Protein AF-0000000078796158 (afdb_homodimer)

Nearest PDB structures (foldseek):
  8hhh-assembly1_Q  TM=5.082E-01  e=5.822E-13  Escherichia coli K-12
  2vh2-assembly2_B  TM=6.259E-01  e=1.425E-11  Yersinia enterocolitica
  2vh1-assembly1_A  TM=6.296E-01  e=1.475E-10  Escherichia coli
  6h9o-assembly1_A  TM=6.264E-01  e=9.592E-11  Escherichia coli K-12
  2vh2-assembly1_A  TM=6.193E-01  e=7.976E-11  Yersinia enterocolitica

pLDDT: mean 89.87, std 9.79, range [40.12, 98.5]

Organism: Cecembia lonarensis (strain CCUG 58316 / KCTC 22772 / LW9) (NCBI:txid1225176)

Foldseek 3Di:
DVVVVVVVVVVVVVVVVVVVVVVVVCVLLQAQWADEEDEAEDDDPQDDPDDRVVLVVQLCVVPVVNDTPHTVVPDDQVVSFVSSCVPQFWPGWDWDADSVRYIYIYTYGFAFAEKEDDPPDFIWTQTLQQATGGDDPVGDGQHEYEYADVSVCSNVDGGCCVVPVLVSVLSVVQRVDPVSRQFWRYWYDHDAQFIWTDTPPAQAIEGAGHSPPNVQLVVVVVCCVPPPCVVQHRHRFNYWYSHDPPDIDTD/DVVVVVVVVVVVVVVVVVVVVVVVVCVLLQAQWADEEDEAEDDDPQDDQDDRVVLVVQLCVVPVVNDTPHTPVPDDQVVSFVSSCVPQFFPGWDWDADSNRYIYIYTYGFAFAEKEDDPPDFIWTQTLQQATGGDDPVGDGQHEYEYADVSVCSNVDGGCCVVPVLVSVLSVVQRVDPVSRQFWRYWYDHDAQFIWTDTPPAQAIEGAGHSPPNVQLVVVVVCCVPPPCVVQHRHRFNYWYSHDPPDIDTD

Structure (mmCIF, N/CA/C/O backbone):
data_AF-0000000078796158-model_v1
#
loop_
_entity.id
_entity.type
_entity.pdbx_description
1 polymer 'Cell division protein FtsQ'
#
loop_
_atom_site.group_PDB
_atom_site.id
_atom_site.type_symbol
_atom_site.label_atom_id
_atom_site.label_alt_id
_atom_site.label_comp_id
_atom_site.label_asym_id
_atom_site.label_entity_id
_atom_site.label_seq_id
_atom_site.pdbx_PDB_ins_code
_atom_site.Cartn_x
_atom_site.Cartn_y
_atom_site.Cartn_z
_atom_site.occupancy
_atom_site.B_iso_or_equiv
_atom_site.auth_seq_id
_atom_site.auth_comp_id
_atom_site.auth_asym_id
_atom_site.auth_atom_id
_atom_site.pdbx_PDB_model_num
ATOM 1 N N . MET A 1 1 ? -69.125 38.844 0.206 1 40.12 1 MET A N 1
ATOM 2 C CA . MET A 1 1 ? -67.938 39.625 0.632 1 40.12 1 MET A CA 1
ATOM 3 C C . MET A 1 1 ? -67.312 39 1.827 1 40.12 1 MET A C 1
ATOM 5 O O . MET A 1 1 ? -66.25 39.438 2.277 1 40.12 1 MET A O 1
ATOM 9 N N . LYS A 1 2 ? -68 37.938 2.527 1 59.53 2 LYS A N 1
ATOM 10 C CA . LYS A 1 2 ? -67.5 37.312 3.74 1 59.53 2 LYS A CA 1
ATOM 11 C C . LYS A 1 2 ? -66.438 36.25 3.412 1 59.53 2 LYS A C 1
ATOM 13 O O . LYS A 1 2 ? -65.562 36 4.207 1 59.53 2 LYS A O 1
ATOM 18 N N . ILE A 1 3 ? -66.438 35.719 2.146 1 62.38 3 ILE A N 1
ATOM 19 C CA . ILE A 1 3 ? -65.562 34.656 1.78 1 62.38 3 ILE A CA 1
ATOM 20 C C . ILE A 1 3 ? -64.188 35.25 1.486 1 62.38 3 ILE A C 1
ATOM 22 O O . ILE A 1 3 ? -63.125 34.656 1.797 1 62.38 3 ILE A O 1
ATOM 26 N N . ARG A 1 4 ? -64.125 36.5 1.14 1 62.22 4 ARG A N 1
ATOM 27 C CA . ARG A 1 4 ? -62.844 37.125 0.811 1 62.22 4 ARG A CA 1
ATOM 28 C C . ARG A 1 4 ? -62.062 37.5 2.074 1 62.22 4 ARG A C 1
ATOM 30 O O . ARG A 1 4 ? -60.812 37.406 2.094 1 62.22 4 ARG A O 1
ATOM 37 N N . TYR A 1 5 ? -62.812 37.75 3.016 1 66 5 TYR A N 1
ATOM 38 C CA . TYR A 1 5 ? -62.125 38.094 4.262 1 66 5 TYR A CA 1
ATOM 39 C C . TYR A 1 5 ? -61.594 36.844 4.949 1 66 5 TYR A C 1
ATOM 41 O O . TYR A 1 5 ? -60.531 36.875 5.57 1 66 5 TYR A O 1
ATOM 49 N N . LYS A 1 6 ? -62.219 35.688 4.633 1 78.38 6 LYS A N 1
ATOM 50 C CA . LYS A 1 6 ? -61.75 34.438 5.215 1 78.38 6 LYS A CA 1
ATOM 51 C C . LYS A 1 6 ? -60.438 33.969 4.566 1 78.38 6 LYS A C 1
ATOM 53 O O . LYS A 1 6 ? -59.531 33.531 5.258 1 78.38 6 LYS A O 1
ATOM 58 N N . ARG A 1 7 ? -60.406 34.188 3.385 1 76.81 7 ARG A N 1
ATOM 59 C CA . ARG A 1 7 ? -59.188 33.844 2.654 1 76.81 7 ARG A CA 1
ATOM 60 C C . ARG A 1 7 ? -58.031 34.75 3.061 1 76.81 7 ARG A C 1
ATOM 62 O O . ARG A 1 7 ? -56.906 34.281 3.232 1 76.81 7 ARG A O 1
ATOM 69 N N . GLY A 1 8 ? -58.438 36 3.184 1 77.12 8 GLY A N 1
ATOM 70 C CA . GLY A 1 8 ? -57.438 36.938 3.646 1 77.12 8 GLY A CA 1
ATOM 71 C C . GLY A 1 8 ? -56.969 36.625 5.059 1 77.12 8 GLY A C 1
ATOM 72 O O . GLY A 1 8 ? -55.781 36.75 5.344 1 77.12 8 GLY A O 1
ATOM 73 N N . PHE A 1 9 ? -57.844 36.25 5.859 1 80.75 9 PHE A N 1
ATOM 74 C CA . PHE A 1 9 ? -57.531 35.875 7.238 1 80.75 9 PHE A CA 1
ATOM 75 C C . PHE A 1 9 ? -56.688 34.625 7.285 1 80.75 9 PHE A C 1
ATOM 77 O O . PHE A 1 9 ? -55.719 34.531 8.039 1 80.75 9 PHE A O 1
ATOM 84 N N . ILE A 1 10 ? -57.031 33.625 6.438 1 82.19 10 ILE A N 1
ATOM 85 C CA . ILE A 1 10 ? -56.281 32.375 6.371 1 82.19 10 ILE A CA 1
ATOM 86 C C . ILE A 1 10 ? -54.875 32.625 5.848 1 82.19 10 ILE A C 1
ATOM 88 O O . ILE A 1 10 ? -53.875 32.094 6.383 1 82.19 10 ILE A O 1
ATOM 92 N N . VAL A 1 11 ? -54.75 33.469 4.883 1 82.12 11 VAL A N 1
ATOM 93 C CA . VAL A 1 11 ? -53.469 33.844 4.332 1 82.12 11 VAL A CA 1
ATOM 94 C C . VAL A 1 11 ? -52.656 34.594 5.371 1 82.12 11 VAL A C 1
ATOM 96 O O . VAL A 1 11 ? -51.469 34.344 5.551 1 82.12 11 VAL A O 1
ATOM 99 N N . GLY A 1 12 ? -53.312 35.469 6.039 1 81.5 12 GLY A N 1
ATOM 100 C CA . GLY A 1 12 ? -52.656 36.188 7.117 1 81.5 12 GLY A CA 1
ATOM 101 C C . GLY A 1 12 ? -52.156 35.281 8.227 1 81.5 12 GLY A C 1
ATOM 102 O O . GLY A 1 12 ? -51.031 35.438 8.719 1 81.5 12 GLY A O 1
ATOM 103 N N . LEU A 1 13 ? -52.938 34.312 8.602 1 83.31 13 LEU A N 1
ATOM 104 C CA . LEU A 1 13 ? -52.594 33.344 9.633 1 83.31 13 LEU A CA 1
ATOM 105 C C . LEU A 1 13 ? -51.438 32.469 9.172 1 83.31 13 LEU A C 1
ATOM 107 O O . LEU A 1 13 ? -50.5 32.188 9.945 1 83.31 13 LEU A O 1
ATOM 111 N N . LEU A 1 14 ? -51.469 32.094 7.945 1 82.44 14 LEU A N 1
ATOM 112 C CA . LEU A 1 14 ? -50.375 31.297 7.375 1 82.44 14 LEU A CA 1
ATOM 113 C C . LEU A 1 14 ? -49.062 32.062 7.352 1 82.44 14 LEU A C 1
ATOM 115 O O . LEU A 1 14 ? -48.031 31.531 7.664 1 82.44 14 LEU A O 1
ATOM 119 N N . VAL A 1 15 ? -49.188 33.312 6.98 1 82.88 15 VAL A N 1
ATOM 120 C CA . VAL A 1 15 ? -48.031 34.188 6.965 1 82.88 15 VAL A CA 1
ATOM 121 C C . VAL A 1 15 ? -47.5 34.375 8.391 1 82.88 15 VAL A C 1
ATOM 123 O O . VAL A 1 15 ? -46.281 34.312 8.617 1 82.88 15 VAL A O 1
ATOM 126 N N . LEU A 1 16 ? -48.438 34.5 9.297 1 81.06 16 LEU A N 1
ATOM 127 C CA . LEU A 1 16 ? -48.062 34.625 10.703 1 81.06 16 LEU A CA 1
ATOM 128 C C . LEU A 1 16 ? -47.375 33.344 11.195 1 81.06 16 LEU A C 1
ATOM 130 O O . LEU A 1 16 ? -46.344 33.406 11.891 1 81.06 16 LEU A O 1
ATOM 134 N N . ILE A 1 17 ? -47.906 32.219 10.883 1 82.19 17 ILE A N 1
ATOM 135 C CA . ILE A 1 17 ? -47.344 30.938 11.242 1 82.19 17 ILE A CA 1
ATOM 136 C C . ILE A 1 17 ? -45.938 30.812 10.625 1 82.19 17 ILE A C 1
ATOM 138 O O . ILE A 1 17 ? -45 30.359 11.289 1 82.19 17 ILE A O 1
ATOM 142 N N . LEU A 1 18 ? -45.844 31.188 9.414 1 81.69 18 LEU A N 1
ATOM 143 C CA . LEU A 1 18 ? -44.531 31.141 8.734 1 81.69 18 LEU A CA 1
ATOM 144 C C . LEU A 1 18 ? -43.531 32.062 9.422 1 81.69 18 LEU A C 1
ATOM 146 O O . LEU A 1 18 ? -42.375 31.688 9.617 1 81.69 18 LEU A O 1
ATOM 150 N N . LEU A 1 19 ? -44.031 33.219 9.781 1 79.5 19 LEU A N 1
ATOM 151 C CA . LEU A 1 19 ? -43.156 34.156 10.477 1 79.5 19 LEU A CA 1
ATOM 152 C C . LEU A 1 19 ? -42.75 33.625 11.844 1 79.5 19 LEU A C 1
ATOM 154 O O . LEU A 1 19 ? -41.594 33.781 12.258 1 79.5 19 LEU A O 1
ATOM 158 N N . VAL A 1 20 ? -43.625 33.031 12.562 1 76.69 20 VAL A N 1
ATOM 159 C CA . VAL A 1 20 ? -43.344 32.406 13.844 1 76.69 20 VAL A CA 1
ATOM 160 C C . VAL A 1 20 ? -42.344 31.25 13.648 1 76.69 20 VAL A C 1
ATOM 162 O O . VAL A 1 20 ? -41.406 31.094 14.422 1 76.69 20 VAL A O 1
ATOM 165 N N . PHE A 1 21 ? -42.594 30.516 12.594 1 74.75 21 PHE A N 1
ATOM 166 C CA . PHE A 1 21 ? -41.688 29.391 12.297 1 74.75 21 PHE A CA 1
ATOM 167 C C . PHE A 1 21 ? -40.281 29.891 11.953 1 74.75 21 PHE A C 1
ATOM 169 O O . PHE A 1 21 ? -39.312 29.297 12.391 1 74.75 21 PHE A O 1
ATOM 176 N N . ILE A 1 22 ? -40.219 30.891 11.188 1 71.88 22 ILE A N 1
ATOM 177 C CA . ILE A 1 22 ? -38.938 31.469 10.844 1 71.88 22 ILE A CA 1
ATOM 178 C C . ILE A 1 22 ? -38.25 32.031 12.094 1 71.88 22 ILE A C 1
ATOM 180 O O . ILE A 1 22 ? -37.062 31.828 12.297 1 71.88 22 ILE A O 1
ATOM 184 N N . GLY A 1 23 ? -38.969 32.75 12.859 1 66.38 23 GLY A N 1
ATOM 185 C CA . GLY A 1 23 ? -38.469 33.25 14.117 1 66.38 23 GLY A CA 1
ATOM 186 C C . GLY A 1 23 ? -37.969 32.156 15.055 1 66.38 23 GLY A C 1
ATOM 187 O O . GLY A 1 23 ? -36.938 32.281 15.68 1 66.38 23 GLY A O 1
ATOM 188 N N . PHE A 1 24 ? -38.781 31.109 15.156 1 61.53 24 PHE A N 1
ATOM 189 C CA . PHE A 1 24 ? -38.438 29.953 15.984 1 61.53 24 PHE A CA 1
ATOM 190 C C . PHE A 1 24 ? -37.156 29.281 15.492 1 61.53 24 PHE A C 1
ATOM 192 O O . PHE A 1 24 ? -36.312 28.922 16.297 1 61.53 24 PHE A O 1
ATOM 199 N N . ILE A 1 25 ? -37.062 29.125 14.258 1 60.03 25 ILE A N 1
ATOM 200 C CA . ILE A 1 25 ? -35.875 28.516 13.68 1 60.03 25 ILE A CA 1
ATOM 201 C C . ILE A 1 25 ? -34.656 29.406 13.922 1 60.03 25 ILE A C 1
ATOM 203 O O . ILE A 1 25 ? -33.562 28.922 14.242 1 60.03 25 ILE A O 1
ATOM 207 N N . GLU A 1 26 ? -34.844 30.625 13.688 1 58.72 26 GLU A N 1
ATOM 208 C CA . GLU A 1 26 ? -33.719 31.562 13.891 1 58.72 26 GLU A CA 1
ATOM 209 C C . GLU A 1 26 ? -33.312 31.594 15.352 1 58.72 26 GLU A C 1
ATOM 211 O O . GLU A 1 26 ? -32.094 31.688 15.648 1 58.72 26 GLU A O 1
ATOM 216 N N . LYS A 1 27 ? -34.219 31.719 16.156 1 58.38 27 LYS A N 1
ATOM 217 C CA . LYS A 1 27 ? -33.875 31.719 17.578 1 58.38 27 LYS A CA 1
ATOM 218 C C . LYS A 1 27 ? -33.188 30.406 17.969 1 58.38 27 LYS A C 1
ATOM 220 O O . LYS A 1 27 ? -32.188 30.406 18.719 1 58.38 27 LYS A O 1
ATOM 225 N N . LYS A 1 28 ? -33.719 29.375 17.516 1 57.44 28 LYS A N 1
ATOM 226 C CA . LYS A 1 28 ? -33.062 28.094 17.812 1 57.44 28 LYS A CA 1
ATOM 227 C C . LYS A 1 28 ? -31.672 28.047 17.219 1 57.44 28 LYS A C 1
ATOM 229 O O . LYS A 1 28 ? -30.75 27.5 17.844 1 57.44 28 LYS A O 1
ATOM 234 N N . SER A 1 29 ? -31.531 28.594 16.094 1 59.03 29 SER A N 1
ATOM 235 C CA . SER A 1 29 ? -30.219 28.594 15.453 1 59.03 29 SER A CA 1
ATOM 236 C C . SER A 1 29 ? -29.266 29.547 16.172 1 59.03 29 SER A C 1
ATOM 238 O O . SER A 1 29 ? -28.078 29.25 16.312 1 59.03 29 SER A O 1
ATOM 240 N N . ALA A 1 30 ? -29.828 30.719 16.531 1 58.66 30 ALA A N 1
ATOM 241 C CA . ALA A 1 30 ? -29.047 31.781 17.156 1 58.66 30 ALA A CA 1
ATOM 242 C C . ALA A 1 30 ? 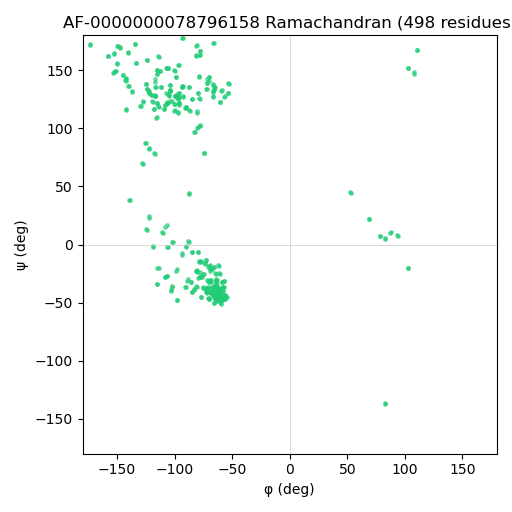-28.625 31.391 18.562 1 58.66 30 ALA A C 1
ATOM 244 O O . ALA A 1 30 ? -27.609 31.875 19.078 1 58.66 30 ALA A O 1
ATOM 245 N N . GLU A 1 31 ? -29.312 30.406 19.062 1 67.62 31 GLU A N 1
ATOM 246 C CA . GLU A 1 31 ? -29.031 30.125 20.469 1 67.62 31 GLU A CA 1
ATOM 247 C C . GLU A 1 31 ? -28.25 28.828 20.641 1 67.62 31 GLU A C 1
ATOM 249 O O . GLU A 1 31 ? -28.094 28.328 21.766 1 67.62 31 GLU A O 1
ATOM 254 N N . ARG A 1 32 ? -27.734 28.406 19.594 1 82.12 32 ARG A N 1
ATOM 255 C CA . ARG A 1 32 ? -27.031 27.141 19.797 1 82.12 32 ARG A CA 1
ATOM 256 C C . ARG A 1 32 ? -25.656 27.375 20.406 1 82.12 32 ARG A C 1
ATOM 258 O O . ARG A 1 32 ? -24.969 28.328 20.047 1 82.12 32 ARG A O 1
ATOM 265 N N . THR A 1 33 ? -25.422 26.609 21.453 1 89.25 33 THR A N 1
ATOM 266 C CA . THR A 1 33 ? -24.125 26.688 22.125 1 89.25 33 THR A CA 1
ATOM 267 C C . THR A 1 33 ? -23.281 25.469 21.797 1 89.25 33 THR A C 1
ATOM 269 O O . THR A 1 33 ? -23.797 24.422 21.438 1 89.25 33 THR A O 1
ATOM 272 N N . LEU A 1 34 ? -22.016 25.719 21.844 1 93.56 34 LEU A N 1
ATOM 273 C CA . LEU A 1 34 ? -21.047 24.656 21.531 1 93.56 34 LEU A CA 1
ATOM 274 C C . LEU A 1 34 ? -21.094 23.562 22.594 1 93.56 34 LEU A C 1
ATOM 276 O O . LEU A 1 34 ? -21.031 23.859 23.797 1 93.56 34 LEU A O 1
ATOM 280 N N . THR A 1 35 ? -21.25 22.344 22.172 1 93.5 35 THR A N 1
ATOM 281 C CA . THR A 1 35 ? -21.25 21.203 23.078 1 93.5 35 THR A CA 1
ATOM 282 C C . THR A 1 35 ? -19.922 20.469 23.016 1 93.5 35 THR A C 1
ATOM 284 O O . THR A 1 35 ? -19.422 19.969 24.031 1 93.5 35 THR A O 1
ATOM 287 N N . GLY A 1 36 ? -19.328 20.391 21.828 1 94.19 36 GLY A N 1
ATOM 288 C CA . GLY A 1 36 ? -18.062 19.703 21.625 1 94.19 36 GLY A CA 1
ATOM 289 C C . GLY A 1 36 ? -17.484 19.875 20.234 1 94.19 36 GLY A C 1
ATOM 290 O O . GLY A 1 36 ? -18.094 20.531 19.391 1 94.19 36 GLY A O 1
ATOM 291 N N . ILE A 1 37 ? -16.297 19.406 20.094 1 95.94 37 ILE A N 1
ATOM 292 C CA . ILE A 1 37 ? -15.617 19.469 18.797 1 95.94 37 ILE A CA 1
ATOM 293 C C . ILE A 1 37 ? -15.344 18.047 18.297 1 95.94 37 ILE A C 1
ATOM 295 O O . ILE A 1 37 ? -14.82 17.219 19.047 1 95.94 37 ILE A O 1
ATOM 299 N N . GLU A 1 38 ? -15.734 17.781 17.125 1 96.44 38 GLU A N 1
ATOM 300 C CA . GLU A 1 38 ? -15.477 16.484 16.5 1 96.44 38 GLU A CA 1
ATOM 301 C C . GLU A 1 38 ? -14.648 16.656 15.227 1 96.44 38 GLU A C 1
ATOM 303 O O . GLU A 1 38 ? -15.047 17.375 14.312 1 96.44 38 GLU A O 1
ATOM 308 N N . VAL A 1 39 ? -13.57 16 15.195 1 97.75 39 VAL A N 1
ATOM 309 C CA . VAL A 1 39 ? -12.688 16.047 14.031 1 97.75 39 VAL A CA 1
ATOM 310 C C . VAL A 1 39 ? -12.773 14.727 13.273 1 97.75 39 VAL A C 1
ATOM 312 O O . VAL A 1 39 ? -12.688 13.648 13.867 1 97.75 39 VAL A O 1
ATOM 315 N N . TYR A 1 40 ? -12.984 14.891 11.969 1 97.19 40 TYR A N 1
ATOM 316 C CA . TYR A 1 40 ? -13.086 13.719 11.094 1 97.19 40 TYR A CA 1
ATOM 317 C C . TYR A 1 40 ? -12.141 13.844 9.914 1 97.19 40 TYR A C 1
ATOM 319 O O . TYR A 1 40 ? -12.211 14.805 9.148 1 97.19 40 TYR A O 1
ATOM 327 N N . VAL A 1 41 ? -11.273 12.867 9.75 1 97.06 41 VAL A N 1
ATOM 328 C CA . VAL A 1 41 ? -10.383 12.812 8.594 1 97.06 41 VAL A CA 1
ATOM 329 C C . VAL A 1 41 ? -10.883 11.773 7.602 1 97.06 41 VAL A C 1
ATOM 331 O O . VAL A 1 41 ? -11.078 10.602 7.957 1 97.06 41 VAL A O 1
ATOM 334 N N . LYS A 1 42 ? -11.102 12.227 6.414 1 95.94 42 LYS A N 1
ATOM 335 C CA . LYS A 1 42 ? -11.516 11.289 5.375 1 95.94 42 LYS A CA 1
ATOM 336 C C . LYS A 1 42 ? -10.469 10.188 5.176 1 95.94 42 LYS A C 1
ATOM 338 O O . LYS A 1 42 ? -9.281 10.484 5 1 95.94 42 LYS A O 1
ATOM 343 N N . ALA A 1 43 ? -10.969 9.008 5.137 1 89.94 43 ALA A N 1
ATOM 344 C CA . ALA A 1 43 ? -10.055 7.867 5.086 1 89.94 43 ALA A CA 1
ATOM 345 C C . ALA A 1 43 ? -9.508 7.668 3.678 1 89.94 43 ALA A C 1
ATOM 347 O O . ALA A 1 43 ? -10.258 7.711 2.699 1 89.94 43 ALA A O 1
ATOM 348 N N . VAL A 1 44 ? -8.242 7.629 3.543 1 89.5 44 VAL A N 1
ATOM 349 C CA . VAL A 1 44 ? -7.527 7.199 2.348 1 89.5 44 VAL A CA 1
ATOM 350 C C . VAL A 1 44 ? -6.555 6.074 2.703 1 89.5 44 VAL A C 1
ATOM 352 O O . VAL A 1 44 ? -5.84 6.16 3.705 1 89.5 44 VAL A O 1
ATOM 355 N N . SER A 1 45 ? -6.496 5.066 1.841 1 85.69 45 SER A N 1
ATOM 356 C CA . SER A 1 45 ? -5.668 3.902 2.146 1 85.69 45 SER A CA 1
ATOM 357 C C . SER A 1 45 ? -4.203 4.289 2.303 1 85.69 45 SER A C 1
ATOM 359 O O . SER A 1 45 ? -3.633 4.949 1.43 1 85.69 45 SER A O 1
ATOM 361 N N . ASP A 1 46 ? -3.693 3.938 3.498 1 86.38 46 ASP A N 1
ATOM 362 C CA . ASP A 1 46 ? -2.268 3.988 3.805 1 86.38 46 ASP A CA 1
ATOM 363 C C . ASP A 1 46 ? -1.771 5.43 3.867 1 86.38 46 ASP A C 1
ATOM 365 O O . ASP A 1 46 ? -0.614 5.707 3.543 1 86.38 46 ASP A O 1
ATOM 369 N N . VAL A 1 47 ? -2.652 6.348 4.086 1 91.69 47 VAL A N 1
ATOM 370 C CA . VAL A 1 47 ? -2.285 7.742 4.32 1 91.69 47 VAL A CA 1
ATOM 371 C C . VAL A 1 47 ? -2.73 8.164 5.719 1 91.69 47 VAL A C 1
ATOM 373 O O . VAL A 1 47 ? -3.93 8.242 5.996 1 91.69 47 VAL A O 1
ATOM 376 N N . TYR A 1 48 ? -1.646 8.516 6.562 1 92.31 48 TYR A N 1
ATOM 377 C CA . TYR A 1 48 ? -1.944 8.758 7.969 1 92.31 48 TYR A CA 1
ATOM 378 C C . TYR A 1 48 ? -1.156 9.953 8.492 1 92.31 48 TYR A C 1
ATOM 380 O O . TYR A 1 48 ? -0.702 9.953 9.641 1 92.31 48 TYR A O 1
ATOM 388 N N . PHE A 1 49 ? -1.017 10.906 7.727 1 94 49 PHE A N 1
ATOM 389 C CA . PHE A 1 49 ? -0.181 12.047 8.086 1 94 49 PHE A CA 1
ATOM 390 C C . PHE A 1 49 ? -0.941 13.008 8.984 1 94 49 PHE A C 1
ATOM 392 O O . PHE A 1 49 ? -0.333 13.812 9.695 1 94 49 PHE A O 1
ATOM 399 N N . VAL A 1 50 ? -2.297 12.984 8.953 1 95.12 50 VAL A N 1
ATOM 400 C CA . VAL A 1 50 ? -3.113 13.883 9.758 1 95.12 50 VAL A CA 1
ATOM 401 C C . VAL A 1 50 ? -3.807 13.102 10.867 1 95.12 50 VAL A C 1
ATOM 403 O O . VAL A 1 50 ? -4.621 12.211 10.602 1 95.12 50 VAL A O 1
ATOM 406 N N . ASP A 1 51 ? -3.488 13.414 12.07 1 93.5 51 ASP A N 1
ATOM 407 C CA . ASP A 1 51 ? -4.074 12.766 13.242 1 93.5 51 ASP A CA 1
ATOM 408 C C . ASP A 1 51 ? -5.18 13.625 13.852 1 93.5 51 ASP A C 1
ATOM 410 O O . ASP A 1 51 ? -4.957 14.789 14.18 1 93.5 51 ASP A O 1
ATOM 414 N N . GLU A 1 52 ? -6.277 13.016 14.031 1 96.5 52 GLU A N 1
ATOM 415 C CA . GLU A 1 52 ? -7.438 13.742 14.547 1 96.5 52 GLU A CA 1
ATOM 416 C C . GLU A 1 52 ? -7.168 14.305 15.938 1 96.5 52 GLU A C 1
ATOM 418 O O . GLU A 1 52 ? -7.547 15.438 16.234 1 96.5 52 GLU A O 1
ATOM 423 N N . LYS A 1 53 ? -6.547 13.531 16.766 1 95.5 53 LYS A N 1
ATOM 424 C CA . LYS A 1 53 ? -6.258 13.984 18.125 1 95.5 53 LYS A CA 1
ATOM 425 C C . LYS A 1 53 ? -5.289 15.164 18.109 1 95.5 53 LYS A C 1
ATOM 427 O O . LYS A 1 53 ? -5.434 16.094 18.906 1 95.5 53 LYS A O 1
ATOM 432 N N . ASP A 1 54 ? -4.336 15.117 17.234 1 94.31 54 ASP A N 1
ATOM 433 C CA . ASP A 1 54 ? -3.375 16.203 17.125 1 94.31 54 ASP A CA 1
ATOM 434 C C . ASP A 1 54 ? -4.051 17.5 16.641 1 94.31 54 ASP A C 1
ATOM 436 O O . ASP A 1 54 ? -3.736 18.578 17.125 1 94.31 54 ASP A O 1
ATOM 440 N N . ILE A 1 55 ? -4.938 17.328 15.656 1 97.12 55 ILE A N 1
ATOM 441 C CA . ILE A 1 55 ? -5.668 18.484 15.141 1 97.12 55 ILE A CA 1
ATOM 442 C C . ILE A 1 55 ? -6.512 19.094 16.25 1 97.12 55 ILE A C 1
ATOM 444 O O . ILE A 1 55 ? -6.512 20.312 16.438 1 97.12 55 ILE A O 1
ATOM 448 N N . LEU A 1 56 ? -7.211 18.266 17 1 96.19 56 LEU A N 1
ATOM 449 C CA . LEU A 1 56 ? -8.031 18.734 18.109 1 96.19 56 LEU A CA 1
ATOM 450 C C . LEU A 1 56 ? -7.191 19.484 19.141 1 96.19 56 LEU A C 1
ATOM 452 O O . LEU A 1 56 ? -7.566 20.562 19.578 1 96.19 56 LEU A O 1
ATOM 456 N N . ALA A 1 57 ? -6.086 18.906 19.484 1 95.62 57 ALA A N 1
ATOM 457 C CA . ALA A 1 57 ? -5.195 19.547 20.453 1 95.62 57 ALA A CA 1
ATOM 458 C C . ALA A 1 57 ? -4.711 20.906 19.938 1 95.62 57 ALA A C 1
ATOM 460 O O . ALA A 1 57 ? -4.676 21.875 20.688 1 95.62 57 ALA A O 1
ATOM 461 N N . ALA A 1 58 ? -4.344 20.953 18.719 1 95.69 58 ALA A N 1
ATOM 462 C CA . ALA A 1 58 ? -3.873 22.203 18.109 1 95.69 58 ALA A CA 1
ATOM 463 C C . ALA A 1 58 ? -4.961 23.266 18.141 1 95.69 58 ALA A C 1
ATOM 465 O O . ALA A 1 58 ? -4.68 24.453 18.406 1 95.69 58 ALA A O 1
ATOM 466 N N . LEU A 1 59 ? -6.176 22.891 17.859 1 96.31 59 LEU A N 1
ATOM 467 C CA . LEU A 1 59 ? -7.297 23.828 17.859 1 96.31 59 LEU A CA 1
ATOM 468 C C . LEU A 1 59 ? -7.551 24.359 19.266 1 96.31 59 LEU A C 1
ATOM 470 O O . LEU A 1 59 ? -7.809 25.547 19.438 1 96.31 59 LEU A O 1
ATOM 474 N N . LYS A 1 60 ? -7.449 23.516 20.203 1 94 60 LYS A N 1
ATOM 475 C CA . LYS A 1 60 ? -7.668 23.922 21.594 1 94 60 LYS A CA 1
ATOM 476 C C . LYS A 1 60 ? -6.605 24.922 22.047 1 94 60 LYS A C 1
ATOM 478 O O . LYS A 1 60 ? -6.902 25.859 22.797 1 94 60 LYS A O 1
ATOM 483 N N . VAL A 1 61 ? -5.461 24.703 21.609 1 95 61 VAL A N 1
ATOM 484 C CA . VAL A 1 61 ? -4.359 25.594 21.953 1 95 61 VAL A CA 1
ATOM 485 C C . VAL A 1 61 ? -4.535 26.938 21.266 1 95 61 VAL A C 1
ATOM 487 O O . VAL A 1 61 ? -4.379 27.984 21.891 1 95 61 VAL A O 1
ATOM 490 N N . GLU A 1 62 ? -4.848 26.891 20.016 1 94.81 62 GLU A N 1
ATOM 491 C CA . GLU A 1 62 ? -4.961 28.094 19.188 1 94.81 62 GLU A CA 1
ATOM 492 C C . GLU A 1 62 ? -6.191 28.906 19.578 1 94.81 62 GLU A C 1
ATOM 494 O O . GLU A 1 62 ? -6.164 30.141 19.547 1 94.81 62 GLU A O 1
ATOM 499 N N . PHE A 1 63 ? -7.242 28.203 19.906 1 94.81 63 PHE A N 1
ATOM 500 C CA . PHE A 1 63 ? -8.508 28.844 20.234 1 94.81 63 PHE A CA 1
ATOM 501 C C . PHE A 1 63 ? -8.977 28.453 21.625 1 94.81 63 PHE A C 1
ATOM 503 O O . PHE A 1 63 ? -9.945 27.719 21.766 1 94.81 63 PHE A O 1
ATOM 510 N N . PRO A 1 64 ? -8.508 29.062 22.594 1 90.75 64 PRO A N 1
ATOM 511 C CA . PRO A 1 64 ? -8.844 28.672 23.969 1 90.75 64 PRO A CA 1
ATOM 512 C C . PRO A 1 64 ? -10.305 28.938 24.328 1 90.75 64 PRO A C 1
ATOM 514 O O . PRO A 1 64 ? -10.852 28.312 25.234 1 90.75 64 PRO A O 1
ATOM 517 N N . LEU A 1 65 ? -10.922 29.797 23.609 1 87.25 65 LEU A N 1
ATOM 518 C CA . LEU A 1 65 ? -12.297 30.141 23.922 1 87.25 65 LEU A CA 1
ATOM 519 C C . LEU A 1 65 ? -13.273 29.156 23.297 1 87.25 65 LEU A C 1
ATOM 521 O O . LEU A 1 65 ? -14.477 29.219 23.562 1 87.25 65 LEU A O 1
ATOM 525 N N . LEU A 1 66 ? -12.695 28.297 22.516 1 89.94 66 LEU A N 1
ATOM 526 C CA . LEU A 1 66 ? -13.523 27.25 21.922 1 89.94 66 LEU A CA 1
ATOM 527 C C . LEU A 1 66 ? -13.898 26.188 22.938 1 89.94 66 LEU A C 1
ATOM 529 O O . LEU A 1 66 ? -13.312 25.109 22.953 1 89.94 66 LEU A O 1
ATOM 533 N N . ALA A 1 67 ? -14.867 26.453 23.781 1 88.94 67 ALA A N 1
ATOM 534 C CA . ALA A 1 67 ? -15.273 25.594 24.891 1 88.94 67 ALA A CA 1
ATOM 535 C C . ALA A 1 67 ? -16.797 25.438 24.938 1 88.94 67 ALA A C 1
ATOM 537 O O . ALA A 1 67 ? -17.531 26.25 24.391 1 88.94 67 ALA A O 1
ATOM 538 N N . PRO A 1 68 ? -17.156 24.328 25.562 1 90.75 68 PRO A N 1
ATOM 539 C CA . PRO A 1 68 ? -18.609 24.125 25.688 1 90.75 68 PRO A CA 1
ATOM 540 C C . PRO A 1 68 ? -19.312 25.328 26.312 1 90.75 68 PRO A C 1
ATOM 542 O O . PRO A 1 68 ? -18.781 25.938 27.234 1 90.75 68 PRO A O 1
ATOM 545 N N . GLY A 1 69 ? -20.438 25.656 25.766 1 90.19 69 GLY A N 1
ATOM 546 C CA . GLY A 1 69 ? -21.234 26.75 26.312 1 90.19 69 GLY A CA 1
ATOM 547 C C . GLY A 1 69 ? -21.109 28.031 25.5 1 90.19 69 GLY A C 1
ATOM 548 O O . GLY A 1 69 ? -21.969 28.906 25.578 1 90.19 69 GLY A O 1
ATOM 549 N N . VAL A 1 70 ? -20.109 28.125 24.766 1 90.69 70 VAL A N 1
ATOM 550 C CA . VAL A 1 70 ? -19.906 29.312 23.938 1 90.69 70 VAL A CA 1
ATOM 551 C C . VAL A 1 70 ? -20.938 29.328 22.812 1 90.69 70 VAL A C 1
ATOM 553 O O . VAL A 1 70 ? -21.219 28.281 22.219 1 90.69 70 VAL A O 1
ATOM 556 N N . ALA A 1 71 ? -21.453 30.531 22.5 1 88.62 71 ALA A N 1
ATOM 557 C CA . ALA A 1 71 ? -22.391 30.672 21.406 1 88.62 71 ALA A CA 1
ATOM 558 C C . ALA A 1 71 ? -21.703 30.516 20.047 1 88.62 71 ALA A C 1
ATOM 560 O O . ALA A 1 71 ? -20.594 31 19.859 1 88.62 71 ALA A O 1
ATOM 561 N N . PHE A 1 72 ? -22.312 29.844 19.125 1 89.38 72 PHE A N 1
ATOM 562 C CA . PHE A 1 72 ? -21.75 29.625 17.797 1 89.38 72 PHE A CA 1
ATOM 563 C C . PHE A 1 72 ? -21.484 30.953 17.109 1 89.38 72 PHE A C 1
ATOM 565 O O . PHE A 1 72 ? -20.562 31.078 16.297 1 89.38 72 PHE A O 1
ATOM 572 N N . SER A 1 73 ? -22.359 31.938 17.438 1 86.94 73 SER A N 1
ATOM 573 C CA . SER A 1 73 ? -22.234 33.25 16.828 1 86.94 73 SER A CA 1
ATOM 574 C C . SER A 1 73 ? -20.891 33.906 17.203 1 86.94 73 SER A C 1
ATOM 576 O O . SER A 1 73 ? -20.422 34.812 16.516 1 86.94 73 SER A O 1
ATOM 578 N N . GLU A 1 74 ? -20.297 33.406 18.219 1 89.81 74 GLU A N 1
ATOM 579 C CA . GLU A 1 74 ? -19.031 33.969 18.688 1 89.81 74 GLU A CA 1
ATOM 580 C C . GLU A 1 74 ? -17.844 33.219 18.078 1 89.81 74 GLU A C 1
ATOM 582 O O . GLU A 1 74 ? -16.688 33.625 18.281 1 89.81 74 GLU A O 1
ATOM 587 N N . ILE A 1 75 ? -18.125 32.188 17.422 1 91.94 75 ILE A N 1
ATOM 588 C CA . ILE A 1 75 ? -17.078 31.344 16.859 1 91.94 75 ILE A CA 1
ATOM 589 C C . ILE A 1 75 ? -16.844 31.719 15.398 1 91.94 75 ILE A C 1
ATOM 591 O O . ILE A 1 75 ? -17.781 31.75 14.602 1 91.94 75 ILE A O 1
ATOM 595 N N . ASN A 1 76 ? -15.688 32.125 15.016 1 93.5 76 ASN A N 1
ATOM 596 C CA . ASN A 1 76 ? -15.312 32.375 13.617 1 93.5 76 ASN A CA 1
ATOM 597 C C . ASN A 1 76 ? -14.898 31.078 12.93 1 93.5 76 ASN A C 1
ATOM 599 O O . ASN A 1 76 ? -13.742 30.656 13.023 1 93.5 76 ASN A O 1
ATOM 603 N N . LEU A 1 77 ? -15.781 30.469 12.234 1 94.94 77 LEU A N 1
ATOM 604 C CA . LEU A 1 77 ? -15.562 29.156 11.625 1 94.94 77 LEU A CA 1
ATOM 605 C C . LEU A 1 77 ? -14.461 29.219 10.57 1 94.94 77 LEU A C 1
ATOM 607 O O . LEU A 1 77 ? -13.68 28.281 10.43 1 94.94 77 LEU A O 1
ATOM 611 N N . ASN A 1 78 ? -14.344 30.312 9.852 1 96 78 ASN A N 1
ATOM 612 C CA . ASN A 1 78 ? -13.336 30.469 8.812 1 96 78 ASN A CA 1
ATOM 613 C C . ASN A 1 78 ? -11.922 30.453 9.398 1 96 78 ASN A C 1
ATOM 615 O O . ASN A 1 78 ? -11.008 29.891 8.789 1 96 78 ASN A O 1
ATOM 619 N N . ASN A 1 79 ? -11.781 31 10.539 1 96.38 79 ASN A N 1
ATOM 620 C CA . ASN A 1 79 ? -10.477 31 11.195 1 96.38 79 ASN A CA 1
ATOM 621 C C . ASN A 1 79 ? -10.047 29.594 11.578 1 96.38 79 ASN A C 1
ATOM 623 O O . ASN A 1 79 ? -8.867 29.25 11.484 1 96.38 79 ASN A O 1
ATOM 627 N N . ILE A 1 80 ? -10.984 28.875 12.016 1 96.81 80 ILE A N 1
ATOM 628 C CA . ILE A 1 80 ? -10.695 27.5 12.391 1 96.81 80 IL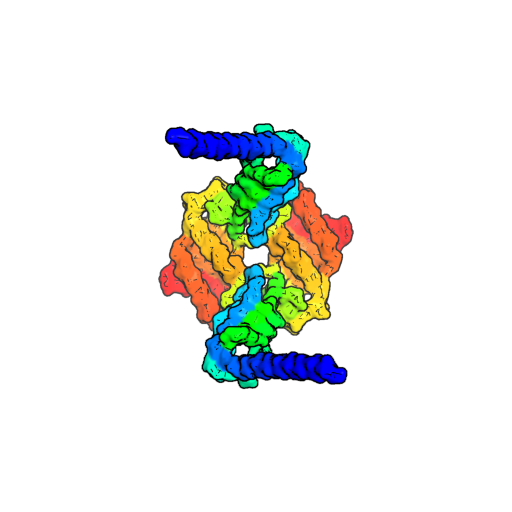E A CA 1
ATOM 629 C C . ILE A 1 80 ? -10.297 26.703 11.156 1 96.81 80 ILE A C 1
ATOM 631 O O . ILE A 1 80 ? -9.32 25.938 11.188 1 96.81 80 ILE A O 1
ATOM 635 N N . GLU A 1 81 ? -11.031 26.891 10.062 1 97.56 81 GLU A N 1
ATOM 636 C CA . GLU A 1 81 ? -10.688 26.234 8.805 1 97.56 81 GLU A CA 1
ATOM 637 C C . GLU A 1 81 ? -9.266 26.562 8.375 1 97.56 81 GLU A C 1
ATOM 639 O O . GLU A 1 81 ? -8.492 25.672 8.023 1 97.56 81 GLU A O 1
ATOM 644 N N . LYS A 1 82 ? -8.969 27.812 8.438 1 97.12 82 LYS A N 1
ATOM 645 C CA . LYS A 1 82 ? -7.641 28.266 8.023 1 97.12 82 LYS A CA 1
ATOM 646 C C . LYS A 1 82 ? -6.551 27.656 8.891 1 97.12 82 LYS A C 1
ATOM 648 O O . LYS A 1 82 ? -5.488 27.266 8.391 1 97.12 82 LYS A O 1
ATOM 653 N N . LYS A 1 83 ? -6.848 27.562 10.141 1 97.31 83 LYS A N 1
ATOM 654 C CA . LYS A 1 83 ? -5.875 26.969 11.047 1 97.31 83 LYS A CA 1
ATOM 655 C C . LYS A 1 83 ? -5.637 25.5 10.703 1 97.31 83 LYS A C 1
ATOM 657 O O . LYS A 1 83 ? -4.492 25.047 10.633 1 97.31 83 LYS A O 1
ATOM 662 N N . VAL A 1 84 ? -6.699 24.781 10.484 1 98 84 VAL A N 1
ATOM 663 C CA . VAL A 1 84 ? -6.59 23.359 10.141 1 98 84 VAL A CA 1
ATOM 664 C C . VAL A 1 84 ? -5.855 23.203 8.812 1 98 84 VAL A C 1
ATOM 666 O O . VAL A 1 84 ? -4.984 22.344 8.672 1 98 84 VAL A O 1
ATOM 669 N N . GLU A 1 85 ? -6.117 24.078 7.859 1 97.56 85 GLU A N 1
ATOM 670 C CA . GLU A 1 85 ? -5.555 24.016 6.512 1 97.56 85 GLU A CA 1
ATOM 671 C C . GLU A 1 85 ? -4.082 24.406 6.512 1 97.56 85 GLU A C 1
ATOM 673 O O . GLU A 1 85 ? -3.369 24.172 5.535 1 97.56 85 GLU A O 1
ATOM 678 N N . SER A 1 86 ? -3.67 24.969 7.586 1 96.38 86 SER A N 1
ATOM 679 C CA . SER A 1 86 ? -2.26 25.328 7.691 1 96.38 86 SER A CA 1
ATOM 680 C C . SER A 1 86 ? -1.389 24.094 7.891 1 96.38 86 SER A C 1
ATOM 682 O O . SER A 1 86 ? -0.169 24.156 7.727 1 96.38 86 SER A O 1
ATOM 684 N N . HIS A 1 87 ? -2.018 23.016 8.25 1 95.38 87 HIS A N 1
ATOM 685 C CA . HIS A 1 87 ? -1.292 21.75 8.32 1 95.38 87 HIS A CA 1
ATOM 686 C C . HIS A 1 87 ? -0.833 21.312 6.941 1 95.38 87 HIS A C 1
ATOM 688 O O . HIS A 1 87 ? -1.634 21.25 6.004 1 95.38 87 HIS A O 1
ATOM 694 N N . PRO A 1 88 ? 0.343 20.906 6.758 1 94.25 88 PRO A N 1
ATOM 695 C CA . PRO A 1 88 ? 0.912 20.688 5.426 1 94.25 88 PRO A CA 1
ATOM 696 C C . PRO A 1 88 ? 0.211 19.562 4.66 1 94.25 88 PRO A C 1
ATOM 698 O O . PRO A 1 88 ? 0.161 19.594 3.43 1 94.25 88 PRO A O 1
ATOM 701 N N . PHE A 1 89 ? -0.377 18.672 5.332 1 96 89 PHE A N 1
ATOM 702 C CA . PHE A 1 89 ? -0.956 17.516 4.648 1 96 89 PHE A CA 1
ATOM 703 C C . PHE A 1 89 ? -2.467 17.672 4.52 1 96 89 PHE A C 1
ATOM 705 O O . PHE A 1 89 ? -3.146 16.781 4.02 1 96 89 PHE A O 1
ATOM 712 N N . VAL A 1 90 ? -2.996 18.781 4.977 1 97.56 90 VAL A N 1
ATOM 713 C CA . VAL A 1 90 ? -4.426 19.016 4.82 1 97.56 90 VAL A CA 1
ATOM 714 C C . VAL A 1 90 ? -4.699 19.672 3.469 1 97.56 90 VAL A C 1
ATOM 716 O O . VAL A 1 90 ? -4.238 20.781 3.213 1 97.56 90 VAL A O 1
ATOM 719 N N . LYS A 1 91 ? -5.375 19 2.668 1 97.06 91 LYS A N 1
ATOM 720 C CA . LYS A 1 91 ? -5.754 19.516 1.36 1 97.06 91 LYS A CA 1
ATOM 721 C C . LYS A 1 91 ? -6.914 20.5 1.479 1 97.06 91 LYS A C 1
ATOM 723 O O . LYS A 1 91 ? -6.906 21.562 0.849 1 97.06 91 LYS A O 1
ATOM 728 N N . ASN A 1 92 ? -7.906 20.062 2.299 1 97.25 92 ASN A N 1
ATOM 729 C CA . ASN A 1 92 ? -9.102 20.859 2.52 1 97.25 92 ASN A CA 1
ATOM 730 C C . ASN A 1 92 ? -9.711 20.594 3.893 1 97.25 92 ASN A C 1
ATOM 732 O O . ASN A 1 92 ? -9.609 19.484 4.414 1 97.25 92 ASN A O 1
ATOM 736 N N . ALA A 1 93 ? -10.336 21.641 4.426 1 98.19 93 ALA A N 1
ATOM 737 C CA . ALA A 1 93 ? -11.039 21.516 5.699 1 98.19 93 ALA A CA 1
ATOM 738 C C . ALA A 1 93 ? -12.383 22.234 5.66 1 98.19 93 ALA A C 1
ATOM 740 O O . ALA A 1 93 ? -12.484 23.344 5.16 1 98.19 93 ALA A O 1
ATOM 741 N N . GLU A 1 94 ? -13.383 21.531 6.105 1 97.88 94 GLU A N 1
ATOM 742 C CA . GLU A 1 94 ? -14.719 22.094 6.262 1 97.88 94 GLU A CA 1
ATOM 743 C C . GLU A 1 94 ? -15.156 22.078 7.723 1 97.88 94 GLU A C 1
ATOM 745 O O . GLU A 1 94 ? -15.094 21.031 8.375 1 97.88 94 GLU A O 1
ATOM 750 N N . VAL A 1 95 ? -15.578 23.234 8.188 1 97.12 95 VAL A N 1
ATOM 751 C CA . VAL A 1 95 ? -15.992 23.359 9.578 1 97.12 95 VAL A CA 1
ATOM 752 C C . VAL A 1 95 ? -17.438 23.859 9.641 1 97.12 95 VAL A C 1
ATOM 754 O O . VAL A 1 95 ? -17.781 24.844 8.984 1 97.12 95 VAL A O 1
ATOM 757 N N . TYR A 1 96 ? -18.234 23.141 10.445 1 95.31 96 TYR A N 1
ATOM 758 C CA . TYR A 1 96 ? -19.625 23.562 10.602 1 95.31 96 TYR A CA 1
ATOM 759 C C . TYR A 1 96 ? -20.219 23.031 11.898 1 95.31 96 TYR A C 1
ATOM 761 O O . TYR A 1 96 ? -19.672 22.094 12.5 1 95.31 96 TYR A O 1
ATOM 769 N N . GLY A 1 97 ? -21.297 23.594 12.328 1 92.38 97 GLY A N 1
ATOM 770 C CA . GLY A 1 97 ? -22.031 23.125 13.492 1 92.38 97 GLY A CA 1
ATOM 771 C C . GLY A 1 97 ? -23.156 22.172 13.156 1 92.38 97 GLY A C 1
ATOM 772 O O . GLY A 1 97 ? -23.859 22.359 12.164 1 92.38 97 GLY A O 1
ATOM 773 N N . ASP A 1 98 ? -23.141 21.172 13.977 1 90.5 98 ASP A N 1
ATOM 774 C CA . ASP A 1 98 ? -24.281 20.281 13.75 1 90.5 98 ASP A CA 1
ATOM 775 C C . ASP A 1 98 ? -25.453 20.641 14.656 1 90.5 98 ASP A C 1
ATOM 777 O O . ASP A 1 98 ? -25.375 21.625 15.406 1 90.5 98 ASP A O 1
ATOM 781 N N . GLN A 1 99 ? -26.562 19.953 14.531 1 86.19 99 GLN A N 1
ATOM 782 C CA . GLN A 1 99 ? -27.797 20.281 15.234 1 86.19 99 GLN A CA 1
ATOM 783 C C . GLN A 1 99 ? -27.656 20.016 16.734 1 86.19 99 GLN A C 1
ATOM 785 O O . GLN A 1 99 ? -28.391 20.578 17.547 1 86.19 99 GLN A O 1
ATOM 790 N N . LYS A 1 100 ? -26.781 19.203 16.984 1 90.19 100 LYS A N 1
ATOM 791 C CA . LYS A 1 100 ? -26.594 18.828 18.391 1 90.19 100 LYS A CA 1
ATOM 792 C C . LYS A 1 100 ? -25.641 19.781 19.094 1 90.19 100 LYS A C 1
ATOM 794 O O . LYS A 1 100 ? -25.344 19.609 20.281 1 90.19 100 LYS A O 1
ATOM 799 N N . GLY A 1 101 ? -25.156 20.828 18.391 1 90.25 101 GLY A N 1
ATOM 800 C CA . GLY A 1 101 ? -24.25 21.797 18.984 1 90.25 101 GLY A CA 1
ATOM 801 C C . GLY A 1 101 ? -22.781 21.391 18.875 1 90.25 101 GLY A C 1
ATOM 802 O O . GLY A 1 101 ? -21.922 21.984 19.531 1 90.25 101 GLY A O 1
ATOM 803 N N . ASN A 1 102 ? -22.484 20.359 18.094 1 93.94 102 ASN A N 1
ATOM 804 C CA . ASN A 1 102 ? -21.094 19.969 17.875 1 93.94 102 ASN A CA 1
ATOM 805 C C . ASN A 1 102 ? -20.469 20.734 16.719 1 93.94 102 ASN A C 1
ATOM 807 O O . ASN A 1 102 ? -21.109 20.984 15.711 1 93.94 102 ASN A O 1
ATOM 811 N N . LEU A 1 103 ? -19.312 21.156 16.984 1 95.56 103 LEU A N 1
ATOM 812 C CA . LEU A 1 103 ? -18.5 21.688 15.898 1 95.56 103 LEU A CA 1
ATOM 813 C C . LEU A 1 103 ? -17.844 20.562 15.117 1 95.56 103 LEU A C 1
ATOM 815 O O . LEU A 1 103 ? -16.984 19.859 15.648 1 95.56 103 LEU A O 1
ATOM 819 N N . LYS A 1 104 ? -18.203 20.406 13.898 1 97.19 104 LYS A N 1
ATOM 820 C CA . LYS A 1 104 ? -17.672 19.344 13.047 1 97.19 104 LYS A CA 1
ATOM 821 C C . LYS A 1 104 ? -16.531 19.875 12.18 1 97.19 104 LYS A C 1
ATOM 823 O O . LYS A 1 104 ? -16.688 20.891 11.5 1 97.19 104 LYS A O 1
ATOM 828 N N . VAL A 1 105 ? -15.438 19.219 12.25 1 98.25 105 VAL A N 1
ATOM 829 C CA . VAL A 1 105 ? -14.289 19.516 11.414 1 98.25 105 VAL A CA 1
ATOM 830 C C . VAL A 1 105 ? -14 18.344 10.484 1 98.25 105 VAL A C 1
ATOM 832 O O . VAL A 1 105 ? -13.492 17.312 10.914 1 98.25 105 VAL A O 1
ATOM 835 N N . GLU A 1 106 ? -14.25 18.516 9.203 1 98.31 106 GLU A N 1
ATOM 836 C CA . GLU A 1 106 ? -14 17.484 8.203 1 98.31 106 GLU A CA 1
ATOM 837 C C . GLU A 1 106 ? -12.758 17.812 7.379 1 98.31 106 GLU A C 1
ATOM 839 O O . GLU A 1 106 ? -12.648 18.891 6.809 1 98.31 106 GLU A O 1
ATOM 844 N N . ILE A 1 107 ? -11.922 16.844 7.324 1 98.5 107 ILE A N 1
ATOM 845 C CA . ILE A 1 107 ? -10.617 17.109 6.738 1 98.5 107 ILE A CA 1
ATOM 846 C C . ILE A 1 107 ? -10.367 16.156 5.57 1 98.5 107 ILE A C 1
ATOM 848 O O . ILE A 1 107 ? -10.617 14.953 5.68 1 98.5 107 ILE A O 1
ATOM 852 N N . GLU A 1 108 ? -9.906 16.703 4.43 1 97.69 108 GLU A N 1
ATOM 853 C CA . GLU A 1 108 ? -9.336 15.961 3.309 1 97.69 108 GLU A CA 1
ATOM 854 C C . GLU A 1 108 ? -7.82 16.094 3.268 1 97.69 108 GLU A C 1
ATOM 856 O O . GLU A 1 108 ? -7.289 17.203 3.322 1 97.69 108 GLU A O 1
ATOM 861 N N . GLN A 1 109 ? -7.125 14.961 3.102 1 96.88 109 GLN A N 1
ATOM 862 C CA . GLN A 1 109 ? -5.668 14.961 3.137 1 96.88 109 GLN A CA 1
ATOM 863 C C . GLN A 1 109 ? -5.082 14.938 1.727 1 96.88 109 GLN A C 1
ATOM 865 O O . GLN A 1 109 ? -5.719 14.438 0.796 1 96.88 109 GLN A O 1
ATOM 870 N N . HIS A 1 110 ? -3.895 15.562 1.648 1 96.38 110 HIS A N 1
ATOM 871 C CA . HIS A 1 110 ? -3.082 15.32 0.461 1 96.38 110 HIS A CA 1
ATOM 872 C C . HIS A 1 110 ? -2.602 13.875 0.404 1 96.38 110 HIS A C 1
ATOM 874 O O . HIS A 1 110 ? -2.229 13.305 1.43 1 96.38 110 HIS A O 1
ATOM 880 N N . VAL A 1 111 ? -2.664 13.328 -0.764 1 96.75 111 VAL A N 1
ATOM 881 C CA . VAL A 1 111 ? -2.189 11.969 -0.966 1 96.75 111 VAL A CA 1
ATOM 882 C C . VAL A 1 111 ? -0.793 11.992 -1.586 1 96.75 111 VAL A C 1
ATOM 884 O O . VAL A 1 111 ? -0.62 12.445 -2.721 1 96.75 111 VAL A O 1
ATOM 887 N N . PRO A 1 112 ? 0.205 11.523 -0.893 1 97.12 112 PRO A N 1
ATOM 888 C CA . PRO A 1 112 ? 1.542 11.453 -1.486 1 97.12 112 PRO A CA 1
ATOM 889 C C . PRO A 1 112 ? 1.663 10.359 -2.545 1 97.12 112 PRO A C 1
ATOM 891 O O . PRO A 1 112 ? 1.206 9.234 -2.33 1 97.12 112 PRO A O 1
ATOM 894 N N . LEU A 1 113 ? 2.279 10.711 -3.697 1 97.69 113 LEU A N 1
ATOM 895 C CA . LEU A 1 113 ? 2.473 9.727 -4.758 1 97.69 113 LEU A CA 1
ATOM 896 C C . LEU A 1 113 ? 3.932 9.297 -4.844 1 97.69 113 LEU A C 1
ATOM 898 O O . LEU A 1 113 ? 4.23 8.188 -5.289 1 97.69 113 LEU A O 1
ATOM 902 N N . ALA A 1 114 ? 4.797 10.156 -4.445 1 97.88 114 ALA A N 1
ATOM 903 C CA . ALA A 1 114 ? 6.227 9.883 -4.543 1 97.88 114 ALA A CA 1
ATOM 904 C C . ALA A 1 114 ? 7 10.594 -3.436 1 97.88 114 ALA A C 1
ATOM 906 O O . ALA A 1 114 ? 6.5 11.555 -2.84 1 97.88 114 ALA A O 1
ATOM 907 N N . ARG A 1 115 ? 8.094 10.055 -3.16 1 96.19 115 ARG A N 1
ATOM 908 C CA . ARG A 1 115 ? 9.031 10.664 -2.211 1 96.19 115 ARG A CA 1
ATOM 909 C C . ARG A 1 115 ? 10.367 10.969 -2.875 1 96.19 115 ARG A C 1
ATOM 911 O O . ARG A 1 115 ? 10.922 10.117 -3.576 1 96.19 115 ARG A O 1
ATOM 918 N N . ILE A 1 116 ? 10.797 12.141 -2.727 1 95.5 116 ILE A N 1
ATOM 919 C CA . ILE A 1 116 ? 12.102 12.531 -3.232 1 95.5 116 ILE A CA 1
ATOM 920 C C . ILE A 1 116 ? 13.164 12.305 -2.154 1 95.5 116 ILE A C 1
ATOM 922 O O . ILE A 1 116 ? 13.109 12.922 -1.088 1 95.5 116 ILE A O 1
ATOM 926 N N . SER A 1 117 ? 14.023 11.484 -2.455 1 91.5 117 SER A N 1
ATOM 927 C CA . SER A 1 117 ? 15.07 11.125 -1.503 1 91.5 117 SER A CA 1
ATOM 928 C C . SER A 1 117 ? 16.344 11.938 -1.746 1 91.5 117 SER A C 1
ATOM 930 O O . SER A 1 117 ? 16.797 12.055 -2.885 1 91.5 117 SER A O 1
ATOM 932 N N . ARG A 1 118 ? 16.828 12.492 -0.674 1 86.44 118 ARG A N 1
ATOM 933 C CA . ARG A 1 118 ? 18.078 13.25 -0.724 1 86.44 118 ARG A CA 1
ATOM 934 C C . ARG A 1 118 ? 19.094 12.695 0.272 1 86.44 118 ARG A C 1
ATOM 936 O O . ARG A 1 118 ? 18.766 12.469 1.438 1 86.44 118 ARG A O 1
ATOM 943 N N . PRO A 1 119 ? 20.328 12.531 -0.206 1 75.88 119 PRO A N 1
ATOM 944 C CA . PRO A 1 119 ? 21.344 11.977 0.688 1 75.88 119 PRO A CA 1
ATOM 945 C C . PRO A 1 119 ? 21.734 12.938 1.808 1 75.88 119 PRO A C 1
ATOM 947 O O . PRO A 1 119 ? 22.094 12.5 2.904 1 75.88 119 PRO A O 1
ATOM 950 N N . ARG A 1 120 ? 21.688 14.266 1.568 1 71.56 120 ARG A N 1
ATOM 951 C CA . ARG A 1 120 ? 22.281 15.195 2.527 1 71.56 120 ARG A CA 1
ATOM 952 C C . ARG A 1 120 ? 21.25 16.234 2.988 1 71.56 120 ARG A C 1
ATOM 954 O O . ARG A 1 120 ? 21.609 17.297 3.479 1 71.56 120 ARG A O 1
ATOM 961 N N . ALA A 1 121 ? 20.031 16.016 2.725 1 73.06 121 ALA A N 1
ATOM 962 C CA . ALA A 1 121 ? 18.969 16.953 3.105 1 73.06 121 ALA A CA 1
ATOM 963 C C . ALA A 1 121 ? 17.656 16.219 3.354 1 73.06 121 ALA A C 1
ATOM 965 O O . ALA A 1 121 ? 17.562 15 3.15 1 73.06 121 ALA A O 1
ATOM 966 N N . ALA A 1 122 ? 16.75 16.984 3.865 1 77.19 122 ALA A N 1
ATOM 967 C CA . ALA A 1 122 ? 15.445 16.391 4.164 1 77.19 122 ALA A CA 1
ATOM 968 C C . ALA A 1 122 ? 14.734 15.961 2.887 1 77.19 122 ALA A C 1
ATOM 970 O O . ALA A 1 122 ? 14.773 16.672 1.877 1 77.19 122 ALA A O 1
ATOM 971 N N . ASP A 1 123 ? 14.195 14.836 2.92 1 90.06 123 ASP A N 1
ATOM 972 C CA . ASP A 1 123 ? 13.344 14.344 1.835 1 90.06 123 ASP A CA 1
ATOM 973 C C . ASP A 1 123 ? 12.062 15.172 1.728 1 90.06 123 ASP A C 1
ATOM 975 O O . ASP A 1 123 ? 11.867 16.125 2.48 1 90.06 123 ASP A O 1
ATOM 979 N N . GLY A 1 124 ? 11.281 14.938 0.731 1 94.12 124 GLY A N 1
ATOM 980 C CA . GLY A 1 124 ? 9.945 15.484 0.542 1 94.12 124 GLY A CA 1
ATOM 981 C C . GLY A 1 124 ? 9.055 14.594 -0.295 1 94.12 124 GLY A C 1
ATOM 982 O O . GLY A 1 124 ? 9.523 13.625 -0.903 1 94.12 124 GLY A O 1
ATOM 983 N N . TYR A 1 125 ? 7.75 14.906 -0.191 1 96.31 125 TYR A N 1
ATOM 984 C CA . TYR A 1 125 ? 6.77 14.156 -0.965 1 96.31 125 TYR A CA 1
ATOM 985 C C . TYR A 1 125 ? 6.23 14.984 -2.123 1 96.31 125 TYR A C 1
ATOM 987 O O . TYR A 1 125 ? 6.262 16.219 -2.076 1 96.31 125 TYR A O 1
ATOM 995 N N . ILE A 1 126 ? 5.848 14.281 -3.107 1 97.75 126 ILE A N 1
ATOM 996 C CA . ILE A 1 126 ? 5.043 14.867 -4.172 1 97.75 126 ILE A CA 1
ATOM 997 C C . ILE A 1 126 ? 3.602 14.367 -4.062 1 97.75 126 ILE A C 1
ATOM 999 O O . ILE A 1 126 ? 3.352 13.164 -4.09 1 97.75 126 ILE A O 1
ATOM 1003 N N . SER A 1 127 ? 2.664 15.258 -3.93 1 97.56 127 SER A N 1
ATOM 1004 C CA . SER A 1 127 ? 1.26 14.883 -3.801 1 97.56 127 SER A CA 1
ATOM 1005 C C . SER A 1 127 ? 0.644 14.578 -5.16 1 97.56 127 SER A C 1
ATOM 1007 O O . SER A 1 127 ? 1.261 14.828 -6.199 1 97.56 127 SER A O 1
ATOM 1009 N N . LYS A 1 128 ? -0.579 14.055 -5.117 1 97 128 LYS A N 1
ATOM 1010 C CA . LYS A 1 128 ? -1.348 13.742 -6.32 1 97 128 LYS A CA 1
ATOM 1011 C C . LYS A 1 128 ? -1.516 14.977 -7.199 1 97 128 LYS A C 1
ATOM 1013 O O . LYS A 1 128 ? -1.533 14.875 -8.43 1 97 128 LYS A O 1
ATOM 1018 N N . GLU A 1 129 ? -1.584 16.172 -6.609 1 96.12 129 GLU A N 1
ATOM 1019 C CA . GLU A 1 129 ? -1.761 17.422 -7.328 1 96.12 129 GLU A CA 1
ATOM 1020 C C . GLU A 1 129 ? -0.417 18.047 -7.715 1 96.12 129 GLU A C 1
ATOM 1022 O O . GLU A 1 129 ? -0.366 19.094 -8.344 1 96.12 129 GLU A O 1
ATOM 1027 N N . GLY A 1 130 ? 0.66 17.406 -7.32 1 96.88 130 GLY A N 1
ATOM 1028 C CA . GLY A 1 130 ? 1.983 17.875 -7.703 1 96.88 130 GLY A CA 1
ATOM 1029 C C . GLY A 1 130 ? 2.617 18.781 -6.672 1 96.88 130 GLY A C 1
ATOM 1030 O O . GLY A 1 130 ? 3.689 19.344 -6.906 1 96.88 130 GLY A O 1
ATOM 1031 N N . MET A 1 131 ? 2.027 18.922 -5.562 1 96.25 131 MET A N 1
ATOM 1032 C CA . MET A 1 131 ? 2.561 19.766 -4.504 1 96.25 131 MET A CA 1
ATOM 1033 C C . MET A 1 131 ? 3.689 19.062 -3.756 1 96.25 131 MET A C 1
ATOM 1035 O O . MET A 1 131 ? 3.627 17.859 -3.518 1 96.25 131 MET A O 1
ATOM 1039 N N . ILE A 1 132 ? 4.641 19.891 -3.383 1 96.19 132 ILE A N 1
ATOM 1040 C CA . ILE A 1 132 ? 5.711 19.375 -2.529 1 96.19 132 ILE A CA 1
ATOM 1041 C C . ILE A 1 132 ? 5.27 19.438 -1.068 1 96.19 132 ILE A C 1
ATOM 1043 O O . ILE A 1 132 ? 4.793 20.469 -0.59 1 96.19 132 ILE A O 1
ATOM 1047 N N . LEU A 1 133 ? 5.34 18.297 -0.411 1 95.88 133 LEU A N 1
ATOM 1048 C CA . LEU A 1 133 ? 4.977 18.172 0.997 1 95.88 133 LEU A CA 1
ATOM 1049 C C . LEU A 1 133 ? 6.191 17.797 1.838 1 95.88 133 LEU A C 1
ATOM 1051 O O . LEU A 1 133 ? 7.074 17.078 1.371 1 95.88 133 LEU A O 1
ATOM 1055 N N . PRO A 1 134 ? 6.207 18.203 3.07 1 93.5 134 PRO A N 1
ATOM 1056 C CA . PRO A 1 134 ? 7.324 17.844 3.943 1 93.5 134 PRO A CA 1
ATOM 1057 C C . PRO A 1 134 ? 7.227 16.406 4.453 1 93.5 134 PRO A C 1
ATOM 1059 O O . PRO A 1 134 ? 6.195 15.75 4.266 1 93.5 134 PRO A O 1
ATOM 1062 N N . THR A 1 135 ? 8.305 15.906 5.008 1 89.94 135 THR A N 1
ATOM 1063 C CA . THR A 1 135 ? 8.266 14.609 5.684 1 89.94 135 THR A CA 1
ATOM 1064 C C . THR A 1 135 ? 7.711 14.758 7.098 1 89.94 135 THR A C 1
ATOM 1066 O O . THR A 1 135 ? 7.52 15.875 7.582 1 89.94 135 THR A O 1
ATOM 1069 N N . SER A 1 136 ? 7.301 13.602 7.633 1 85.06 136 SER A N 1
ATOM 1070 C CA . SER A 1 136 ? 6.832 13.523 9.008 1 85.06 136 SER A CA 1
ATOM 1071 C C . SER A 1 136 ? 7.746 12.656 9.867 1 85.06 136 SER A C 1
ATOM 1073 O O . SER A 1 136 ? 8.352 11.703 9.359 1 85.06 136 SER A O 1
ATOM 1075 N N . ASN A 1 137 ? 7.875 13.016 11.117 1 74.94 137 ASN A N 1
ATOM 1076 C CA . ASN A 1 137 ? 8.695 12.219 12.031 1 74.94 137 ASN A CA 1
ATOM 1077 C C . ASN A 1 137 ? 7.953 10.977 12.508 1 74.94 137 ASN A C 1
ATOM 1079 O O . ASN A 1 137 ? 8.57 10.047 13.039 1 74.94 137 ASN A O 1
ATOM 1083 N N . HIS A 1 138 ? 6.66 10.953 12.289 1 78.38 138 HIS A N 1
ATOM 1084 C CA . HIS A 1 138 ? 5.898 9.898 12.945 1 78.38 138 HIS A CA 1
ATOM 1085 C C . HIS A 1 138 ? 5.207 8.992 11.93 1 78.38 138 HIS A C 1
ATOM 1087 O O . HIS A 1 138 ? 4.562 8.016 12.305 1 78.38 138 HIS A O 1
ATOM 1093 N N . TYR A 1 139 ? 5.418 9.406 10.711 1 87.69 139 TYR A N 1
ATOM 1094 C CA . TYR A 1 139 ? 4.746 8.586 9.703 1 87.69 139 TYR A CA 1
ATOM 1095 C C . TYR A 1 139 ? 5.488 8.641 8.375 1 87.69 139 TYR A C 1
ATOM 1097 O O . TYR A 1 139 ? 6.184 9.617 8.078 1 87.69 139 TYR A O 1
ATOM 1105 N N . THR A 1 140 ? 5.434 7.594 7.664 1 91 140 THR A N 1
ATOM 1106 C CA . THR A 1 140 ? 5.934 7.527 6.297 1 91 140 THR A CA 1
ATOM 1107 C C . THR A 1 140 ? 4.996 6.703 5.418 1 91 140 THR A C 1
ATOM 1109 O O . THR A 1 140 ? 4.391 5.734 5.883 1 91 140 THR A O 1
ATOM 1112 N N . SER A 1 141 ? 4.742 7.199 4.223 1 92.81 141 SER A N 1
ATOM 1113 C CA . SER A 1 141 ? 4.02 6.418 3.221 1 92.81 141 SER A CA 1
ATOM 1114 C C . SER A 1 141 ? 4.98 5.664 2.311 1 92.81 141 SER A C 1
ATOM 1116 O O . SER A 1 141 ? 6.02 6.199 1.912 1 92.81 141 SER A O 1
ATOM 1118 N N . ARG A 1 142 ? 4.629 4.395 2.066 1 93.06 142 ARG A N 1
ATOM 1119 C CA . ARG A 1 142 ? 5.41 3.648 1.085 1 93.06 142 ARG A CA 1
ATOM 1120 C C . ARG A 1 142 ? 5.016 4.039 -0.336 1 93.06 142 ARG A C 1
ATOM 1122 O O . ARG A 1 142 ? 3.984 3.596 -0.844 1 93.06 142 ARG A O 1
ATOM 1129 N N . VAL A 1 143 ? 5.844 4.867 -0.973 1 95.69 143 VAL A N 1
ATOM 1130 C CA . VAL A 1 143 ? 5.512 5.406 -2.289 1 95.69 143 VAL A CA 1
ATOM 1131 C C . VAL A 1 143 ? 6.723 5.297 -3.213 1 95.69 143 VAL A C 1
ATOM 1133 O O . VAL A 1 143 ? 7.785 4.828 -2.801 1 95.69 143 VAL A O 1
ATOM 1136 N N . LEU A 1 144 ? 6.516 5.613 -4.469 1 97.19 144 LEU A N 1
ATOM 1137 C CA . LEU A 1 144 ? 7.578 5.695 -5.461 1 97.19 144 LEU A CA 1
ATOM 1138 C C . LEU A 1 144 ? 8.695 6.613 -4.992 1 97.19 144 LEU A C 1
ATOM 1140 O O . LEU A 1 144 ? 8.438 7.727 -4.527 1 97.19 144 LEU A O 1
ATOM 1144 N N . ILE A 1 145 ? 9.922 6.129 -5.074 1 96.31 145 ILE A N 1
ATOM 1145 C CA . ILE A 1 145 ? 11.062 6.926 -4.633 1 96.31 145 ILE A CA 1
ATOM 1146 C C . ILE A 1 145 ? 11.734 7.586 -5.84 1 96.31 145 ILE A C 1
ATOM 1148 O O . ILE A 1 145 ? 12.031 6.918 -6.832 1 96.31 145 ILE A O 1
ATOM 1152 N N . LEU A 1 146 ? 11.898 8.812 -5.793 1 97.25 146 LEU A N 1
ATOM 1153 C CA . LEU A 1 146 ? 12.672 9.555 -6.777 1 97.25 146 LEU A CA 1
ATOM 1154 C C . LEU A 1 146 ? 14.039 9.945 -6.219 1 97.25 146 LEU A C 1
ATOM 1156 O O . LEU A 1 146 ? 14.133 10.438 -5.094 1 97.25 146 LEU A O 1
ATOM 1160 N N . HIS A 1 147 ? 15.055 9.711 -6.98 1 95.5 147 HIS A N 1
ATOM 1161 C CA . HIS A 1 147 ? 16.391 10.133 -6.566 1 95.5 147 HIS A CA 1
ATOM 1162 C C . HIS A 1 147 ? 17.25 10.508 -7.77 1 95.5 147 HIS A C 1
ATOM 1164 O O . HIS A 1 147 ? 16.844 10.273 -8.914 1 95.5 147 HIS A O 1
ATOM 1170 N N . GLY A 1 148 ? 18.406 11.109 -7.531 1 95.38 148 GLY A N 1
ATOM 1171 C CA . GLY A 1 148 ? 19.266 11.672 -8.562 1 95.38 148 GLY A CA 1
ATOM 1172 C C . GLY A 1 148 ? 19.328 13.188 -8.531 1 95.38 148 GLY A C 1
ATOM 1173 O O . GLY A 1 148 ? 18.438 13.836 -7.957 1 95.38 148 GLY A O 1
ATOM 1174 N N . ASN A 1 149 ? 20.25 13.742 -9.242 1 94.62 149 ASN A N 1
ATOM 1175 C CA . ASN A 1 149 ? 20.516 15.172 -9.164 1 94.62 149 ASN A CA 1
ATOM 1176 C C . ASN A 1 149 ? 19.312 16 -9.617 1 94.62 149 ASN A C 1
ATOM 1178 O O . ASN A 1 149 ? 18.953 16.984 -8.984 1 94.62 149 ASN A O 1
ATOM 1182 N N . TYR A 1 150 ? 18.734 15.617 -10.648 1 95.06 150 TYR A N 1
ATOM 1183 C CA . TYR A 1 150 ? 17.609 16.375 -11.18 1 95.06 150 TYR A CA 1
ATOM 1184 C C . TYR A 1 150 ? 16.391 16.219 -10.289 1 95.06 150 TYR A C 1
ATOM 1186 O O . TYR A 1 150 ? 15.625 17.172 -10.094 1 95.06 150 TYR A O 1
ATOM 1194 N N . ALA A 1 151 ? 16.156 15.008 -9.766 1 94.38 151 ALA A N 1
ATOM 1195 C CA . ALA A 1 151 ? 15.039 14.758 -8.867 1 94.38 151 ALA A CA 1
ATOM 1196 C C . ALA A 1 151 ? 15.125 15.633 -7.621 1 94.38 151 ALA A C 1
ATOM 1198 O O . ALA A 1 151 ? 14.109 16.172 -7.156 1 94.38 151 ALA A O 1
ATOM 1199 N N . GLU A 1 152 ? 16.297 15.812 -7.125 1 93.5 152 GLU A N 1
ATOM 1200 C CA . GLU A 1 152 ? 16.5 16.594 -5.91 1 93.5 152 GLU A CA 1
ATOM 1201 C C . GLU A 1 152 ? 16.094 18.047 -6.113 1 93.5 152 GLU A C 1
ATOM 1203 O O . GLU A 1 152 ? 15.625 18.703 -5.184 1 93.5 152 GLU A O 1
ATOM 1208 N N . LYS A 1 153 ? 16.25 18.516 -7.316 1 93.06 153 LYS A N 1
ATOM 1209 C CA . LYS A 1 153 ? 15.938 19.906 -7.637 1 93.06 153 LYS A CA 1
ATOM 1210 C C . LYS A 1 153 ? 14.43 20.156 -7.605 1 93.06 153 LYS A C 1
ATOM 1212 O O . LYS A 1 153 ? 13.984 21.297 -7.496 1 93.06 153 LYS A O 1
ATOM 1217 N N . LEU A 1 154 ? 13.695 19.109 -7.68 1 92.75 154 LEU A N 1
ATOM 1218 C CA . LEU A 1 154 ? 12.242 19.25 -7.676 1 92.75 154 LEU A CA 1
ATOM 1219 C C . LEU A 1 154 ? 11.75 19.828 -6.352 1 92.75 154 LEU A C 1
ATOM 1221 O O . LEU A 1 154 ? 10.719 20.484 -6.309 1 92.75 154 LEU A O 1
ATOM 1225 N N . LEU A 1 155 ? 12.445 19.578 -5.277 1 92 155 LEU A N 1
ATOM 1226 C CA . LEU A 1 155 ? 12.039 20 -3.939 1 92 155 LEU A CA 1
ATOM 1227 C C . LEU A 1 155 ? 12.062 21.516 -3.82 1 92 155 LEU A C 1
ATOM 1229 O O . LEU A 1 155 ? 11.484 22.078 -2.887 1 92 155 LEU A O 1
ATOM 1233 N N . GLU A 1 156 ? 12.789 22.078 -4.727 1 89.75 156 GLU A N 1
ATOM 1234 C CA . GLU A 1 156 ? 12.883 23.547 -4.703 1 89.75 156 GLU A CA 1
ATOM 1235 C C . GLU A 1 156 ? 11.656 24.188 -5.332 1 89.75 156 GLU A C 1
ATOM 1237 O O . GLU A 1 156 ? 11.484 25.406 -5.27 1 89.75 156 GLU A O 1
ATOM 1242 N N . MET A 1 157 ? 10.891 23.297 -5.852 1 89.44 157 MET A N 1
ATOM 1243 C CA . MET A 1 157 ? 9.688 23.797 -6.504 1 89.44 157 MET A CA 1
ATOM 1244 C C . MET A 1 157 ? 8.484 23.719 -5.562 1 89.44 157 MET A C 1
ATOM 1246 O O . MET A 1 157 ? 8.492 22.938 -4.609 1 89.44 157 MET A O 1
ATOM 1250 N N . ASP A 1 158 ? 7.535 24.578 -5.836 1 86.81 158 ASP A N 1
ATOM 1251 C CA . ASP A 1 158 ? 6.301 24.516 -5.055 1 86.81 158 ASP A CA 1
ATOM 1252 C C . ASP A 1 158 ? 5.355 23.453 -5.613 1 86.81 158 ASP A C 1
ATOM 1254 O O . ASP A 1 158 ? 4.715 22.719 -4.855 1 86.81 158 ASP A O 1
ATOM 1258 N N . ASN A 1 159 ? 5.34 23.391 -6.93 1 94.12 159 ASN A N 1
ATOM 1259 C CA . ASN A 1 159 ? 4.422 22.484 -7.609 1 94.12 159 ASN A CA 1
ATOM 1260 C C . ASN A 1 159 ? 5.066 21.859 -8.844 1 94.12 159 ASN A C 1
ATOM 1262 O O . ASN A 1 159 ? 5.309 22.547 -9.836 1 94.12 159 ASN A O 1
ATOM 1266 N N . VAL A 1 160 ? 5.195 20.578 -8.766 1 94.94 160 VAL A N 1
ATOM 1267 C CA . VAL A 1 160 ? 5.891 19.844 -9.805 1 94.94 160 VAL A CA 1
ATOM 1268 C C . VAL A 1 160 ? 5.031 19.797 -11.07 1 94.94 160 VAL A C 1
ATOM 1270 O O . VAL A 1 160 ? 5.551 19.875 -12.188 1 94.94 160 VAL A O 1
ATOM 1273 N N . GLU A 1 161 ? 3.709 19.656 -10.914 1 94.94 161 GLU A N 1
ATOM 1274 C CA . GLU A 1 161 ? 2.797 19.594 -12.055 1 94.94 161 GLU A CA 1
ATOM 1275 C C . GLU A 1 161 ? 2.912 20.844 -12.914 1 94.94 161 GLU A C 1
ATOM 1277 O O . GLU A 1 161 ? 2.873 20.766 -14.141 1 94.94 161 GLU A O 1
ATOM 1282 N N . ALA A 1 162 ? 3.109 21.984 -12.328 1 93.5 162 ALA A N 1
ATOM 1283 C CA . ALA A 1 162 ? 3.174 23.266 -13.039 1 93.5 162 ALA A CA 1
ATOM 1284 C C . ALA A 1 162 ? 4.449 23.359 -13.867 1 93.5 162 ALA A C 1
ATOM 1286 O O . ALA A 1 162 ? 4.445 23.938 -14.961 1 93.5 162 ALA A O 1
ATOM 1287 N N . VAL A 1 163 ? 5.492 22.797 -13.453 1 93.12 163 VAL A N 1
ATOM 1288 C CA . VAL A 1 163 ? 6.801 22.984 -14.078 1 93.12 163 VAL A CA 1
ATOM 1289 C C . VAL A 1 163 ? 7.145 21.75 -14.93 1 93.12 163 VAL A C 1
ATOM 1291 O O . VAL A 1 163 ? 7.723 21.891 -16.016 1 93.12 163 VAL A O 1
ATOM 1294 N N . HIS A 1 164 ? 6.789 20.594 -14.391 1 94.94 164 HIS A N 1
ATOM 1295 C CA . HIS A 1 164 ? 7.105 19.328 -15.055 1 94.94 164 HIS A CA 1
ATOM 1296 C C . HIS A 1 164 ? 5.867 18.453 -15.203 1 94.94 164 HIS A C 1
ATOM 1298 O O . HIS A 1 164 ? 5.809 17.359 -14.648 1 94.94 164 HIS A O 1
ATOM 1304 N N . PRO A 1 165 ? 4.953 18.859 -16.078 1 96.38 165 PRO A N 1
ATOM 1305 C CA . PRO A 1 165 ? 3.701 18.109 -16.203 1 96.38 165 PRO A CA 1
ATOM 1306 C C . PRO A 1 165 ? 3.92 16.688 -16.719 1 96.38 165 PRO A C 1
ATOM 1308 O O . PRO A 1 165 ? 3.189 15.766 -16.344 1 96.38 165 PRO A O 1
ATOM 1311 N N . GLU A 1 166 ? 4.895 16.5 -17.594 1 96.88 166 GLU A N 1
ATOM 1312 C CA . GLU A 1 166 ? 5.141 15.18 -18.141 1 96.88 166 GLU A CA 1
ATOM 1313 C C . GLU A 1 166 ? 5.633 14.211 -17.078 1 96.88 166 GLU A C 1
ATOM 1315 O O . GLU A 1 166 ? 5.266 13.031 -17.078 1 96.88 166 GLU A O 1
ATOM 1320 N N . LEU A 1 167 ? 6.48 14.727 -16.219 1 97.5 167 LEU A N 1
ATOM 1321 C CA . LEU A 1 167 ? 6.957 13.906 -15.117 1 97.5 167 LEU A CA 1
ATOM 1322 C C . LEU A 1 167 ? 5.805 13.508 -14.203 1 97.5 167 LEU A C 1
ATOM 1324 O O . LEU A 1 167 ? 5.707 12.352 -13.781 1 97.5 167 LEU A O 1
ATOM 1328 N N . MET A 1 168 ? 4.938 14.445 -13.922 1 97.81 168 MET A N 1
ATOM 1329 C CA . MET A 1 168 ? 3.777 14.156 -13.086 1 97.81 168 MET A CA 1
ATOM 1330 C C . MET A 1 168 ? 2.867 13.125 -13.742 1 97.81 168 MET A C 1
ATOM 1332 O O . MET A 1 168 ? 2.289 12.281 -13.062 1 97.81 168 MET A O 1
ATOM 1336 N N . GLU A 1 169 ? 2.75 13.227 -15.016 1 98.19 169 GLU A N 1
ATOM 1337 C CA . GLU A 1 169 ? 1.959 12.234 -15.742 1 98.19 169 GLU A CA 1
ATOM 1338 C C . GLU A 1 169 ? 2.535 10.836 -15.562 1 98.19 169 GLU A C 1
ATOM 1340 O O . GLU A 1 169 ? 1.791 9.875 -15.367 1 98.19 169 GLU A O 1
ATOM 1345 N N . LEU A 1 170 ? 3.824 10.727 -15.641 1 98.44 170 LEU A N 1
ATOM 1346 C CA . LEU A 1 170 ? 4.488 9.438 -15.445 1 98.44 170 LEU A CA 1
ATOM 1347 C C . LEU A 1 170 ? 4.238 8.906 -14.031 1 98.44 170 LEU A C 1
ATOM 1349 O O . LEU A 1 170 ? 3.869 7.746 -13.859 1 98.44 170 LEU A O 1
ATOM 1353 N N . ILE A 1 171 ? 4.398 9.773 -13.039 1 98.5 171 ILE A N 1
ATOM 1354 C CA . ILE A 1 171 ? 4.207 9.398 -11.641 1 98.5 171 ILE A CA 1
ATOM 1355 C C . ILE A 1 171 ? 2.773 8.922 -11.43 1 98.5 171 ILE A C 1
ATOM 1357 O O . ILE A 1 171 ? 2.545 7.879 -10.812 1 98.5 171 ILE A O 1
ATOM 1361 N N . ARG A 1 172 ? 1.849 9.609 -12 1 98.38 172 ARG A N 1
ATOM 1362 C CA . ARG A 1 172 ? 0.44 9.25 -11.867 1 98.38 172 ARG A CA 1
ATOM 1363 C C . ARG A 1 172 ? 0.141 7.938 -12.578 1 98.38 172 ARG A C 1
ATOM 1365 O O . ARG A 1 172 ? -0.633 7.117 -12.078 1 98.38 172 ARG A O 1
ATOM 1372 N N . TYR A 1 173 ? 0.713 7.785 -13.766 1 98.44 173 TYR A N 1
ATOM 1373 C CA . TYR A 1 173 ? 0.521 6.559 -14.531 1 98.44 173 TYR A CA 1
ATOM 1374 C C . TYR A 1 173 ? 0.943 5.336 -13.719 1 98.44 173 TYR A C 1
ATOM 1376 O O . TYR A 1 173 ? 0.222 4.34 -13.664 1 98.44 173 TYR A O 1
ATOM 1384 N N . ILE A 1 174 ? 2.061 5.422 -13.047 1 98 174 ILE A N 1
ATOM 1385 C CA . ILE A 1 174 ? 2.592 4.332 -12.234 1 98 174 ILE A CA 1
ATOM 1386 C C . ILE A 1 174 ? 1.677 4.09 -11.039 1 98 174 ILE A C 1
ATOM 1388 O O . ILE A 1 174 ? 1.331 2.943 -10.734 1 98 174 ILE A O 1
ATOM 1392 N N . TYR A 1 175 ? 1.218 5.113 -10.453 1 97.12 175 TYR A N 1
ATOM 1393 C CA . TYR A 1 175 ? 0.402 5.039 -9.25 1 97.12 175 TYR A CA 1
ATOM 1394 C C . TYR A 1 175 ? -0.948 4.398 -9.539 1 97.12 175 TYR A C 1
ATOM 1396 O O . TYR A 1 175 ? -1.468 3.631 -8.727 1 97.12 175 TYR A O 1
ATOM 1404 N N . GLU A 1 176 ? -1.484 4.672 -10.664 1 95.81 176 GLU A N 1
ATOM 1405 C CA . GLU A 1 176 ? -2.873 4.34 -10.961 1 95.81 176 GLU A CA 1
ATOM 1406 C C . GLU A 1 176 ? -3.031 2.85 -11.258 1 95.81 176 GLU A C 1
ATOM 1408 O O . GLU A 1 176 ? -4.117 2.289 -11.086 1 95.81 176 GLU A O 1
ATOM 1413 N N . ASP A 1 177 ? -2.014 2.311 -11.727 1 94.56 177 ASP A N 1
ATOM 1414 C CA . ASP A 1 177 ? -2.061 0.881 -12.023 1 94.56 177 ASP A CA 1
ATOM 1415 C C . ASP A 1 177 ? -1.484 0.062 -10.867 1 94.56 177 ASP A C 1
ATOM 1417 O O . ASP A 1 177 ? -0.306 0.198 -10.531 1 94.56 177 ASP A O 1
ATOM 1421 N N . PRO A 1 178 ? -2.336 -0.86 -10.328 1 91.69 178 PRO A N 1
ATOM 1422 C CA . PRO A 1 178 ? -1.872 -1.612 -9.164 1 91.69 178 PRO A CA 1
ATOM 1423 C C . PRO A 1 178 ? -0.588 -2.393 -9.43 1 91.69 178 PRO A C 1
ATOM 1425 O O . PRO A 1 178 ? 0.274 -2.494 -8.555 1 91.69 178 PRO A O 1
ATOM 1428 N N . PHE A 1 179 ? -0.466 -2.973 -10.594 1 92.19 179 PHE A N 1
ATOM 1429 C CA . PHE A 1 179 ? 0.732 -3.738 -10.914 1 92.19 179 PHE A CA 1
ATOM 1430 C C . PHE A 1 179 ? 1.953 -2.828 -10.984 1 92.19 179 PHE A C 1
ATOM 1432 O O . PHE A 1 179 ? 2.973 -3.1 -10.344 1 92.19 179 PHE A O 1
ATOM 1439 N N . TRP A 1 180 ? 1.852 -1.739 -11.727 1 95.88 180 TRP A N 1
ATOM 1440 C CA . TRP A 1 180 ? 3 -0.854 -11.883 1 95.88 180 TRP A CA 1
ATOM 1441 C C . TRP A 1 180 ? 3.355 -0.182 -10.562 1 95.88 180 TRP A C 1
ATOM 1443 O O . TRP A 1 180 ? 4.535 0.012 -10.258 1 95.88 180 TRP A O 1
ATOM 1453 N N . ARG A 1 181 ? 2.367 0.163 -9.797 1 95.69 181 ARG A N 1
ATOM 1454 C CA . ARG A 1 181 ? 2.578 0.778 -8.492 1 95.69 181 ARG A CA 1
ATOM 1455 C C . ARG A 1 181 ? 3.396 -0.134 -7.582 1 95.69 181 ARG A C 1
ATOM 1457 O O . ARG A 1 181 ? 4.23 0.34 -6.809 1 95.69 181 ARG A O 1
ATOM 1464 N N . ALA A 1 182 ? 3.143 -1.385 -7.723 1 94.31 182 ALA A N 1
ATOM 1465 C CA . ALA A 1 182 ? 3.852 -2.367 -6.906 1 94.31 182 ALA A CA 1
ATOM 1466 C C . ALA A 1 182 ? 5.227 -2.676 -7.488 1 94.31 182 ALA A C 1
ATOM 1468 O O . ALA A 1 182 ? 6.199 -2.842 -6.75 1 94.31 182 ALA A O 1
ATOM 1469 N N . GLN A 1 183 ? 5.332 -2.699 -8.805 1 93.44 183 GLN A N 1
ATOM 1470 C CA . GLN A 1 183 ? 6.504 -3.213 -9.508 1 93.44 183 GLN A CA 1
ATOM 1471 C C . GLN A 1 183 ? 7.578 -2.139 -9.641 1 93.44 183 GLN A C 1
ATOM 1473 O O . GLN A 1 183 ? 8.773 -2.428 -9.531 1 93.44 183 GLN A O 1
ATOM 1478 N N . ILE A 1 184 ? 7.145 -0.963 -9.93 1 96.56 184 ILE A N 1
ATOM 1479 C CA . ILE A 1 184 ? 8.109 0.124 -10.062 1 96.56 184 ILE A CA 1
ATOM 1480 C C . ILE A 1 184 ? 8.312 0.796 -8.711 1 96.56 184 ILE A C 1
ATOM 1482 O O . ILE A 1 184 ? 7.418 1.47 -8.195 1 96.56 184 ILE A O 1
ATOM 1486 N N . THR A 1 185 ? 9.531 0.739 -8.234 1 95.25 185 THR A N 1
ATOM 1487 C CA . THR A 1 185 ? 9.758 1.195 -6.871 1 95.25 185 THR A CA 1
ATOM 1488 C C . THR A 1 185 ? 10.516 2.52 -6.859 1 95.25 185 THR A C 1
ATOM 1490 O O . THR A 1 185 ? 10.398 3.301 -5.914 1 95.25 185 THR A O 1
ATOM 1493 N N . GLU A 1 186 ? 11.336 2.752 -7.938 1 96.69 186 GLU A N 1
ATOM 1494 C CA . GLU A 1 186 ? 12.18 3.945 -7.934 1 96.69 186 GLU A CA 1
ATOM 1495 C C . GLU A 1 186 ? 12.32 4.523 -9.336 1 96.69 186 GLU A C 1
ATOM 1497 O O . GLU A 1 186 ? 12.344 3.783 -10.32 1 96.69 186 GLU A O 1
ATOM 1502 N N . LEU A 1 187 ? 12.406 5.805 -9.344 1 98.19 187 LEU A N 1
ATOM 1503 C CA . LEU A 1 187 ? 12.875 6.551 -10.508 1 98.19 187 LEU A CA 1
ATOM 1504 C C . LEU A 1 187 ? 14.18 7.27 -10.195 1 98.19 187 LEU A C 1
ATOM 1506 O O . LEU A 1 187 ? 14.25 8.047 -9.242 1 98.19 187 LEU A O 1
ATOM 1510 N N . GLU A 1 188 ? 15.164 6.973 -10.945 1 97.94 188 GLU A N 1
ATOM 1511 C CA . GLU A 1 188 ? 16.375 7.781 -10.914 1 97.94 188 GLU A CA 1
ATOM 1512 C C . GLU A 1 188 ? 16.375 8.812 -12.039 1 97.94 188 GLU A C 1
ATOM 1514 O O . GLU A 1 188 ? 16.172 8.477 -13.203 1 97.94 188 GLU A O 1
ATOM 1519 N N . ILE A 1 189 ? 16.562 10.039 -11.617 1 97.69 189 ILE A N 1
ATOM 1520 C CA . ILE A 1 189 ? 16.609 11.125 -12.594 1 97.69 189 ILE A CA 1
ATOM 1521 C C . ILE A 1 189 ? 17.891 11.922 -12.414 1 97.69 189 ILE A C 1
ATOM 1523 O O . ILE A 1 189 ? 17.891 12.992 -11.805 1 97.69 189 ILE A O 1
ATOM 1527 N N . PRO A 1 190 ? 18.922 11.438 -13.102 1 96.38 190 PRO A N 1
ATOM 1528 C CA . PRO A 1 190 ? 20.188 12.148 -12.961 1 96.38 190 PRO A CA 1
ATOM 1529 C C . PRO A 1 190 ? 20.203 13.492 -13.68 1 96.38 190 PRO A C 1
ATOM 1531 O O . PRO A 1 190 ? 20.766 14.461 -13.164 1 96.38 190 PRO A O 1
ATOM 1534 N N . ARG A 1 191 ? 19.625 13.508 -14.844 1 95.62 191 ARG A N 1
ATOM 1535 C CA . ARG A 1 191 ? 19.516 14.711 -15.656 1 95.62 191 ARG A CA 1
ATOM 1536 C C . ARG A 1 191 ? 18.156 14.773 -16.344 1 95.62 191 ARG A C 1
ATOM 1538 O O . ARG A 1 191 ? 17.453 13.773 -16.422 1 95.62 191 ARG A O 1
ATOM 1545 N N . LYS A 1 192 ? 17.875 15.922 -16.828 1 92.12 192 LYS A N 1
ATOM 1546 C CA . LYS A 1 192 ? 16.609 16.109 -17.516 1 92.12 192 LYS A CA 1
ATOM 1547 C C . LYS A 1 192 ? 16.453 15.141 -18.688 1 92.12 192 LYS A C 1
ATOM 1549 O O . LYS A 1 192 ? 17.375 15.008 -19.5 1 92.12 192 LYS A O 1
ATOM 1554 N N . GLY A 1 193 ? 15.383 14.453 -18.688 1 92.88 193 GLY A N 1
ATOM 1555 C CA . GLY A 1 193 ? 15.094 13.562 -19.797 1 92.88 193 GLY A CA 1
ATOM 1556 C C . GLY A 1 193 ? 15.773 12.211 -19.688 1 92.88 193 GLY A C 1
ATOM 1557 O O . GLY A 1 193 ? 15.75 11.414 -20.625 1 92.88 193 GLY A O 1
ATOM 1558 N N . ASP A 1 194 ? 16.406 11.984 -18.625 1 96.06 194 ASP A N 1
ATOM 1559 C CA . ASP A 1 194 ? 17.094 10.727 -18.375 1 96.06 194 ASP A CA 1
ATOM 1560 C C . ASP A 1 194 ? 16.5 9.992 -17.172 1 96.06 194 ASP A C 1
ATOM 1562 O O . ASP A 1 194 ? 17.141 9.906 -16.125 1 96.06 194 ASP A O 1
ATOM 1566 N N . ILE A 1 195 ? 15.383 9.367 -17.375 1 98.12 195 ILE A N 1
ATOM 1567 C CA . ILE A 1 195 ? 14.695 8.648 -16.312 1 98.12 195 ILE A CA 1
ATOM 1568 C C . ILE A 1 195 ? 15.031 7.164 -16.375 1 98.12 195 ILE A C 1
ATOM 1570 O O . ILE A 1 195 ? 14.961 6.551 -17.453 1 98.12 195 ILE A O 1
ATOM 1574 N N . ARG A 1 196 ? 15.438 6.637 -15.312 1 98.44 196 ARG A N 1
ATOM 1575 C CA . ARG A 1 196 ? 15.68 5.207 -15.148 1 98.44 196 ARG A CA 1
ATOM 1576 C C . ARG A 1 196 ? 14.742 4.609 -14.102 1 98.44 196 ARG A C 1
ATOM 1578 O O . ARG A 1 196 ? 14.531 5.195 -13.039 1 98.44 196 ARG A O 1
ATOM 1585 N N . LEU A 1 197 ? 14.18 3.461 -14.438 1 98.12 197 LEU A N 1
ATOM 1586 C CA . LEU A 1 197 ? 13.234 2.811 -13.539 1 98.12 197 LEU A CA 1
ATOM 1587 C C . LEU A 1 197 ? 13.883 1.621 -12.836 1 98.12 197 LEU A C 1
ATOM 1589 O O . LEU A 1 197 ? 14.625 0.863 -13.453 1 98.12 197 LEU A O 1
ATOM 1593 N N . TYR A 1 198 ? 13.617 1.513 -11.594 1 95.69 198 TYR A N 1
ATOM 1594 C CA . TYR A 1 198 ? 13.969 0.333 -10.805 1 95.69 198 TYR A CA 1
ATOM 1595 C C . TYR A 1 198 ? 12.727 -0.417 -10.359 1 95.69 198 TYR A C 1
ATOM 1597 O O . TYR A 1 198 ? 11.664 0.187 -10.164 1 95.69 198 TYR A O 1
ATOM 1605 N N . GLN A 1 199 ? 12.867 -1.682 -10.234 1 92.06 199 GLN A N 1
ATOM 1606 C CA . GLN A 1 199 ? 11.695 -2.525 -10.008 1 92.06 199 GLN A CA 1
ATOM 1607 C C . GLN A 1 199 ? 11.859 -3.359 -8.742 1 92.06 199 GLN A C 1
ATOM 1609 O O . GLN A 1 199 ? 12.977 -3.547 -8.25 1 92.06 199 GLN A O 1
ATOM 1614 N N . GLN A 1 200 ? 10.727 -3.807 -8.195 1 87.44 200 GLN A N 1
ATOM 1615 C CA . GLN A 1 200 ? 10.734 -4.668 -7.023 1 87.44 200 GLN A CA 1
ATOM 1616 C C . GLN A 1 200 ? 11.266 -6.059 -7.363 1 87.44 200 GLN A C 1
ATOM 1618 O O . GLN A 1 200 ? 12.078 -6.621 -6.617 1 87.44 200 GLN A O 1
ATOM 1623 N N . VAL A 1 201 ? 10.711 -6.504 -8.453 1 81.19 201 VAL A N 1
ATOM 1624 C CA . VAL A 1 201 ? 11.109 -7.824 -8.922 1 81.19 201 VAL A CA 1
ATOM 1625 C C . VAL A 1 201 ? 11.961 -7.691 -10.188 1 81.19 201 VAL A C 1
ATOM 1627 O O . VAL A 1 201 ? 11.508 -7.148 -11.195 1 81.19 201 VAL A O 1
ATOM 1630 N N . GLY A 1 202 ? 13.148 -8.172 -10.109 1 81.5 202 GLY A N 1
ATOM 1631 C CA . GLY A 1 202 ? 14.102 -8.023 -11.195 1 81.5 202 GLY A CA 1
ATOM 1632 C C . GLY A 1 202 ? 15.211 -7.031 -10.891 1 81.5 202 GLY A C 1
ATOM 1633 O O . GLY A 1 202 ? 14.984 -6.031 -10.203 1 81.5 202 GLY A O 1
ATOM 1634 N N . LYS A 1 203 ? 16.375 -7.215 -11.367 1 82.44 203 LYS A N 1
ATOM 1635 C CA . LYS A 1 203 ? 17.531 -6.379 -11.047 1 82.44 203 LYS A CA 1
ATOM 1636 C C . LYS A 1 203 ? 17.875 -5.469 -12.227 1 82.44 203 LYS A C 1
ATOM 1638 O O . LYS A 1 203 ? 18.812 -4.668 -12.133 1 82.44 203 LYS A O 1
ATOM 1643 N N . GLN A 1 204 ? 17.156 -5.633 -13.25 1 89.44 204 GLN A N 1
ATOM 1644 C CA . GLN A 1 204 ? 17.469 -4.832 -14.43 1 89.44 204 GLN A CA 1
ATOM 1645 C C . GLN A 1 204 ? 17.125 -3.363 -14.203 1 89.44 204 GLN A C 1
ATOM 1647 O O . GLN A 1 204 ? 16.109 -3.053 -13.578 1 89.44 204 GLN A O 1
ATOM 1652 N N . VAL A 1 205 ? 17.953 -2.566 -14.758 1 95.19 205 VAL A N 1
ATOM 1653 C CA . VAL A 1 205 ? 17.625 -1.145 -14.836 1 95.19 205 VAL A CA 1
ATOM 1654 C C . VAL A 1 205 ? 16.922 -0.844 -16.156 1 95.19 205 VAL A C 1
ATOM 1656 O O . VAL A 1 205 ? 17.422 -1.213 -17.234 1 95.19 205 VAL A O 1
ATOM 1659 N N . ILE A 1 206 ? 15.805 -0.225 -16.094 1 96.56 206 ILE A N 1
ATOM 1660 C CA . ILE A 1 206 ? 15.062 0.12 -17.297 1 96.56 206 ILE A CA 1
ATOM 1661 C C . ILE A 1 206 ? 15.359 1.564 -17.688 1 96.56 206 ILE A C 1
ATOM 1663 O O . ILE A 1 206 ? 14.977 2.5 -16.984 1 96.56 206 ILE A O 1
ATOM 1667 N N . GLU A 1 207 ? 15.984 1.699 -18.781 1 97.31 207 GLU A N 1
ATOM 1668 C CA . GLU A 1 207 ? 16.25 3.029 -19.328 1 97.31 207 GLU A CA 1
ATOM 1669 C C . GLU A 1 207 ? 15.023 3.594 -20.031 1 97.31 207 GLU A C 1
ATOM 1671 O O . GLU A 1 207 ? 14.797 3.309 -21.203 1 97.31 207 GLU A O 1
ATOM 1676 N N . PHE A 1 208 ? 14.359 4.43 -19.375 1 97.5 208 PHE A N 1
ATOM 1677 C CA . PHE A 1 208 ? 13.062 4.914 -19.828 1 97.5 208 PHE A CA 1
ATOM 1678 C C . PHE A 1 208 ? 13.219 6.164 -20.672 1 97.5 208 PHE A C 1
ATOM 1680 O O . PHE A 1 208 ? 12.477 6.363 -21.641 1 97.5 208 PHE A O 1
ATOM 1687 N N . GLY A 1 209 ? 14.172 7.059 -20.344 1 95.88 209 GLY A N 1
ATOM 1688 C CA . GLY A 1 209 ? 14.375 8.312 -21.062 1 95.88 209 GLY A CA 1
ATOM 1689 C C . GLY A 1 209 ? 13.438 9.414 -20.609 1 95.88 209 GLY A C 1
ATOM 1690 O O . GLY A 1 209 ? 13.227 9.602 -19.406 1 95.88 209 GLY A O 1
ATOM 1691 N N . ASP A 1 210 ? 12.883 10.148 -21.516 1 95 210 ASP A N 1
ATOM 1692 C CA . ASP A 1 210 ? 11.992 11.242 -21.172 1 95 210 ASP A CA 1
ATOM 1693 C C . ASP A 1 210 ? 10.602 10.727 -20.812 1 95 210 ASP A C 1
ATOM 1695 O O . ASP A 1 210 ? 10.281 9.555 -21.047 1 95 210 ASP A O 1
ATOM 1699 N N . ALA A 1 211 ? 9.82 11.516 -20.172 1 96.19 211 ALA A N 1
ATOM 1700 C CA . ALA A 1 211 ? 8.484 11.125 -19.703 1 96.19 211 ALA A CA 1
ATOM 1701 C C . ALA A 1 211 ? 7.438 11.375 -20.781 1 96.19 211 ALA A C 1
ATOM 1703 O O . ALA A 1 211 ? 6.387 11.969 -20.516 1 96.19 211 ALA A O 1
ATOM 1704 N N . VAL A 1 212 ? 7.758 11.008 -21.969 1 94.75 212 VAL A N 1
ATOM 1705 C CA . VAL A 1 212 ? 6.801 11.078 -23.078 1 94.75 212 VAL A CA 1
ATOM 1706 C C . VAL A 1 212 ? 6.473 9.672 -23.562 1 94.75 212 VAL A C 1
ATOM 1708 O O . VAL A 1 212 ? 7.172 8.711 -23.25 1 94.75 212 VAL A O 1
ATOM 1711 N N . ASP A 1 213 ? 5.348 9.562 -24.297 1 95.38 213 ASP A N 1
ATOM 1712 C CA . ASP A 1 213 ? 4.914 8.289 -24.859 1 95.38 213 ASP A CA 1
ATOM 1713 C C . ASP A 1 213 ? 4.855 7.199 -23.781 1 95.38 213 ASP A C 1
ATOM 1715 O O . ASP A 1 213 ? 5.359 6.094 -23.984 1 95.38 213 ASP A O 1
ATOM 1719 N N . ILE A 1 214 ? 4.297 7.562 -22.672 1 97.5 214 ILE A N 1
ATOM 1720 C CA . ILE A 1 214 ? 4.328 6.746 -21.469 1 97.5 214 ILE A CA 1
ATOM 1721 C C . ILE A 1 214 ? 3.66 5.402 -21.734 1 97.5 214 ILE A C 1
ATOM 1723 O O . ILE A 1 214 ? 4.246 4.348 -21.469 1 97.5 214 ILE A O 1
ATOM 1727 N N . GLU A 1 215 ? 2.492 5.457 -22.281 1 96.69 215 GLU A N 1
ATOM 1728 C CA . GLU A 1 215 ? 1.733 4.234 -22.516 1 96.69 215 GLU A CA 1
ATOM 1729 C C . GLU A 1 215 ? 2.504 3.279 -23.422 1 96.69 215 GLU A C 1
ATOM 1731 O O . GLU A 1 215 ? 2.582 2.08 -23.141 1 96.69 215 GLU A O 1
ATOM 1736 N N . GLU A 1 216 ? 3.006 3.785 -24.453 1 95.94 216 GLU A N 1
ATOM 1737 C CA . GLU A 1 216 ? 3.76 2.975 -25.406 1 95.94 216 GLU A CA 1
ATOM 1738 C C . GLU A 1 216 ? 4.992 2.355 -24.75 1 95.94 216 GLU A C 1
ATOM 1740 O O . GLU A 1 216 ? 5.297 1.183 -24.969 1 95.94 216 GLU A O 1
ATOM 1745 N N . LYS A 1 217 ? 5.734 3.107 -24.047 1 96.75 217 LYS A N 1
ATOM 1746 C CA . LYS A 1 217 ? 6.945 2.625 -23.391 1 96.75 217 LYS A CA 1
ATOM 1747 C C . LYS A 1 217 ? 6.625 1.54 -22.359 1 96.75 217 LYS A C 1
ATOM 1749 O O . LYS A 1 217 ? 7.344 0.545 -22.25 1 96.75 217 LYS A O 1
ATOM 1754 N N . PHE A 1 218 ? 5.504 1.729 -21.594 1 96.75 218 PHE A N 1
ATOM 1755 C CA . PHE A 1 218 ? 5.121 0.706 -20.625 1 96.75 218 PHE A CA 1
ATOM 1756 C C . PHE A 1 218 ? 4.652 -0.559 -21.344 1 96.75 218 PHE A C 1
ATOM 1758 O O . PHE A 1 218 ? 4.82 -1.665 -20.828 1 96.75 218 PHE A O 1
ATOM 1765 N N . LYS A 1 219 ? 4.078 -0.429 -22.516 1 95 219 LYS A N 1
ATOM 1766 C CA . LYS A 1 219 ? 3.756 -1.604 -23.312 1 95 219 LYS A CA 1
ATOM 1767 C C . LYS A 1 219 ? 5.016 -2.383 -23.688 1 95 219 LYS A C 1
ATOM 1769 O O . LYS A 1 219 ? 5.008 -3.615 -23.703 1 95 219 LYS A O 1
ATOM 1774 N N . LYS A 1 220 ? 6.07 -1.69 -23.969 1 94.62 220 LYS A N 1
ATOM 1775 C CA . LYS A 1 220 ? 7.344 -2.338 -24.281 1 94.62 220 LYS A CA 1
ATOM 1776 C C . LYS A 1 220 ? 7.883 -3.08 -23.062 1 94.62 220 LYS A C 1
ATOM 1778 O O . LYS A 1 220 ? 8.438 -4.176 -23.188 1 94.62 220 LYS A O 1
ATOM 1783 N N . ILE A 1 221 ? 7.766 -2.48 -21.906 1 93.44 221 ILE A N 1
ATOM 1784 C CA . ILE A 1 221 ? 8.195 -3.152 -20.688 1 93.44 221 ILE A CA 1
ATOM 1785 C C . ILE A 1 221 ? 7.402 -4.441 -20.5 1 93.44 221 ILE A C 1
ATOM 1787 O O . ILE A 1 221 ? 7.973 -5.488 -20.188 1 93.44 221 ILE A O 1
ATOM 1791 N N . ASN A 1 222 ? 6.137 -4.34 -20.75 1 92.38 222 ASN A N 1
ATOM 1792 C CA . ASN A 1 222 ? 5.289 -5.527 -20.656 1 92.38 222 ASN A CA 1
ATOM 1793 C C . ASN A 1 222 ? 5.746 -6.613 -21.625 1 92.38 222 ASN A C 1
ATOM 1795 O O . ASN A 1 222 ? 5.758 -7.797 -21.281 1 92.38 222 ASN A O 1
ATOM 1799 N N . LEU A 1 223 ? 6.047 -6.207 -22.781 1 90.19 223 LEU A N 1
ATOM 1800 C CA . LEU A 1 223 ? 6.543 -7.148 -23.781 1 90.19 223 LEU A CA 1
ATOM 1801 C C . LEU A 1 223 ? 7.836 -7.809 -23.312 1 90.19 223 LEU A C 1
ATOM 1803 O O . LEU A 1 223 ? 8.031 -9.016 -23.5 1 90.19 223 LEU A O 1
ATOM 1807 N N . PHE A 1 224 ? 8.719 -7.059 -22.766 1 90.19 224 PHE A N 1
ATOM 1808 C CA . PHE A 1 224 ? 9.953 -7.574 -22.188 1 90.19 224 PHE A CA 1
ATOM 1809 C C . PHE A 1 224 ? 9.664 -8.656 -21.156 1 90.19 224 PHE A C 1
ATOM 1811 O O . PHE A 1 224 ? 10.258 -9.734 -21.188 1 90.19 224 PHE A O 1
ATOM 1818 N N . TYR A 1 225 ? 8.695 -8.398 -20.281 1 87.44 225 TYR A N 1
ATOM 1819 C CA . TYR A 1 225 ? 8.328 -9.32 -19.219 1 87.44 225 TYR A CA 1
ATOM 1820 C C . TYR A 1 225 ? 7.727 -10.602 -19.781 1 87.44 225 TYR A C 1
ATOM 1822 O O . TYR A 1 225 ? 8.023 -11.695 -19.297 1 87.44 225 TYR A O 1
ATOM 1830 N N . ASP A 1 226 ? 6.922 -10.461 -20.812 1 87.12 226 ASP A N 1
ATOM 1831 C CA . ASP A 1 226 ? 6.105 -11.562 -21.312 1 87.12 226 ASP A CA 1
ATOM 1832 C C . ASP A 1 226 ? 6.895 -12.43 -22.297 1 87.12 226 ASP A C 1
ATOM 1834 O O . ASP A 1 226 ? 6.699 -13.641 -22.344 1 87.12 226 ASP A O 1
ATOM 1838 N N . GLU A 1 227 ? 7.773 -11.812 -23 1 86.31 227 GLU A N 1
ATOM 1839 C CA . GLU A 1 227 ? 8.352 -12.523 -24.141 1 86.31 227 GLU A CA 1
ATOM 1840 C C . GLU A 1 227 ? 9.844 -12.766 -23.953 1 86.31 227 GLU A C 1
ATOM 1842 O O . GLU A 1 227 ? 10.375 -13.797 -24.375 1 86.31 227 GLU A O 1
ATOM 1847 N N . ILE A 1 228 ? 10.461 -11.922 -23.359 1 83.94 228 ILE A N 1
ATOM 1848 C CA . ILE A 1 228 ? 11.922 -11.984 -23.391 1 83.94 228 ILE A CA 1
ATOM 1849 C C . ILE A 1 228 ? 12.43 -12.656 -22.109 1 83.94 228 ILE A C 1
ATOM 1851 O O . ILE A 1 228 ? 13.219 -13.602 -22.172 1 83.94 228 ILE A O 1
ATOM 1855 N N . LEU A 1 229 ? 11.953 -12.266 -21 1 80.88 229 LEU A N 1
ATOM 1856 C CA . LEU A 1 229 ? 12.477 -12.727 -19.719 1 80.88 229 LEU A CA 1
ATOM 1857 C C . LEU A 1 229 ? 12.203 -14.219 -19.516 1 80.88 229 LEU A C 1
ATOM 1859 O O . LEU A 1 229 ? 13.078 -14.961 -19.094 1 80.88 229 LEU A O 1
ATOM 1863 N N . PRO A 1 230 ? 10.961 -14.633 -19.859 1 76.56 230 PRO A N 1
ATOM 1864 C CA . PRO A 1 230 ? 10.703 -16.062 -19.688 1 76.56 230 PRO A CA 1
ATOM 1865 C C . PRO A 1 230 ? 11.617 -16.938 -20.531 1 76.56 230 PRO A C 1
ATOM 1867 O O . PRO A 1 230 ? 11.938 -18.062 -20.141 1 76.56 230 PRO A O 1
ATOM 1870 N N . LYS A 1 231 ? 12.102 -16.438 -21.578 1 78.75 231 LYS A N 1
ATOM 1871 C CA . LYS A 1 231 ? 12.93 -17.203 -22.5 1 78.75 231 LYS A CA 1
ATOM 1872 C C . LYS A 1 231 ? 14.398 -17.141 -22.109 1 78.75 231 LYS A C 1
ATOM 1874 O O . LYS A 1 231 ? 15.133 -18.125 -22.234 1 78.75 231 LYS A O 1
ATOM 1879 N N . LYS A 1 232 ? 14.844 -16.078 -21.5 1 78.44 232 LYS A N 1
ATOM 1880 C CA . LYS A 1 232 ? 16.281 -15.852 -21.312 1 78.44 232 LYS A CA 1
ATOM 1881 C C . LYS A 1 232 ? 16.641 -15.875 -19.828 1 78.44 232 LYS A C 1
ATOM 1883 O O . LYS A 1 232 ? 17.812 -16.031 -19.469 1 78.44 232 LYS A O 1
ATOM 1888 N N . GLY A 1 233 ? 15.656 -15.68 -18.984 1 72.94 233 GLY A N 1
ATOM 1889 C CA . GLY A 1 233 ? 15.898 -15.672 -17.547 1 72.94 233 GLY A CA 1
ATOM 1890 C C . GLY A 1 233 ? 15.93 -14.273 -16.953 1 72.94 233 GLY A C 1
ATOM 1891 O O . GLY A 1 233 ? 16.344 -13.32 -17.625 1 72.94 233 GLY A O 1
ATOM 1892 N N . TRP A 1 234 ? 15.609 -14.039 -15.727 1 68.62 234 TRP A N 1
ATOM 1893 C CA . TRP A 1 234 ? 15.43 -12.758 -15.039 1 68.62 234 TRP A CA 1
ATOM 1894 C C . TRP A 1 234 ? 16.781 -12.133 -14.703 1 68.62 234 TRP A C 1
ATOM 1896 O O . TRP A 1 234 ? 16.859 -10.938 -14.43 1 68.62 234 TRP A O 1
ATOM 1906 N N . ASN A 1 235 ? 17.797 -12.844 -14.773 1 73.44 235 ASN A N 1
ATOM 1907 C CA . ASN A 1 235 ? 19.109 -12.305 -14.422 1 73.44 235 ASN A CA 1
ATOM 1908 C C . ASN A 1 235 ? 20 -12.164 -15.648 1 73.44 235 ASN A C 1
ATOM 1910 O O . ASN A 1 235 ? 21.203 -11.914 -15.523 1 73.44 235 ASN A O 1
ATOM 1914 N N . THR A 1 236 ? 19.375 -12.32 -16.75 1 79.19 236 THR A N 1
ATOM 1915 C CA . THR A 1 236 ? 20.156 -12.336 -17.984 1 79.19 236 THR A CA 1
ATOM 1916 C C . THR A 1 236 ? 20.594 -10.93 -18.359 1 79.19 236 THR A C 1
ATOM 1918 O O . THR A 1 236 ? 21.719 -10.727 -18.812 1 79.19 236 THR A O 1
ATOM 1921 N N . TYR A 1 237 ? 19.781 -9.977 -18.125 1 86.31 237 TYR A N 1
ATOM 1922 C CA . TYR A 1 237 ? 20.047 -8.602 -18.547 1 86.31 237 TYR A CA 1
ATOM 1923 C C . TYR A 1 237 ? 20.156 -7.676 -17.344 1 86.31 237 TYR A C 1
ATOM 1925 O O . TYR A 1 237 ? 19.406 -7.809 -16.375 1 86.31 237 TYR A O 1
ATOM 1933 N N . SER A 1 238 ? 21.094 -6.824 -17.5 1 89.38 238 SER A N 1
ATOM 1934 C CA . SER A 1 238 ? 21.266 -5.836 -16.438 1 89.38 238 SER A CA 1
ATOM 1935 C C . SER A 1 238 ? 20.578 -4.523 -16.797 1 89.38 238 SER A C 1
ATOM 1937 O O . SER A 1 238 ? 20.25 -3.729 -15.906 1 89.38 238 SER A O 1
ATOM 1939 N N . ARG A 1 239 ? 20.422 -4.469 -18.109 1 93.5 239 ARG A N 1
ATOM 1940 C CA . ARG A 1 239 ? 19.828 -3.209 -18.562 1 93.5 239 ARG A CA 1
ATOM 1941 C C . ARG A 1 239 ? 18.875 -3.438 -19.719 1 93.5 239 ARG A C 1
ATOM 1943 O O . ARG A 1 239 ? 19.141 -4.258 -20.609 1 93.5 239 ARG A O 1
ATOM 1950 N N . VAL A 1 240 ? 17.797 -2.711 -19.703 1 93.12 240 VAL A N 1
ATOM 1951 C CA . VAL A 1 240 ? 16.812 -2.742 -20.797 1 93.12 240 VAL A CA 1
ATOM 1952 C C . VAL A 1 240 ? 16.5 -1.319 -21.234 1 93.12 240 VAL A C 1
ATOM 1954 O O . VAL A 1 240 ? 16.031 -0.502 -20.453 1 93.12 240 VAL A O 1
ATOM 1957 N N . ASN A 1 241 ? 16.797 -1.039 -22.5 1 94.12 241 ASN A N 1
ATOM 1958 C CA . ASN A 1 241 ? 16.562 0.294 -23.047 1 94.12 241 ASN A CA 1
ATOM 1959 C C . ASN A 1 241 ? 15.281 0.356 -23.859 1 94.12 241 ASN A C 1
ATOM 1961 O O . ASN A 1 241 ? 15.148 -0.349 -24.859 1 94.12 241 ASN A O 1
ATOM 1965 N N . ILE A 1 242 ? 14.352 1.245 -23.422 1 93.62 242 ILE A N 1
ATOM 1966 C CA . ILE A 1 242 ? 13.078 1.324 -24.125 1 93.62 242 ILE A CA 1
ATOM 1967 C C . ILE A 1 242 ? 12.859 2.746 -24.625 1 93.62 242 ILE A C 1
ATOM 1969 O O . ILE A 1 242 ? 11.719 3.158 -24.875 1 93.62 242 ILE A O 1
ATOM 1973 N N . LYS A 1 243 ? 13.875 3.549 -24.844 1 91.06 243 LYS A N 1
ATOM 1974 C CA . LYS A 1 243 ? 13.82 4.953 -25.234 1 91.06 243 LYS A CA 1
ATOM 1975 C C . LYS A 1 243 ? 13.352 5.109 -26.672 1 91.06 243 LYS A C 1
ATOM 1977 O O . LYS A 1 243 ? 12.648 6.062 -27.016 1 91.06 243 LYS A O 1
ATOM 1982 N N . TYR A 1 244 ? 13.719 4.121 -27.391 1 85.94 244 TYR A N 1
ATOM 1983 C CA . TYR A 1 244 ? 13.555 4.285 -28.844 1 85.94 244 TYR A CA 1
ATOM 1984 C C . TYR A 1 244 ? 12.281 3.609 -29.328 1 85.94 244 TYR A C 1
ATOM 1986 O O . TYR A 1 244 ? 11.906 2.549 -28.812 1 85.94 244 TYR A O 1
ATOM 1994 N N . LYS A 1 245 ? 11.719 4.258 -30.266 1 84 245 LYS A N 1
ATOM 1995 C CA . LYS A 1 245 ? 10.461 3.74 -30.812 1 84 245 LYS A CA 1
ATOM 1996 C C . LYS A 1 245 ? 10.688 2.41 -31.531 1 84 245 LYS A C 1
ATOM 1998 O O . LYS A 1 245 ? 11.625 2.27 -32.312 1 84 245 LYS A O 1
ATOM 2003 N N . GLY A 1 246 ? 9.883 1.454 -31.234 1 81.62 246 GLY A N 1
ATOM 2004 C CA . GLY A 1 246 ? 9.781 0.199 -31.953 1 81.62 246 GLY A CA 1
ATOM 2005 C C . GLY A 1 246 ? 10.883 -0.781 -31.609 1 81.62 246 GLY A C 1
ATOM 2006 O O . GLY A 1 246 ? 11.109 -1.748 -32.344 1 81.62 246 GLY A O 1
ATOM 2007 N N . GLN A 1 247 ? 11.68 -0.365 -30.562 1 83.94 247 GLN A N 1
ATOM 2008 C CA . GLN A 1 247 ? 12.758 -1.306 -30.281 1 83.94 247 GLN A CA 1
ATOM 2009 C C . GLN A 1 247 ? 13.008 -1.421 -28.781 1 83.94 247 GLN A C 1
ATOM 2011 O O . GLN A 1 247 ? 12.766 -0.471 -28.031 1 83.94 247 GLN A O 1
ATOM 2016 N N . ILE A 1 248 ? 13.336 -2.658 -28.359 1 89.06 248 ILE A N 1
ATOM 2017 C CA . ILE A 1 248 ? 13.82 -2.967 -27.016 1 89.06 248 ILE A CA 1
ATOM 2018 C C . ILE A 1 248 ? 15.266 -3.453 -27.094 1 89.06 248 ILE A C 1
ATOM 2020 O O . ILE A 1 248 ? 15.578 -4.391 -27.828 1 89.06 248 ILE A O 1
ATOM 2024 N N . VAL A 1 249 ? 16.125 -2.754 -26.469 1 88.75 249 VAL A N 1
ATOM 2025 C CA . VAL A 1 249 ? 17.531 -3.154 -26.453 1 88.75 249 VAL A CA 1
ATOM 2026 C C . VAL A 1 249 ? 17.891 -3.717 -25.078 1 88.75 249 VAL A C 1
ATOM 2028 O O . VAL A 1 249 ? 17.656 -3.064 -24.062 1 88.75 249 VAL A O 1
ATOM 2031 N N . CYS A 1 250 ? 18.328 -4.895 -25.094 1 89 250 CYS A N 1
ATOM 2032 C CA . CYS A 1 250 ? 18.688 -5.559 -23.844 1 89 250 CYS A CA 1
ATOM 2033 C C . CYS A 1 250 ? 20.203 -5.777 -23.766 1 89 250 CYS A C 1
ATOM 2035 O O . CYS A 1 250 ? 20.812 -6.188 -24.75 1 89 250 CYS A O 1
ATOM 2037 N N . GLU A 1 251 ? 20.734 -5.496 -22.641 1 87.62 251 GLU A N 1
ATOM 2038 C CA . GLU A 1 251 ? 22.172 -5.641 -22.453 1 87.62 251 GLU A CA 1
ATOM 2039 C C . GLU A 1 251 ? 22.5 -6.316 -21.125 1 87.62 251 GLU A C 1
ATOM 2041 O O . GLU A 1 251 ? 21.766 -6.133 -20.141 1 87.62 251 GLU A O 1
ATOM 2046 N N . MET B 1 1 ? -68.938 -33.125 20.484 1 44.75 1 MET B N 1
ATOM 2047 C CA . MET B 1 1 ? -68.188 -34.062 19.656 1 44.75 1 MET B CA 1
ATOM 2048 C C . MET B 1 1 ? -67.875 -33.438 18.312 1 44.75 1 MET B C 1
ATOM 2050 O O . MET B 1 1 ? -66.938 -33.906 17.625 1 44.75 1 MET B O 1
ATOM 2054 N N . LYS B 1 2 ? -68.75 -32.406 17.906 1 62.97 2 LYS B N 1
ATOM 2055 C CA . LYS B 1 2 ? -68.562 -31.797 16.578 1 62.97 2 LYS B CA 1
ATOM 2056 C C . LYS B 1 2 ? -67.375 -30.875 16.531 1 62.97 2 LYS B C 1
ATOM 2058 O O . LYS B 1 2 ? -66.75 -30.75 15.492 1 62.97 2 LYS B O 1
ATOM 2063 N N . ILE B 1 3 ? -66.938 -30.281 17.656 1 61.19 3 ILE B N 1
ATOM 2064 C CA . ILE B 1 3 ? -65.875 -29.312 17.719 1 61.19 3 ILE B CA 1
ATOM 2065 C C . ILE B 1 3 ? -64.5 -30.016 17.562 1 61.19 3 ILE B C 1
ATOM 2067 O O . ILE B 1 3 ? -63.594 -29.484 16.953 1 61.19 3 ILE B O 1
ATOM 2071 N N . ARG B 1 4 ? -64.5 -31.312 17.938 1 62.44 4 ARG B N 1
ATOM 2072 C CA . ARG B 1 4 ? -63.219 -32.062 17.859 1 62.44 4 ARG B CA 1
ATOM 2073 C C . ARG B 1 4 ? -62.906 -32.469 16.422 1 62.44 4 ARG B C 1
ATOM 2075 O O . ARG B 1 4 ? -61.75 -32.531 16.016 1 6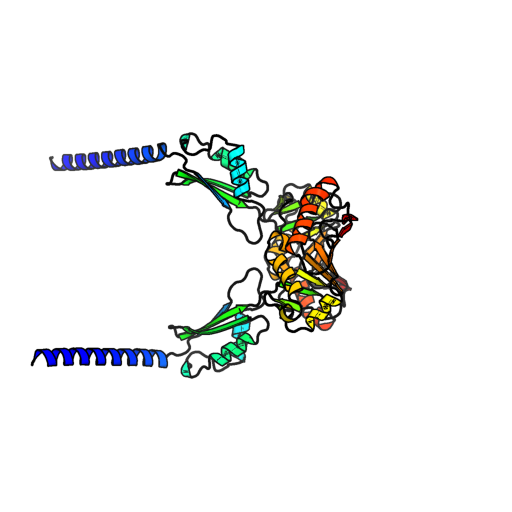2.44 4 ARG B O 1
ATOM 2082 N N . TYR B 1 5 ? -64 -32.625 15.68 1 67.06 5 TYR B N 1
ATOM 2083 C CA . TYR B 1 5 ? -63.781 -32.969 14.289 1 67.06 5 TYR B CA 1
ATOM 2084 C C . TYR B 1 5 ? -63.375 -31.766 13.469 1 67.06 5 TYR B C 1
ATOM 2086 O O . TYR B 1 5 ? -62.562 -31.891 12.555 1 67.06 5 TYR B O 1
ATOM 2094 N N . LYS B 1 6 ? -63.812 -30.609 13.922 1 80.12 6 LYS B N 1
ATOM 2095 C CA . LYS B 1 6 ? -63.438 -29.391 13.219 1 80.12 6 LYS B CA 1
ATOM 2096 C C . LYS B 1 6 ? -61.969 -29.047 13.43 1 80.12 6 LYS B C 1
ATOM 2098 O O . LYS B 1 6 ? -61.281 -28.656 12.492 1 80.12 6 LYS B O 1
ATOM 2103 N N . ARG B 1 7 ? -61.562 -29.281 14.555 1 76.19 7 ARG B N 1
ATOM 2104 C CA . ARG B 1 7 ? -60.156 -29.047 14.883 1 76.19 7 ARG B CA 1
ATOM 2105 C C . ARG B 1 7 ? -59.25 -30.047 14.156 1 76.19 7 ARG B C 1
ATOM 2107 O O . ARG B 1 7 ? -58.188 -29.672 13.656 1 76.19 7 ARG B O 1
ATOM 2114 N N . GLY B 1 8 ? -59.812 -31.234 14.211 1 78.12 8 GLY B N 1
ATOM 2115 C CA . GLY B 1 8 ? -59.062 -32.25 13.477 1 78.12 8 GLY B CA 1
ATOM 2116 C C . GLY B 1 8 ? -59.031 -32 11.984 1 78.12 8 GLY B C 1
ATOM 2117 O O . GLY B 1 8 ? -57.969 -32.188 11.352 1 78.12 8 GLY B O 1
ATOM 2118 N N . PHE B 1 9 ? -60.094 -31.516 11.43 1 80.44 9 PHE B N 1
ATOM 2119 C CA . PHE B 1 9 ? -60.156 -31.156 10.016 1 80.44 9 PHE B CA 1
ATOM 2120 C C . PHE B 1 9 ? -59.25 -29.969 9.711 1 80.44 9 PHE B C 1
ATOM 2122 O O . PHE B 1 9 ? -58.531 -29.969 8.711 1 80.44 9 PHE B O 1
ATOM 2129 N N . ILE B 1 10 ? -59.281 -28.969 10.57 1 82.94 10 ILE B N 1
ATOM 2130 C CA . ILE B 1 10 ? -58.438 -27.797 10.398 1 82.94 10 ILE B CA 1
ATOM 2131 C C . ILE B 1 10 ? -56.969 -28.188 10.492 1 82.94 10 ILE B C 1
ATOM 2133 O O . ILE B 1 10 ? -56.125 -27.75 9.688 1 82.94 10 ILE B O 1
ATOM 2137 N N . VAL B 1 11 ? -56.625 -29.031 11.445 1 82.12 11 VAL B N 1
ATOM 2138 C CA . VAL B 1 11 ? -55.25 -29.5 11.586 1 82.12 11 VAL B CA 1
ATOM 2139 C C . VAL B 1 11 ? -54.875 -30.344 10.367 1 82.12 11 VAL B C 1
ATOM 2141 O O . VAL B 1 11 ? -53.75 -30.203 9.844 1 82.12 11 VAL B O 1
ATOM 2144 N N . GLY B 1 12 ? -55.781 -31.109 9.922 1 81.62 12 GLY B N 1
ATOM 2145 C CA . GLY B 1 12 ? -55.531 -31.875 8.711 1 81.62 12 GLY B CA 1
ATOM 2146 C C . GLY B 1 12 ? -55.312 -31 7.488 1 81.62 12 GLY B C 1
ATOM 2147 O O . GLY B 1 12 ? -54.406 -31.25 6.695 1 81.62 12 GLY B O 1
ATOM 2148 N N . LEU B 1 13 ? -56.094 -29.969 7.34 1 82.69 13 LEU B N 1
ATOM 2149 C CA . LEU B 1 13 ? -55.969 -29.031 6.238 1 82.69 13 LEU B CA 1
ATOM 2150 C C . LEU B 1 13 ? -54.656 -28.266 6.332 1 82.69 13 LEU B C 1
ATOM 2152 O O . LEU B 1 13 ? -53.969 -28.062 5.32 1 82.69 13 LEU B O 1
ATOM 2156 N N . LEU B 1 14 ? -54.281 -27.906 7.508 1 82.62 14 LEU B N 1
ATOM 2157 C CA . LEU B 1 14 ? -53 -27.219 7.727 1 82.62 14 LEU B CA 1
ATOM 2158 C C . LEU B 1 14 ? -51.812 -28.109 7.375 1 82.62 14 LEU B C 1
ATOM 2160 O O . LEU B 1 14 ? -50.844 -27.656 6.754 1 82.62 14 LEU B O 1
ATOM 2164 N N . VAL B 1 15 ? -51.938 -29.344 7.781 1 83.44 15 VAL B N 1
ATOM 2165 C CA . VAL B 1 15 ? -50.875 -30.312 7.461 1 83.44 15 VAL B CA 1
ATOM 2166 C C . VAL B 1 15 ? -50.812 -30.516 5.949 1 83.44 15 VAL B C 1
ATOM 2168 O O . VAL B 1 15 ? -49.75 -30.578 5.371 1 83.44 15 VAL B O 1
ATOM 2171 N N . LEU B 1 16 ? -52 -30.562 5.336 1 80.69 16 LEU B N 1
ATOM 2172 C CA . LEU B 1 16 ? -52.062 -30.688 3.885 1 80.69 16 LEU B CA 1
ATOM 2173 C C . LEU B 1 16 ? -51.438 -29.484 3.203 1 80.69 16 LEU B C 1
ATOM 2175 O O . LEU B 1 16 ? -50.656 -29.625 2.242 1 80.69 16 LEU B O 1
ATOM 2179 N N . ILE B 1 17 ? -51.719 -28.312 3.633 1 82.12 17 ILE B N 1
ATOM 2180 C CA . ILE B 1 17 ? -51.156 -27.078 3.1 1 82.12 17 ILE B CA 1
ATOM 2181 C C . ILE B 1 17 ? -49.656 -27.078 3.285 1 82.12 17 ILE B C 1
ATOM 2183 O O . ILE B 1 17 ? -48.906 -26.719 2.371 1 82.12 17 ILE B O 1
ATOM 2187 N N . LEU B 1 18 ? -49.219 -27.5 4.414 1 81.69 18 LEU B N 1
ATOM 2188 C CA . LEU B 1 18 ? -47.781 -27.578 4.68 1 81.69 18 LEU B CA 1
ATOM 2189 C C . LEU B 1 18 ? -47.125 -28.578 3.742 1 81.69 18 LEU B C 1
ATOM 2191 O O . LEU B 1 18 ? -46.031 -28.297 3.217 1 81.69 18 LEU B O 1
ATOM 2195 N N . LEU B 1 19 ? -47.781 -29.672 3.564 1 79.56 19 LEU B N 1
ATOM 2196 C CA . LEU B 1 19 ? -47.25 -30.672 2.66 1 79.56 19 LEU B CA 1
ATOM 2197 C C . LEU B 1 19 ? -47.188 -30.156 1.228 1 79.56 19 LEU B C 1
ATOM 2199 O O . LEU B 1 19 ? -46.219 -30.406 0.503 1 79.56 19 LEU B O 1
ATOM 2203 N N . VAL B 1 20 ? -48.188 -29.469 0.774 1 76.19 20 VAL B N 1
ATOM 2204 C CA . VAL B 1 20 ? -48.219 -28.859 -0.55 1 76.19 20 VAL B CA 1
ATOM 2205 C C . VAL B 1 20 ? -47.125 -27.812 -0.659 1 76.19 20 VAL B C 1
ATOM 2207 O O . VAL B 1 20 ? -46.438 -27.734 -1.674 1 76.19 20 VAL B O 1
ATOM 2210 N N . PHE B 1 21 ? -46.969 -27.062 0.388 1 74.88 21 PHE B N 1
ATOM 2211 C CA . PHE B 1 21 ? -45.938 -26.031 0.4 1 74.88 21 PHE B CA 1
ATOM 2212 C C . PHE B 1 21 ? -44.531 -26.656 0.334 1 74.88 21 PHE B C 1
ATOM 2214 O O . PHE B 1 21 ? -43.656 -26.156 -0.379 1 74.88 21 PHE B O 1
ATOM 2221 N N . ILE B 1 22 ? -44.312 -27.656 1.071 1 72.12 22 ILE B N 1
ATOM 2222 C CA . ILE B 1 22 ? -43.062 -28.359 1.043 1 72.12 22 ILE B CA 1
ATOM 2223 C C . ILE B 1 22 ? -42.812 -28.953 -0.344 1 72.12 22 ILE B C 1
ATOM 2225 O O . ILE B 1 22 ? -41.719 -28.859 -0.891 1 72.12 22 ILE B O 1
ATOM 2229 N N . GLY B 1 23 ? -43.781 -29.609 -0.859 1 66.19 23 GLY B N 1
ATOM 2230 C CA . GLY B 1 23 ? -43.688 -30.141 -2.207 1 66.19 23 GLY B CA 1
ATOM 2231 C C . GLY B 1 23 ? -43.406 -29.078 -3.254 1 66.19 23 GLY B C 1
ATOM 2232 O O . GLY B 1 23 ? -42.594 -29.297 -4.156 1 66.19 23 GLY B O 1
ATOM 2233 N N . PHE B 1 24 ? -44.094 -27.969 -3.158 1 61.44 24 PHE B N 1
ATOM 2234 C CA . PHE B 1 24 ? -43.906 -26.844 -4.07 1 61.44 24 PHE B CA 1
ATOM 2235 C C . PHE B 1 24 ? -42.5 -26.297 -3.975 1 61.44 24 PHE B C 1
ATOM 2237 O O . PHE B 1 24 ? -41.875 -26.016 -4.992 1 61.44 24 PHE B O 1
ATOM 2244 N N . ILE B 1 25 ? -42.031 -26.172 -2.834 1 60.25 25 ILE B N 1
ATOM 2245 C CA . ILE B 1 25 ? -40.656 -25.672 -2.627 1 60.25 25 ILE B CA 1
ATOM 2246 C C . ILE B 1 25 ? -39.656 -26.688 -3.191 1 60.25 25 ILE B C 1
ATOM 2248 O O . ILE B 1 25 ? -38.688 -26.297 -3.822 1 60.25 25 ILE B O 1
ATOM 2252 N N . GLU B 1 26 ? -39.875 -27.875 -2.887 1 59.09 26 GLU B N 1
ATOM 2253 C CA . GLU B 1 26 ? -38.969 -28.906 -3.381 1 59.09 26 GLU B CA 1
ATOM 2254 C C . GLU B 1 26 ? -39 -28.969 -4.906 1 59.09 26 GLU B C 1
ATOM 2256 O O . GLU B 1 26 ? -37.938 -29.156 -5.531 1 59.09 26 GLU B O 1
ATOM 2261 N N . LYS B 1 27 ? -40.094 -29 -5.402 1 58.5 27 LYS B N 1
ATOM 2262 C CA . LYS B 1 27 ? -40.188 -29.016 -6.859 1 58.5 27 LYS B CA 1
ATOM 2263 C C . LYS B 1 27 ? -39.5 -27.781 -7.453 1 58.5 27 LYS B C 1
ATOM 2265 O O . LYS B 1 27 ? -38.812 -27.859 -8.453 1 58.5 27 LYS B O 1
ATOM 2270 N N . LYS B 1 28 ? -39.812 -26.703 -6.883 1 57.78 28 LYS B N 1
ATOM 2271 C CA . LYS B 1 28 ? -39.188 -25.484 -7.375 1 57.78 28 LYS B CA 1
ATOM 2272 C C . LYS B 1 28 ? -37.656 -25.547 -7.211 1 57.78 28 LYS B C 1
ATOM 2274 O O . LYS B 1 28 ? -36.906 -25.078 -8.078 1 57.78 28 LYS B O 1
ATOM 2279 N N . SER B 1 29 ? -37.25 -26.109 -6.145 1 59.22 29 SER B N 1
ATOM 2280 C CA . SER B 1 29 ? -35.844 -26.219 -5.914 1 59.22 29 SER B CA 1
ATOM 2281 C C . SER B 1 29 ? -35.188 -27.25 -6.848 1 59.22 29 SER B C 1
ATOM 2283 O O . SER B 1 29 ? -34.094 -27.031 -7.34 1 59.22 29 SER B O 1
ATOM 2285 N N . ALA B 1 30 ? -35.906 -28.359 -7.02 1 58.81 30 ALA B N 1
ATOM 2286 C CA . ALA B 1 30 ? -35.438 -29.469 -7.828 1 58.81 30 ALA B CA 1
ATOM 2287 C C . ALA B 1 30 ? -35.375 -29.109 -9.305 1 58.81 30 ALA B C 1
ATOM 2289 O O . ALA B 1 30 ? -34.594 -29.656 -10.07 1 58.81 30 ALA B O 1
ATOM 2290 N N . GLU B 1 31 ? -36.125 -28.078 -9.617 1 67.44 31 GLU B N 1
ATOM 2291 C CA . GLU B 1 31 ? -36.219 -27.844 -11.047 1 67.44 31 GLU B CA 1
ATOM 2292 C C . GLU B 1 31 ? -35.406 -26.609 -11.453 1 67.44 31 GLU B C 1
ATOM 2294 O O . GLU B 1 31 ? -35.531 -26.109 -12.578 1 67.44 31 GLU B O 1
ATOM 2299 N N . ARG B 1 32 ? -34.594 -26.25 -10.617 1 81.56 32 ARG B N 1
ATOM 2300 C CA . ARG B 1 32 ? -33.875 -25.031 -11.039 1 81.56 32 ARG B CA 1
ATOM 2301 C C . ARG B 1 32 ? -32.781 -25.375 -12.023 1 81.56 32 ARG B C 1
ATOM 2303 O O . ARG B 1 32 ? -32.094 -26.391 -11.875 1 81.56 32 ARG B O 1
ATOM 2310 N N . THR B 1 33 ? -32.812 -24.609 -13.117 1 89 33 THR B N 1
ATOM 2311 C CA . THR B 1 33 ? -31.781 -24.797 -14.141 1 89 33 THR B CA 1
ATOM 2312 C C . THR B 1 33 ? -30.766 -23.656 -14.102 1 89 33 THR B C 1
ATOM 2314 O O . THR B 1 33 ? -31.062 -22.562 -13.617 1 89 33 THR B O 1
ATOM 2317 N N . LEU B 1 34 ? -29.594 -24 -14.508 1 93.5 34 LEU B N 1
ATOM 2318 C CA . LEU B 1 34 ? -28.5 -23.047 -14.523 1 93.5 34 LEU B CA 1
ATOM 2319 C C . LEU B 1 34 ? -28.75 -21.938 -15.539 1 93.5 34 LEU B C 1
ATOM 2321 O O . LEU B 1 34 ? -29.078 -22.219 -16.703 1 93.5 34 LEU B O 1
ATOM 2325 N N . THR B 1 35 ? -28.672 -20.719 -15.117 1 93.38 35 THR B N 1
ATOM 2326 C CA . THR B 1 35 ? -28.828 -19.562 -16 1 93.38 35 THR B CA 1
ATOM 2327 C C . THR B 1 35 ? -27.484 -18.938 -16.344 1 93.38 35 THR B C 1
ATOM 2329 O O . THR B 1 35 ? -27.266 -18.484 -17.469 1 93.38 35 THR B O 1
ATOM 2332 N N . GLY B 1 36 ? -26.562 -18.938 -15.383 1 94.06 36 GLY B N 1
ATOM 2333 C CA . GLY B 1 36 ? -25.25 -18.344 -15.578 1 94.06 36 GLY B CA 1
ATOM 2334 C C . GLY B 1 36 ? -24.312 -18.594 -14.406 1 94.06 36 GLY B C 1
ATOM 2335 O O . GLY B 1 36 ? -24.688 -19.219 -13.422 1 94.06 36 GLY B O 1
ATOM 2336 N N . ILE B 1 37 ? -23.094 -18.234 -14.617 1 95.88 37 ILE B N 1
ATOM 2337 C CA . ILE B 1 37 ? -22.078 -18.359 -13.586 1 95.88 37 ILE B CA 1
ATOM 2338 C C . ILE B 1 37 ? -21.547 -16.969 -13.211 1 95.88 37 ILE B C 1
ATOM 2340 O O . ILE B 1 37 ? -21.203 -16.172 -14.078 1 95.88 37 ILE B O 1
ATOM 2344 N N . GLU B 1 38 ? -21.562 -16.672 -11.969 1 96.38 38 GLU B N 1
ATOM 2345 C CA . GLU B 1 38 ? -21.016 -15.422 -11.461 1 96.38 38 GLU B CA 1
ATOM 2346 C C . GLU B 1 38 ? -19.875 -15.664 -10.484 1 96.38 38 GLU B C 1
ATOM 2348 O O . GLU B 1 38 ? -20.047 -16.375 -9.484 1 96.38 38 GLU B O 1
ATOM 2353 N N . VAL B 1 39 ? -18.766 -15.117 -10.789 1 97.75 39 VAL B N 1
ATOM 2354 C CA . VAL B 1 39 ? -17.594 -15.242 -9.93 1 97.75 39 VAL B CA 1
ATOM 2355 C C . VAL B 1 39 ? -17.344 -13.93 -9.195 1 97.75 39 VAL B C 1
ATOM 2357 O O . VAL B 1 39 ? -17.359 -12.859 -9.805 1 97.75 39 VAL B O 1
ATOM 2360 N N . TYR B 1 40 ? -17.188 -14.094 -7.883 1 97.12 40 TYR B N 1
ATOM 2361 C CA . TYR B 1 40 ? -16.938 -12.93 -7.035 1 97.12 40 TYR B CA 1
ATOM 2362 C C . TYR B 1 40 ? -15.703 -13.141 -6.176 1 97.12 40 TYR B C 1
ATOM 2364 O O . TYR B 1 40 ? -15.625 -14.102 -5.41 1 97.12 40 TYR B O 1
ATOM 2372 N N . VAL B 1 41 ? -14.734 -12.25 -6.301 1 97.06 41 VAL B N 1
ATOM 2373 C CA . VAL B 1 41 ? -13.547 -12.281 -5.461 1 97.06 41 VAL B CA 1
ATOM 2374 C C . VAL B 1 41 ? -13.648 -11.219 -4.375 1 97.06 41 VAL B C 1
ATOM 2376 O O . VAL B 1 41 ? -13.836 -10.031 -4.676 1 97.06 41 VAL B O 1
ATOM 2379 N N . LYS B 1 42 ? -13.547 -11.664 -3.172 1 95.88 42 LYS B N 1
ATOM 2380 C CA . LYS B 1 42 ? -13.562 -10.703 -2.07 1 95.88 42 LYS B CA 1
ATOM 2381 C C . LYS B 1 42 ? -12.414 -9.703 -2.197 1 95.88 42 LYS B C 1
ATOM 2383 O O . LYS B 1 42 ? -11.258 -10.094 -2.373 1 95.88 42 LYS B O 1
ATOM 2388 N N . ALA B 1 43 ? -12.789 -8.477 -2.043 1 89.94 43 ALA B N 1
ATOM 2389 C CA . ALA B 1 43 ?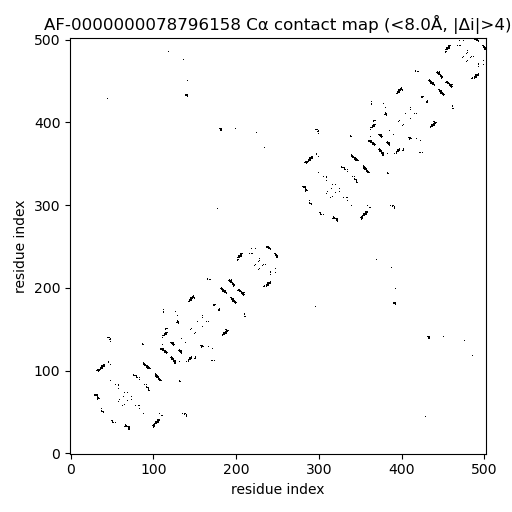 -11.805 -7.418 -2.271 1 89.94 43 ALA B CA 1
ATOM 2390 C C . ALA B 1 43 ? -10.859 -7.281 -1.085 1 89.94 43 ALA B C 1
ATOM 2392 O O . ALA B 1 43 ? -11.289 -7.27 0.069 1 89.94 43 ALA B O 1
ATOM 2393 N N . VAL B 1 44 ? -9.602 -7.355 -1.326 1 89.31 44 VAL B N 1
ATOM 2394 C CA . VAL B 1 44 ? -8.539 -7 -0.394 1 89.31 44 VAL B CA 1
ATOM 2395 C C . VAL B 1 44 ? -7.617 -5.961 -1.03 1 89.31 44 VAL B C 1
ATOM 2397 O O . VAL B 1 44 ? -7.234 -6.094 -2.195 1 89.31 44 VAL B O 1
ATOM 2400 N N . SER B 1 45 ? -7.23 -4.973 -0.228 1 85.38 45 SER B N 1
ATOM 2401 C CA . SER B 1 45 ? -6.434 -3.877 -0.775 1 85.38 45 SER B CA 1
ATOM 2402 C C . SER B 1 45 ? -5.117 -4.383 -1.349 1 85.38 45 SER B C 1
ATOM 2404 O O . SER B 1 45 ? -4.371 -5.098 -0.673 1 85.38 45 SER B O 1
ATOM 2406 N N . ASP B 1 46 ? -4.949 -4.062 -2.646 1 86.12 46 ASP B N 1
ATOM 2407 C CA . ASP B 1 46 ? -3.686 -4.23 -3.357 1 86.12 46 ASP B CA 1
ATOM 2408 C C . ASP B 1 46 ? -3.352 -5.711 -3.541 1 86.12 46 ASP B C 1
ATOM 2410 O O . ASP B 1 46 ? -2.18 -6.09 -3.553 1 86.12 46 ASP B O 1
ATOM 2414 N N . VAL B 1 47 ? -4.332 -6.539 -3.479 1 91.56 47 VAL B N 1
ATOM 2415 C CA . VAL B 1 47 ? -4.168 -7.957 -3.791 1 91.56 47 VAL B CA 1
ATOM 2416 C C . VAL B 1 47 ? -5.035 -8.328 -4.992 1 91.56 47 VAL B C 1
ATOM 2418 O O . VAL B 1 47 ? -6.262 -8.305 -4.91 1 91.56 47 VAL B O 1
ATOM 2421 N N . TYR B 1 48 ? -4.281 -8.75 -6.117 1 92.31 48 TYR B N 1
ATOM 2422 C CA . TYR B 1 48 ? -4.996 -8.953 -7.371 1 92.31 48 TYR B CA 1
ATOM 2423 C C . TYR B 1 48 ? -4.492 -10.203 -8.086 1 92.31 48 TYR B C 1
ATOM 2425 O O . TYR B 1 48 ? -4.391 -10.219 -9.32 1 92.31 48 TYR B O 1
ATOM 2433 N N . PHE B 1 49 ? -4.211 -11.172 -7.379 1 94.06 49 PHE B N 1
ATOM 2434 C CA . PHE B 1 49 ? -3.613 -12.367 -7.953 1 94.06 49 PHE B CA 1
ATOM 2435 C C . PHE B 1 49 ? -4.68 -13.258 -8.586 1 94.06 49 PHE B C 1
ATOM 2437 O O . PHE B 1 49 ? -4.375 -14.094 -9.438 1 94.06 49 PHE B O 1
ATOM 2444 N N . VAL B 1 50 ? -5.957 -13.117 -8.156 1 95.12 50 VAL B N 1
ATOM 2445 C CA . VAL B 1 50 ? -7.043 -13.938 -8.68 1 95.12 50 VAL B CA 1
ATOM 2446 C C . VAL B 1 50 ? -7.965 -13.086 -9.555 1 95.12 50 VAL B C 1
ATOM 2448 O O . VAL B 1 50 ? -8.586 -12.133 -9.07 1 95.12 50 VAL B O 1
ATOM 2451 N N . ASP B 1 51 ? -8.031 -13.422 -10.789 1 93.5 51 ASP B N 1
ATOM 2452 C CA . ASP B 1 51 ? -8.875 -12.711 -11.75 1 93.5 51 ASP B CA 1
ATOM 2453 C C . ASP B 1 51 ? -10.18 -13.469 -11.992 1 93.5 51 ASP B C 1
ATOM 2455 O O . ASP B 1 51 ? -10.156 -14.648 -12.359 1 93.5 51 ASP B O 1
ATOM 2459 N N . GLU B 1 52 ? -11.242 -12.758 -11.852 1 96.5 52 GLU B N 1
ATOM 2460 C CA . GLU B 1 52 ? -12.555 -13.383 -11.992 1 96.5 52 GLU B CA 1
ATOM 2461 C C . GLU B 1 52 ? -12.75 -13.953 -13.391 1 96.5 52 GLU B C 1
ATOM 2463 O O . GLU B 1 52 ? -13.297 -15.047 -13.555 1 96.5 52 GLU B O 1
ATOM 2468 N N . LYS B 1 53 ? -12.328 -13.227 -14.383 1 95.44 53 LYS B N 1
ATOM 2469 C CA . LYS B 1 53 ? -12.484 -13.688 -15.766 1 95.44 53 LYS B CA 1
ATOM 2470 C C . LYS B 1 53 ? -11.656 -14.945 -16.016 1 95.44 53 LYS B C 1
ATOM 2472 O O . LYS B 1 53 ? -12.109 -15.852 -16.719 1 95.44 53 LYS B O 1
ATOM 2477 N N . ASP B 1 54 ? -10.492 -14.992 -15.445 1 94.31 54 ASP B N 1
ATOM 2478 C CA . ASP B 1 54 ? -9.641 -16.156 -15.602 1 94.31 54 ASP B CA 1
ATOM 2479 C C . ASP B 1 54 ? -10.25 -17.391 -14.93 1 94.31 54 ASP B C 1
ATOM 2481 O O . ASP B 1 54 ? -10.188 -18.5 -15.469 1 94.31 54 ASP B O 1
ATOM 2485 N N . ILE B 1 55 ? -10.789 -17.172 -13.742 1 97.12 55 ILE B N 1
ATOM 2486 C CA . ILE B 1 55 ? -11.438 -18.266 -13.023 1 97.12 55 ILE B CA 1
ATOM 2487 C C . ILE B 1 55 ? -12.617 -18.781 -13.836 1 97.12 55 ILE B C 1
ATOM 2489 O O . ILE B 1 55 ? -12.773 -20 -13.992 1 97.12 55 ILE B O 1
ATOM 2493 N N . LEU B 1 56 ? -13.438 -17.875 -14.352 1 96.12 56 LEU B N 1
ATOM 2494 C CA . LEU B 1 56 ? -14.586 -18.266 -15.172 1 96.12 56 LEU B CA 1
ATOM 2495 C C . LEU B 1 56 ? -14.141 -19.078 -16.391 1 96.12 56 LEU B C 1
ATOM 2497 O O . LEU B 1 56 ? -14.719 -20.125 -16.688 1 96.12 56 LEU B O 1
ATOM 2501 N N . ALA B 1 57 ? -13.133 -18.594 -17.047 1 95.56 57 ALA B N 1
ATOM 2502 C CA . ALA B 1 57 ? -12.617 -19.297 -18.219 1 95.56 57 ALA B CA 1
ATOM 2503 C C . ALA B 1 57 ? -12.125 -20.688 -17.859 1 95.56 57 ALA B C 1
ATOM 2505 O O . ALA B 1 57 ? -12.398 -21.656 -18.578 1 95.56 57 ALA B O 1
ATOM 2506 N N . ALA B 1 58 ? -11.422 -20.797 -16.781 1 95.75 58 ALA B N 1
ATOM 2507 C CA . ALA B 1 58 ? -10.906 -22.078 -16.328 1 95.75 58 ALA B CA 1
ATOM 2508 C C . ALA B 1 58 ? -12.039 -23.062 -16.031 1 95.75 58 ALA B C 1
ATOM 2510 O O . ALA B 1 58 ? -11.945 -24.25 -16.344 1 95.75 58 ALA B O 1
ATOM 2511 N N . LEU B 1 59 ? -13.086 -22.578 -15.406 1 96.31 59 LEU B N 1
ATOM 2512 C CA . LEU B 1 59 ? -14.234 -23.406 -15.07 1 96.31 59 LEU B CA 1
ATOM 2513 C C . LEU B 1 59 ? -14.93 -23.922 -16.328 1 96.31 59 LEU B C 1
ATOM 2515 O O . LEU B 1 59 ? -15.328 -25.078 -16.406 1 96.31 59 LEU B O 1
ATOM 2519 N N . LYS B 1 60 ? -15.031 -23.062 -17.281 1 93.94 60 LYS B N 1
ATOM 2520 C CA . LYS B 1 60 ? -15.68 -23.438 -18.531 1 93.94 60 LYS B CA 1
ATOM 2521 C C . LYS B 1 60 ? -14.883 -24.516 -19.25 1 93.94 60 LYS B C 1
ATOM 2523 O O . LYS B 1 60 ? -15.469 -25.422 -19.859 1 93.94 60 LYS B O 1
ATOM 2528 N N . VAL B 1 61 ? -13.641 -24.391 -19.172 1 95 61 VAL B N 1
ATOM 2529 C CA . VAL B 1 61 ? -12.773 -25.375 -19.828 1 95 61 VAL B CA 1
ATOM 2530 C C . VAL B 1 61 ? -12.852 -26.703 -19.078 1 95 61 VAL B C 1
ATOM 2532 O O . VAL B 1 61 ? -12.977 -27.766 -19.703 1 95 61 VAL B O 1
ATOM 2535 N N . GLU B 1 62 ? -12.773 -26.641 -17.797 1 94.81 62 GLU B N 1
ATOM 2536 C CA . GLU B 1 62 ? -12.75 -27.844 -16.969 1 94.81 62 GLU B CA 1
ATOM 2537 C C . GLU B 1 62 ? -14.102 -28.547 -16.953 1 94.81 62 GLU B C 1
ATOM 2539 O O . GLU B 1 62 ? -14.164 -29.781 -16.906 1 94.81 62 GLU B O 1
ATOM 2544 N N . PHE B 1 63 ? -15.141 -27.766 -16.969 1 94.75 63 PHE B N 1
ATOM 2545 C CA . PHE B 1 63 ? -16.5 -28.297 -16.906 1 94.75 63 PHE B CA 1
ATOM 2546 C C . PHE B 1 63 ? -17.312 -27.844 -18.109 1 94.75 63 PHE B C 1
ATOM 2548 O O . PHE B 1 63 ? -18.219 -27.016 -17.969 1 94.75 63 PHE B O 1
ATOM 2555 N N . PRO B 1 64 ? -17.219 -28.469 -19.156 1 90.56 64 PRO B N 1
ATOM 2556 C CA . PRO B 1 64 ? -17.891 -28.047 -20.375 1 90.56 64 PRO B CA 1
ATOM 2557 C C . PRO B 1 64 ? -19.422 -28.172 -20.281 1 90.56 64 PRO B C 1
ATOM 2559 O O . PRO B 1 64 ? -20.141 -27.484 -21 1 90.56 64 PRO B O 1
ATOM 2562 N N . LEU B 1 65 ? -19.875 -28.969 -19.406 1 87 65 LEU B N 1
ATOM 2563 C CA . LEU B 1 65 ? -21.312 -29.203 -19.297 1 87 65 LEU B CA 1
ATOM 2564 C C . LEU B 1 65 ? -21.969 -28.141 -18.438 1 87 65 LEU B C 1
ATOM 2566 O O . LEU B 1 65 ? -23.203 -28.094 -18.328 1 87 65 LEU B O 1
ATOM 2570 N N . LEU B 1 66 ? -21.125 -27.344 -17.875 1 89.75 66 LEU B N 1
ATOM 2571 C CA . LEU B 1 66 ? -21.641 -26.25 -17.078 1 89.75 66 LEU B CA 1
ATOM 2572 C C . LEU B 1 66 ? -22.203 -25.141 -17.969 1 89.75 66 LEU B C 1
ATOM 2574 O O . LEU B 1 66 ? -21.562 -24.125 -18.172 1 89.75 66 LEU B O 1
ATOM 2578 N N . ALA B 1 67 ? -23.406 -25.328 -18.484 1 88.81 67 ALA B N 1
ATOM 2579 C CA . ALA B 1 67 ? -24.047 -24.422 -19.438 1 88.81 67 ALA B CA 1
ATOM 2580 C C . ALA B 1 67 ? -25.484 -24.141 -19.031 1 88.81 67 ALA B C 1
ATOM 2582 O O . ALA B 1 67 ? -26.094 -24.891 -18.281 1 88.81 67 ALA B O 1
ATOM 2583 N N . PRO B 1 68 ? -25.938 -23 -19.531 1 90.5 68 PRO B N 1
ATOM 2584 C CA . PRO B 1 68 ? -27.328 -22.688 -19.219 1 90.5 68 PRO B CA 1
ATOM 2585 C C . PRO B 1 68 ? -28.281 -23.812 -19.594 1 90.5 68 PRO B C 1
ATOM 2587 O O . PRO B 1 68 ? -28.109 -24.453 -20.625 1 90.5 68 PRO B O 1
ATOM 2590 N N . GLY B 1 69 ? -29.234 -24.062 -18.734 1 90 69 GLY B N 1
ATOM 2591 C CA . GLY B 1 69 ? -30.234 -25.078 -19.016 1 90 69 GLY B CA 1
ATOM 2592 C C . GLY B 1 69 ? -29.984 -26.375 -18.266 1 90 69 GLY B C 1
ATOM 2593 O O . GLY B 1 69 ? -30.906 -27.172 -18.078 1 90 69 GLY B O 1
ATOM 2594 N N . VAL B 1 70 ? -28.812 -26.547 -17.844 1 90.31 70 VAL B N 1
ATOM 2595 C CA . VAL B 1 70 ? -28.5 -27.75 -17.094 1 90.31 70 VAL B CA 1
ATOM 2596 C C . VAL B 1 70 ? -29.141 -27.688 -15.711 1 90.31 70 VAL B C 1
ATOM 2598 O O . VAL B 1 70 ? -29.141 -26.625 -15.07 1 90.31 70 VAL B O 1
ATOM 2601 N N . ALA B 1 71 ? -29.641 -28.859 -15.234 1 88.44 71 ALA B N 1
ATOM 2602 C CA . ALA B 1 71 ? -30.234 -28.922 -13.906 1 88.44 71 ALA B CA 1
ATOM 2603 C C . ALA B 1 71 ? -29.172 -28.828 -12.82 1 88.44 71 ALA B C 1
ATOM 2605 O O . ALA B 1 71 ? -28.094 -29.406 -12.953 1 88.44 71 ALA B O 1
ATOM 2606 N N . PHE B 1 72 ? -29.422 -28.109 -11.773 1 89.31 72 PHE B N 1
ATOM 2607 C CA . PHE B 1 72 ? -28.484 -27.969 -10.672 1 89.31 72 PHE B CA 1
ATOM 2608 C C . PHE B 1 72 ? -28.141 -29.328 -10.062 1 89.31 72 PHE B C 1
ATOM 2610 O O . PHE B 1 72 ? -27.031 -29.531 -9.562 1 89.31 72 PHE B O 1
ATOM 2617 N N . SER B 1 73 ? -29.141 -30.219 -10.102 1 86.75 73 SER B N 1
ATOM 2618 C CA . SER B 1 73 ? -28.953 -31.562 -9.547 1 86.75 73 SER B CA 1
ATOM 2619 C C . SER B 1 73 ? -27.844 -32.312 -10.289 1 86.75 73 SER B C 1
ATOM 2621 O O . SER B 1 73 ? -27.281 -33.281 -9.758 1 86.75 73 SER B O 1
ATOM 2623 N N . GLU B 1 74 ? -27.531 -31.844 -11.438 1 89.62 74 GLU B N 1
ATOM 2624 C CA . GLU B 1 74 ? -26.516 -32.5 -12.258 1 89.62 74 GLU B CA 1
ATOM 2625 C C . GLU B 1 74 ? -25.141 -31.891 -12.039 1 89.62 74 GLU B C 1
ATOM 2627 O O . GLU B 1 74 ? -24.141 -32.375 -12.555 1 89.62 74 GLU B O 1
ATOM 2632 N N . ILE B 1 75 ? -25.125 -30.828 -11.344 1 91.81 75 ILE B N 1
ATOM 2633 C CA . ILE B 1 75 ? -23.875 -30.109 -11.133 1 91.81 75 ILE B CA 1
ATOM 2634 C C . ILE B 1 75 ? -23.266 -30.516 -9.797 1 91.81 75 ILE B C 1
ATOM 2636 O O . ILE B 1 75 ? -23.922 -30.453 -8.758 1 91.81 75 ILE B O 1
ATOM 2640 N N . ASN B 1 76 ? -22.078 -31.031 -9.766 1 93.5 76 ASN B N 1
ATOM 2641 C CA . ASN B 1 76 ? -21.328 -31.297 -8.547 1 93.5 76 ASN B CA 1
ATOM 2642 C C . ASN B 1 76 ? -20.625 -30.047 -8.023 1 93.5 76 ASN B C 1
ATOM 2644 O O . ASN B 1 76 ? -19.516 -29.734 -8.461 1 93.5 76 ASN B O 1
ATOM 2648 N N . LEU B 1 77 ? -21.219 -29.391 -7.109 1 94.88 77 LEU B N 1
ATOM 2649 C CA . LEU B 1 77 ? -20.734 -28.109 -6.613 1 94.88 77 LEU B CA 1
ATOM 2650 C C . LEU B 1 77 ? -19.375 -28.281 -5.926 1 94.88 77 LEU B C 1
ATOM 2652 O O . LEU B 1 77 ? -18.516 -27.406 -6.027 1 94.88 77 LEU B O 1
ATOM 2656 N N . ASN B 1 78 ? -19.141 -29.375 -5.258 1 96 78 ASN B N 1
ATOM 2657 C CA . ASN B 1 78 ? -17.891 -29.641 -4.559 1 96 78 ASN B CA 1
ATOM 2658 C C . ASN B 1 78 ? -16.719 -29.734 -5.527 1 96 78 ASN B C 1
ATOM 2660 O O . ASN B 1 78 ? -15.625 -29.25 -5.23 1 96 78 ASN B O 1
ATOM 2664 N N . ASN B 1 79 ? -16.953 -30.281 -6.641 1 96.31 79 ASN B N 1
ATOM 2665 C CA . ASN B 1 79 ? -15.906 -30.375 -7.648 1 96.31 79 ASN B CA 1
ATOM 2666 C C . ASN B 1 79 ? -15.492 -29 -8.164 1 96.31 79 ASN B C 1
ATOM 2668 O O . ASN B 1 79 ? -14.312 -28.75 -8.422 1 96.31 79 ASN B O 1
ATOM 2672 N N . ILE B 1 80 ? -16.453 -28.203 -8.328 1 96.88 80 ILE B N 1
ATOM 2673 C CA . ILE B 1 80 ? -16.188 -26.844 -8.789 1 96.88 80 ILE B CA 1
ATOM 2674 C C . ILE B 1 80 ? -15.367 -26.109 -7.734 1 96.88 80 ILE B C 1
ATOM 2676 O O . ILE B 1 80 ? -14.391 -25.422 -8.062 1 96.88 80 ILE B O 1
ATOM 2680 N N . GLU B 1 81 ? -15.766 -26.25 -6.469 1 97.56 81 GLU B N 1
ATOM 2681 C CA . GLU B 1 81 ? -15.016 -25.625 -5.375 1 97.56 81 GLU B CA 1
ATOM 2682 C C . GLU B 1 81 ? -13.562 -26.078 -5.375 1 97.56 81 GLU B C 1
ATOM 2684 O O . GLU B 1 81 ? -12.648 -25.266 -5.281 1 97.56 81 GLU B O 1
ATOM 2689 N N . LYS B 1 82 ? -13.406 -27.359 -5.508 1 97.19 82 LYS B N 1
ATOM 2690 C CA . LYS B 1 82 ? -12.055 -27.922 -5.492 1 97.19 82 LYS B CA 1
ATOM 2691 C C 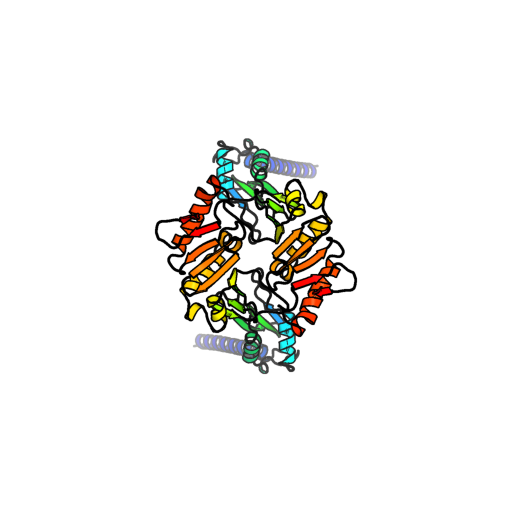. LYS B 1 82 ? -11.219 -27.391 -6.652 1 97.19 82 LYS B C 1
ATOM 2693 O O . LYS B 1 82 ? -10.031 -27.094 -6.488 1 97.19 82 LYS B O 1
ATOM 2698 N N . LYS B 1 83 ? -11.859 -27.266 -7.762 1 97.31 83 LYS B N 1
ATOM 2699 C CA . LYS B 1 83 ? -11.148 -26.734 -8.922 1 97.31 83 LYS B CA 1
ATOM 2700 C C . LYS B 1 83 ? -10.703 -25.297 -8.68 1 97.31 83 LYS B C 1
ATOM 2702 O O . LYS B 1 83 ? -9.555 -24.938 -8.961 1 97.31 83 LYS B O 1
ATOM 2707 N N . VAL B 1 84 ? -11.594 -24.484 -8.172 1 98 84 VAL B N 1
ATOM 2708 C CA . VAL B 1 84 ? -11.273 -23.094 -7.895 1 98 84 VAL B CA 1
ATOM 2709 C C . VAL B 1 84 ? -10.172 -23.016 -6.84 1 98 84 VAL B C 1
ATOM 2711 O O . VAL B 1 84 ? -9.227 -22.234 -6.977 1 98 84 VAL B O 1
ATOM 2714 N N . GLU B 1 85 ? -10.211 -23.859 -5.844 1 97.56 85 GLU B N 1
ATOM 2715 C CA . GLU B 1 85 ? -9.273 -23.859 -4.723 1 97.56 85 GLU B CA 1
ATOM 2716 C C . GLU B 1 85 ? -7.902 -24.375 -5.148 1 97.56 85 GLU B C 1
ATOM 2718 O O . GLU B 1 85 ? -6.918 -24.219 -4.426 1 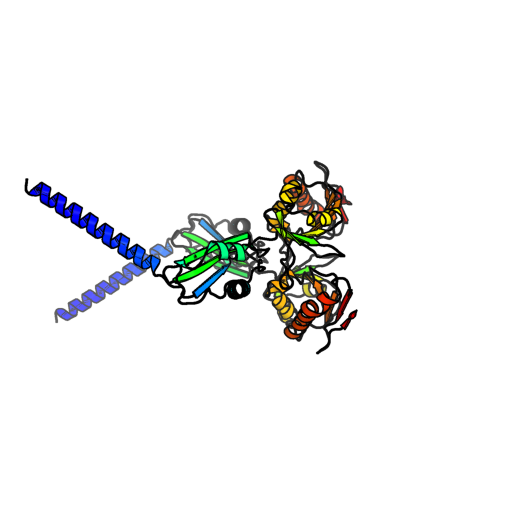97.56 85 GLU B O 1
ATOM 2723 N N . SER B 1 86 ? -7.871 -24.953 -6.285 1 96.38 86 SER B N 1
ATOM 2724 C CA . SER B 1 86 ? -6.586 -25.438 -6.793 1 96.38 86 SER B CA 1
ATOM 2725 C C . SER B 1 86 ? -5.711 -24.266 -7.25 1 96.38 86 SER B C 1
ATOM 2727 O O . SER B 1 86 ? -4.504 -24.438 -7.445 1 96.38 86 SER B O 1
ATOM 2729 N N . HIS B 1 87 ? -6.328 -23.156 -7.434 1 95.38 87 HIS B N 1
ATOM 2730 C CA . HIS B 1 87 ? -5.551 -21.953 -7.73 1 95.38 87 HIS B CA 1
ATOM 2731 C C . HIS B 1 87 ? -4.676 -21.562 -6.547 1 95.38 87 HIS B C 1
ATOM 2733 O O . HIS B 1 87 ? -5.164 -21.453 -5.422 1 95.38 87 HIS B O 1
ATOM 2739 N N . PRO B 1 88 ? -3.471 -21.266 -6.719 1 94.19 88 PRO B N 1
ATOM 2740 C CA . PRO B 1 88 ? -2.523 -21.109 -5.613 1 94.19 88 PRO B CA 1
ATOM 2741 C C . PRO B 1 88 ? -2.877 -19.938 -4.688 1 94.19 88 PRO B C 1
ATOM 2743 O O . PRO B 1 88 ? -2.568 -19.984 -3.494 1 94.19 88 PRO B O 1
ATOM 2746 N N . PHE B 1 89 ? -3.551 -18.984 -5.164 1 96 89 PHE B N 1
ATOM 2747 C CA . PHE B 1 89 ? -3.811 -17.797 -4.352 1 96 89 PHE B CA 1
ATOM 2748 C C . PHE B 1 89 ? -5.223 -17.828 -3.787 1 96 89 PHE B C 1
ATOM 2750 O O . PHE B 1 89 ? -5.648 -16.891 -3.111 1 96 89 PHE B O 1
ATOM 2757 N N . VAL B 1 90 ? -5.949 -18.875 -4.062 1 97.56 90 VAL B N 1
ATOM 2758 C CA . VAL B 1 90 ? -7.289 -19 -3.492 1 97.56 90 VAL B CA 1
ATOM 2759 C C . VAL B 1 90 ? -7.207 -19.656 -2.115 1 97.56 90 VAL B C 1
ATOM 2761 O O . VAL B 1 90 ? -6.785 -20.812 -1.992 1 97.56 90 VAL B O 1
ATOM 2764 N N . LYS B 1 91 ? -7.555 -18.938 -1.159 1 97.06 91 LYS B N 1
ATOM 2765 C CA . LYS B 1 91 ? -7.578 -19.453 0.209 1 97.06 91 LYS B CA 1
ATOM 2766 C C . LYS B 1 91 ? -8.797 -20.328 0.449 1 97.06 91 LYS B C 1
ATOM 2768 O O . LYS B 1 91 ? -8.695 -21.391 1.063 1 97.06 91 LYS B O 1
ATOM 2773 N N . ASN B 1 92 ? -9.938 -19.781 -0.05 1 97.19 92 ASN B N 1
ATOM 2774 C CA . ASN B 1 92 ? -11.211 -20.484 0.097 1 97.19 92 ASN B CA 1
ATOM 2775 C C . ASN B 1 92 ? -12.172 -20.156 -1.041 1 97.19 92 ASN B C 1
ATOM 2777 O O . ASN B 1 92 ? -12.133 -19.047 -1.585 1 97.19 92 ASN B O 1
ATOM 2781 N N . ALA B 1 93 ? -13.016 -21.141 -1.358 1 98.19 93 ALA B N 1
ATOM 2782 C CA . ALA B 1 93 ? -14.047 -20.938 -2.373 1 98.19 93 ALA B CA 1
ATOM 2783 C C . ALA B 1 93 ? -15.383 -21.531 -1.93 1 98.19 93 ALA B C 1
ATOM 2785 O O . ALA B 1 93 ? -15.422 -22.656 -1.411 1 98.19 93 ALA B O 1
ATOM 2786 N N . GLU B 1 94 ? -16.406 -20.734 -2.061 1 97.81 94 GLU B N 1
ATOM 2787 C CA . GLU B 1 94 ? -17.766 -21.203 -1.817 1 97.81 94 GLU B CA 1
ATOM 2788 C C . GLU B 1 94 ? -18.609 -21.125 -3.086 1 97.81 94 GLU B C 1
ATOM 2790 O O . GLU B 1 94 ? -18.656 -20.078 -3.746 1 97.81 94 GLU B O 1
ATOM 2795 N N . VAL B 1 95 ? -19.25 -22.25 -3.395 1 97.06 95 VAL B N 1
ATOM 2796 C CA . VAL B 1 95 ? -20.062 -22.312 -4.602 1 97.06 95 VAL B CA 1
ATOM 2797 C C . VAL B 1 95 ? -21.5 -22.688 -4.238 1 97.06 95 VAL B C 1
ATOM 2799 O O . VAL B 1 95 ? -21.719 -23.641 -3.494 1 97.06 95 VAL B O 1
ATOM 2802 N N . TYR B 1 96 ? -22.438 -21.891 -4.781 1 95.31 96 TYR B N 1
ATOM 2803 C CA . TYR B 1 96 ? -23.844 -22.203 -4.516 1 95.31 96 TYR B CA 1
ATOM 2804 C C . TYR B 1 96 ? -24.734 -21.594 -5.59 1 95.31 96 TYR B C 1
ATOM 2806 O O . TYR B 1 96 ? -24.312 -20.703 -6.336 1 95.31 96 TYR B O 1
ATOM 2814 N N . GLY B 1 97 ? -25.938 -22.078 -5.676 1 92.31 97 GLY B N 1
ATOM 2815 C CA . GLY B 1 97 ? -26.938 -21.531 -6.582 1 92.31 97 GLY B CA 1
ATOM 2816 C C . GLY B 1 97 ? -27.828 -20.484 -5.938 1 92.31 97 GLY B C 1
ATOM 2817 O O . GLY B 1 97 ? -28.219 -20.625 -4.777 1 92.31 97 GLY B O 1
ATOM 2818 N N . ASP B 1 98 ? -27.953 -19.484 -6.738 1 90.38 98 ASP B N 1
ATOM 2819 C CA . ASP B 1 98 ? -28.891 -18.5 -6.195 1 90.38 98 ASP B CA 1
ATOM 2820 C C . ASP B 1 98 ? -30.312 -18.75 -6.711 1 90.38 98 ASP B C 1
ATOM 2822 O O . ASP B 1 98 ? -30.547 -19.719 -7.438 1 90.38 98 ASP B O 1
ATOM 2826 N N . GLN B 1 99 ? -31.281 -17.969 -6.27 1 85.81 99 GLN B N 1
ATOM 2827 C CA . GLN B 1 99 ? -32.688 -18.172 -6.574 1 85.81 99 GLN B CA 1
ATOM 2828 C C . GLN B 1 99 ? -33 -17.891 -8.047 1 85.81 99 GLN B C 1
ATOM 2830 O O . GLN B 1 99 ? -33.969 -18.391 -8.594 1 85.81 99 GLN B O 1
ATOM 2835 N N . LYS B 1 100 ? -32.156 -17.172 -8.57 1 89.94 100 LYS B N 1
ATOM 2836 C CA . LYS B 1 100 ? -32.344 -16.797 -9.969 1 89.94 100 LYS B CA 1
ATOM 2837 C C . LYS B 1 100 ? -31.719 -17.812 -10.906 1 89.94 100 LYS B C 1
ATOM 2839 O O . LYS B 1 100 ? -31.781 -17.672 -12.133 1 89.94 100 LYS B O 1
ATOM 2844 N N . GLY B 1 101 ? -31.141 -18.922 -10.352 1 90.19 101 GLY B N 1
ATOM 2845 C CA . GLY B 1 101 ? -30.547 -19.953 -11.172 1 90.19 101 GLY B CA 1
ATOM 2846 C C . GLY B 1 101 ? -29.094 -19.672 -11.508 1 90.19 101 GLY B C 1
ATOM 2847 O O . GLY B 1 101 ? -28.516 -20.344 -12.367 1 90.19 101 GLY B O 1
ATOM 2848 N N . ASN B 1 102 ? -28.484 -18.672 -10.875 1 93.88 102 ASN B N 1
ATOM 2849 C CA . ASN B 1 102 ? -27.078 -18.406 -11.094 1 93.88 102 ASN B CA 1
ATOM 2850 C C . ASN B 1 102 ? -26.203 -19.234 -10.156 1 93.88 102 ASN B C 1
ATOM 2852 O O . ASN B 1 102 ? -26.531 -19.438 -8.992 1 93.88 102 ASN B O 1
ATOM 2856 N N . LEU B 1 103 ? -25.203 -19.766 -10.734 1 95.5 103 LEU B N 1
ATOM 2857 C CA . LEU B 1 103 ? -24.156 -20.375 -9.93 1 95.5 103 LEU B CA 1
ATOM 2858 C C . LEU B 1 103 ? -23.203 -19.312 -9.391 1 95.5 103 LEU B C 1
ATOM 2860 O O . LEU B 1 103 ? -22.469 -18.672 -10.156 1 95.5 103 LEU B O 1
ATOM 2864 N N . LYS B 1 104 ? -23.188 -19.125 -8.125 1 97.19 104 LYS B N 1
ATOM 2865 C CA . LYS B 1 104 ? -22.344 -18.141 -7.484 1 97.19 104 LYS B CA 1
ATOM 2866 C C . LYS B 1 104 ? -21.047 -18.766 -6.977 1 97.19 104 LYS B C 1
ATOM 2868 O O . LYS B 1 104 ? -21.078 -19.781 -6.277 1 97.19 104 LYS B O 1
ATOM 2873 N N . VAL B 1 105 ? -19.969 -18.188 -7.375 1 98.19 105 VAL B N 1
ATOM 2874 C CA . VAL B 1 105 ? -18.656 -18.609 -6.914 1 98.19 105 VAL B CA 1
ATOM 2875 C C . VAL B 1 105 ? -18 -17.469 -6.117 1 98.19 105 VAL B C 1
ATOM 2877 O O . VAL B 1 105 ? -17.562 -16.484 -6.695 1 98.19 105 VAL B O 1
ATOM 2880 N N . GLU B 1 106 ? -17.891 -17.641 -4.82 1 98.31 106 GLU B N 1
ATOM 2881 C CA . GLU B 1 106 ? -17.281 -16.641 -3.947 1 98.31 106 GLU B CA 1
ATOM 2882 C C . GLU B 1 106 ? -15.875 -17.078 -3.523 1 98.31 106 GLU B C 1
ATOM 2884 O O . GLU B 1 106 ? -15.695 -18.188 -2.992 1 98.31 106 GLU B O 1
ATOM 2889 N N . ILE B 1 107 ? -14.969 -16.188 -3.73 1 98.5 107 ILE B N 1
ATOM 2890 C CA . ILE B 1 107 ? -13.57 -16.562 -3.551 1 98.5 107 ILE B CA 1
ATOM 2891 C C . ILE B 1 107 ? -12.922 -15.656 -2.518 1 98.5 107 ILE B C 1
ATOM 2893 O O . ILE B 1 107 ? -13.086 -14.43 -2.564 1 98.5 107 ILE B O 1
ATOM 2897 N N . GLU B 1 108 ? -12.195 -16.25 -1.555 1 97.69 108 GLU B N 1
ATOM 2898 C CA . GLU B 1 108 ? -11.266 -15.57 -0.657 1 97.69 108 GLU B CA 1
ATOM 2899 C C . GLU B 1 108 ? -9.82 -15.828 -1.058 1 97.69 108 GLU B C 1
ATOM 2901 O O . GLU B 1 108 ? -9.422 -16.984 -1.249 1 97.69 108 GLU B O 1
ATOM 2906 N N . GLN B 1 109 ? -9.016 -14.758 -1.113 1 96.81 109 GLN B N 1
ATOM 2907 C CA . GLN B 1 109 ? -7.637 -14.891 -1.571 1 96.81 109 GLN B CA 1
ATOM 2908 C C . GLN B 1 109 ? -6.668 -14.93 -0.393 1 96.81 109 GLN B C 1
ATOM 2910 O O . GLN B 1 109 ? -6.957 -14.391 0.677 1 96.81 109 GLN B O 1
ATOM 2915 N N . HIS B 1 110 ? -5.555 -15.648 -0.653 1 96.38 110 HIS B N 1
ATOM 2916 C CA . HIS B 1 110 ? -4.414 -15.492 0.242 1 96.38 110 HIS B CA 1
ATOM 2917 C C . HIS B 1 110 ? -3.816 -14.086 0.137 1 96.38 110 HIS B C 1
ATOM 2919 O O . HIS B 1 110 ? -3.715 -13.531 -0.96 1 96.38 110 HIS B O 1
ATOM 2925 N N . VAL B 1 111 ? -3.5 -13.562 1.262 1 96.75 111 VAL B N 1
ATOM 2926 C CA . VAL B 1 111 ? -2.875 -12.242 1.298 1 96.75 111 VAL B CA 1
ATOM 2927 C C . VAL B 1 111 ? -1.367 -12.391 1.484 1 96.75 111 VAL B C 1
ATOM 2929 O O . VAL B 1 111 ? -0.908 -12.867 2.525 1 96.75 111 VAL B O 1
ATOM 2932 N N . PRO B 1 112 ? -0.578 -11.992 0.528 1 97.12 112 PRO B N 1
ATOM 2933 C CA . PRO B 1 112 ? 0.875 -12.039 0.706 1 97.12 112 PRO B CA 1
ATOM 2934 C C . PRO B 1 112 ? 1.389 -10.969 1.667 1 97.12 112 PRO B C 1
ATOM 2936 O O . PRO B 1 112 ? 0.984 -9.812 1.577 1 97.12 112 PRO B O 1
ATOM 2939 N N . LEU B 1 113 ? 2.277 -11.375 2.592 1 97.69 113 LEU B N 1
ATOM 2940 C CA . LEU B 1 113 ? 2.852 -10.43 3.537 1 97.69 113 LEU B CA 1
ATOM 2941 C C . LEU B 1 113 ? 4.305 -10.125 3.188 1 97.69 113 LEU B C 1
ATOM 2943 O O . LEU B 1 113 ? 4.809 -9.047 3.506 1 97.69 113 LEU B O 1
ATOM 2947 N N . ALA B 1 114 ? 4.941 -11.047 2.564 1 97.81 114 ALA B N 1
ATOM 2948 C CA . ALA B 1 114 ? 6.359 -10.898 2.236 1 97.81 114 ALA B CA 1
ATOM 2949 C C . ALA B 1 114 ? 6.711 -11.656 0.96 1 97.81 114 ALA B C 1
ATOM 2951 O O . ALA B 1 114 ? 5.98 -12.562 0.547 1 97.81 114 ALA B O 1
ATOM 2952 N N . ARG B 1 115 ? 7.719 -11.219 0.368 1 96.19 115 ARG B N 1
ATOM 2953 C CA . ARG B 1 115 ? 8.273 -11.883 -0.803 1 96.19 115 ARG B CA 1
ATOM 2954 C C . ARG B 1 115 ? 9.719 -12.305 -0.556 1 96.19 115 ARG B C 1
ATOM 2956 O O . ARG B 1 115 ? 10.523 -11.516 -0.06 1 96.19 115 ARG B O 1
ATOM 2963 N N . ILE B 1 116 ? 9.992 -13.508 -0.812 1 95.5 116 ILE B N 1
ATOM 2964 C CA . ILE B 1 116 ? 11.359 -14.016 -0.706 1 95.5 116 ILE B CA 1
ATOM 2965 C C . ILE B 1 116 ? 12.07 -13.867 -2.049 1 95.5 116 ILE B C 1
ATOM 2967 O O . ILE B 1 116 ? 11.656 -14.461 -3.047 1 95.5 116 ILE B O 1
ATOM 2971 N N . SER B 1 117 ? 13.039 -13.133 -2.023 1 91.5 117 SER B N 1
ATOM 2972 C CA . SER B 1 117 ? 13.789 -12.852 -3.244 1 91.5 117 SER B CA 1
ATOM 2973 C C . SER B 1 117 ? 15 -13.766 -3.371 1 91.5 117 SER B C 1
ATOM 2975 O O . SER B 1 117 ? 15.766 -13.922 -2.418 1 91.5 117 SER B O 1
ATOM 2977 N N . ARG B 1 118 ? 15.109 -14.344 -4.535 1 86.62 118 ARG B N 1
ATOM 2978 C CA . ARG B 1 118 ? 16.25 -15.195 -4.844 1 86.62 118 ARG B CA 1
ATOM 2979 C C . ARG B 1 118 ? 16.969 -14.719 -6.102 1 86.62 118 ARG B C 1
ATOM 2981 O O . ARG B 1 118 ? 16.328 -14.438 -7.117 1 86.62 118 ARG B O 1
ATOM 2988 N N . PRO B 1 119 ? 18.297 -14.656 -6.004 1 75.38 119 PRO B N 1
ATOM 2989 C CA . PRO B 1 119 ? 19.047 -14.172 -7.164 1 75.38 119 PRO B CA 1
ATOM 2990 C C . PRO B 1 119 ? 19 -15.148 -8.344 1 75.38 119 PRO B C 1
ATOM 2992 O O . PRO B 1 119 ? 19.062 -14.727 -9.5 1 75.38 119 PRO B O 1
ATOM 2995 N N . ARG B 1 120 ? 18.922 -16.484 -8.102 1 70.44 120 ARG B N 1
ATOM 2996 C CA . ARG B 1 120 ? 19.125 -17.438 -9.18 1 70.44 120 ARG B CA 1
ATOM 2997 C C . ARG B 1 120 ? 17.922 -18.375 -9.305 1 70.44 120 ARG B C 1
ATOM 2999 O O . ARG B 1 120 ? 18.031 -19.469 -9.875 1 70.44 120 ARG B O 1
ATOM 3006 N N . ALA B 1 121 ? 16.859 -18.078 -8.68 1 72.06 121 ALA B N 1
ATOM 3007 C CA . ALA B 1 121 ? 15.672 -18.922 -8.719 1 72.06 121 ALA B CA 1
ATOM 3008 C C . ALA B 1 121 ? 14.398 -18.078 -8.578 1 72.06 121 ALA B C 1
ATOM 3010 O O . ALA B 1 121 ? 14.469 -16.859 -8.383 1 72.06 121 ALA B O 1
ATOM 3011 N N . ALA B 1 122 ? 13.32 -18.781 -8.797 1 76.19 122 ALA B N 1
ATOM 3012 C CA . ALA B 1 122 ? 12.039 -18.078 -8.703 1 76.19 122 ALA B CA 1
ATOM 3013 C C . ALA B 1 122 ? 11.773 -17.594 -7.281 1 76.19 122 ALA B C 1
ATOM 3015 O O . ALA B 1 122 ? 12.055 -18.312 -6.316 1 76.19 122 ALA B O 1
ATOM 3016 N N . ASP B 1 123 ? 11.352 -16.438 -7.164 1 89.88 123 ASP B N 1
ATOM 3017 C CA . ASP B 1 123 ? 10.906 -15.883 -5.887 1 89.88 123 ASP B CA 1
ATOM 3018 C C . ASP B 1 123 ? 9.641 -16.594 -5.395 1 89.88 123 ASP B C 1
ATOM 3020 O O . ASP B 1 123 ? 9.156 -17.531 -6.039 1 89.88 123 ASP B O 1
ATOM 3024 N N . GLY B 1 124 ? 9.203 -16.312 -4.219 1 94.12 124 GLY B N 1
ATOM 3025 C CA . GLY B 1 124 ? 7.938 -16.734 -3.641 1 94.12 124 GLY B CA 1
ATOM 3026 C C . GLY B 1 124 ? 7.406 -15.781 -2.592 1 94.12 124 GLY B C 1
ATOM 3027 O O . GLY B 1 124 ? 8.109 -14.867 -2.16 1 94.12 124 GLY B O 1
ATOM 3028 N N . TYR B 1 125 ? 6.109 -15.992 -2.309 1 96.31 125 TYR B N 1
ATOM 3029 C CA . TYR B 1 125 ? 5.469 -15.164 -1.292 1 96.31 125 TYR B CA 1
ATOM 3030 C C . TYR B 1 125 ? 5.223 -15.961 -0.016 1 96.31 125 TYR B C 1
ATOM 3032 O O . TYR B 1 125 ? 5.129 -17.188 -0.053 1 96.31 125 TYR B O 1
ATOM 3040 N N . ILE B 1 126 ? 5.211 -15.234 1.033 1 97.75 126 ILE B N 1
ATOM 3041 C CA . ILE B 1 126 ? 4.707 -15.766 2.297 1 97.75 126 ILE B CA 1
ATOM 3042 C C . ILE B 1 126 ? 3.344 -15.148 2.605 1 97.75 126 ILE B C 1
ATOM 3044 O O . ILE B 1 126 ? 3.213 -13.922 2.686 1 97.75 126 ILE B O 1
ATOM 3048 N N . SER B 1 127 ? 2.334 -15.953 2.777 1 97.56 127 SER B N 1
ATOM 3049 C CA . SER B 1 127 ? 0.988 -15.461 3.057 1 97.56 127 SER B CA 1
ATOM 3050 C C . SER B 1 127 ? 0.821 -15.117 4.531 1 97.56 127 SER B C 1
ATOM 3052 O O . SER B 1 127 ? 1.69 -15.422 5.352 1 97.56 127 SER B O 1
ATOM 3054 N N . LYS B 1 128 ? -0.315 -14.492 4.828 1 96.94 128 LYS B N 1
ATOM 3055 C CA . LYS B 1 128 ? -0.673 -14.133 6.199 1 96.94 128 LYS B CA 1
ATOM 3056 C C . LYS B 1 128 ? -0.683 -15.359 7.105 1 96.94 128 LYS B C 1
ATOM 3058 O O . LYS B 1 128 ? -0.34 -15.266 8.289 1 96.94 128 LYS B O 1
ATOM 3063 N N . GLU B 1 129 ? -1.019 -16.531 6.578 1 96.12 129 GLU B N 1
ATOM 3064 C CA . GLU B 1 129 ? -1.084 -17.781 7.332 1 96.12 129 GLU B CA 1
ATOM 3065 C C . GLU B 1 129 ? 0.258 -18.516 7.316 1 96.12 129 GLU B C 1
ATOM 3067 O O . GLU B 1 129 ? 0.397 -19.578 7.914 1 96.12 129 GLU B O 1
ATOM 3072 N N . GLY B 1 130 ? 1.231 -17.953 6.629 1 96.88 130 GLY B N 1
ATOM 3073 C CA . GLY B 1 130 ? 2.564 -18.531 6.613 1 96.88 130 GLY B CA 1
ATOM 3074 C C . GLY B 1 130 ? 2.793 -19.484 5.453 1 96.88 130 GLY B C 1
ATOM 3075 O O . GLY B 1 130 ? 3.838 -20.141 5.371 1 96.88 130 GLY B O 1
ATOM 3076 N N . MET B 1 131 ? 1.901 -19.562 4.562 1 96.25 131 MET B N 1
ATOM 3077 C CA . MET B 1 131 ? 2.031 -20.453 3.406 1 96.25 131 MET B CA 1
ATOM 3078 C C . MET B 1 131 ? 2.945 -19.844 2.352 1 96.25 131 MET B C 1
ATOM 3080 O O . MET B 1 131 ? 2.918 -18.625 2.127 1 96.25 131 MET B O 1
ATOM 3084 N N . ILE B 1 132 ? 3.67 -20.734 1.727 1 96.12 132 ILE B N 1
ATOM 3085 C CA . ILE B 1 132 ? 4.48 -20.297 0.593 1 96.12 132 ILE B CA 1
ATOM 3086 C C . ILE B 1 132 ? 3.631 -20.297 -0.676 1 96.12 132 ILE B C 1
ATOM 3088 O O . ILE B 1 132 ? 2.951 -21.281 -0.979 1 96.12 132 ILE B O 1
ATOM 3092 N N . LEU B 1 133 ? 3.598 -19.172 -1.347 1 95.88 133 LEU B N 1
ATOM 3093 C CA . LEU B 1 133 ? 2.854 -19 -2.588 1 95.88 133 LEU B CA 1
ATOM 3094 C C . LEU B 1 133 ? 3.797 -18.719 -3.754 1 95.88 133 LEU B C 1
ATOM 3096 O O . LEU B 1 133 ? 4.836 -18.078 -3.576 1 95.88 133 LEU B O 1
ATOM 3100 N N . PRO B 1 134 ? 3.418 -19.109 -4.926 1 93.44 134 PRO B N 1
ATOM 3101 C CA . PRO B 1 134 ? 4.258 -18.828 -6.09 1 93.44 134 PRO B CA 1
ATOM 3102 C C . PRO B 1 134 ? 4.133 -17.375 -6.566 1 93.44 134 PRO B C 1
ATOM 3104 O O . PRO B 1 134 ? 3.26 -16.641 -6.098 1 93.44 134 PRO B O 1
ATOM 3107 N N . THR B 1 135 ? 5.043 -16.969 -7.418 1 90 135 THR B N 1
ATOM 3108 C CA . THR B 1 135 ? 4.914 -15.664 -8.07 1 90 135 THR B CA 1
ATOM 3109 C C . THR B 1 135 ? 3.959 -15.742 -9.258 1 90 135 THR B C 1
ATOM 3111 O O . THR B 1 135 ? 3.539 -16.844 -9.648 1 90 135 THR B O 1
ATOM 3114 N N . SER B 1 136 ? 3.51 -14.562 -9.688 1 85.19 136 SER B N 1
ATOM 3115 C CA . SER B 1 136 ? 2.662 -14.43 -10.867 1 85.19 136 SER B CA 1
ATOM 3116 C C . SER B 1 136 ? 3.363 -13.641 -11.969 1 85.19 136 SER B C 1
ATOM 3118 O O . SER B 1 136 ? 4.164 -12.75 -11.68 1 85.19 136 SER B O 1
ATOM 3120 N N . ASN B 1 137 ? 3.094 -13.984 -13.195 1 75.06 137 ASN B N 1
ATOM 3121 C CA . ASN B 1 137 ? 3.674 -13.258 -14.32 1 75.06 137 ASN B CA 1
ATOM 3122 C C . ASN B 1 137 ? 2.941 -11.945 -14.578 1 75.06 137 ASN B C 1
ATOM 3124 O O . ASN B 1 137 ? 3.457 -11.078 -15.281 1 75.06 137 ASN B O 1
ATOM 3128 N N . HIS B 1 138 ? 1.764 -11.82 -13.984 1 78.44 138 HIS B N 1
ATOM 3129 C CA . HIS B 1 138 ? 0.937 -10.695 -14.406 1 78.44 138 HIS B CA 1
ATOM 3130 C C . HIS B 1 138 ? 0.65 -9.75 -13.25 1 78.44 138 HIS B C 1
ATOM 3132 O O . HIS B 1 138 ? -0.005 -8.719 -13.43 1 78.44 138 HIS B O 1
ATOM 3138 N N . TYR B 1 139 ? 1.177 -10.172 -12.133 1 87.5 139 TYR B N 1
ATOM 3139 C CA . TYR B 1 139 ? 0.899 -9.312 -10.984 1 87.5 139 TYR B CA 1
ATOM 3140 C C . TYR B 1 139 ? 1.989 -9.445 -9.93 1 87.5 139 TYR B C 1
ATOM 3142 O O . TYR B 1 139 ? 2.658 -10.477 -9.844 1 87.5 139 TYR B O 1
ATOM 3150 N N . THR B 1 140 ? 2.24 -8.406 -9.25 1 90.88 140 THR B N 1
ATOM 3151 C CA . THR B 1 140 ? 3.121 -8.391 -8.086 1 90.88 140 THR B CA 1
ATOM 3152 C C . THR B 1 140 ? 2.549 -7.508 -6.984 1 90.88 140 THR B C 1
ATOM 3154 O O . THR B 1 140 ? 1.93 -6.48 -7.266 1 90.88 140 THR B O 1
ATOM 3157 N N . SER B 1 141 ? 2.605 -8 -5.754 1 92.75 141 SER B N 1
ATOM 3158 C CA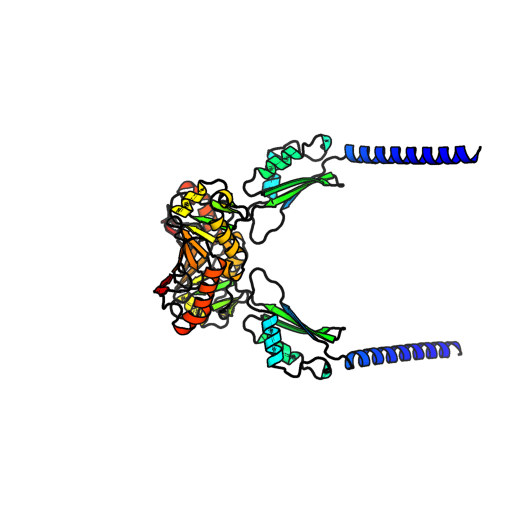 . SER B 1 141 ? 2.275 -7.176 -4.598 1 92.75 141 SER B CA 1
ATOM 3159 C C . SER B 1 141 ? 3.521 -6.516 -4.02 1 92.75 141 SER B C 1
ATOM 3161 O O . SER B 1 141 ? 4.582 -7.141 -3.93 1 92.75 141 SER B O 1
ATOM 3163 N N . ARG B 1 142 ? 3.367 -5.223 -3.701 1 93.06 142 ARG B N 1
ATOM 3164 C CA . ARG B 1 142 ? 4.461 -4.559 -3 1 93.06 142 ARG B CA 1
ATOM 3165 C C . ARG B 1 142 ? 4.465 -4.93 -1.521 1 93.06 142 ARG B C 1
ATOM 3167 O O . ARG B 1 142 ? 3.666 -4.406 -0.742 1 93.06 142 ARG B O 1
ATOM 3174 N N . VAL B 1 143 ? 5.367 -5.828 -1.143 1 95.62 143 VAL B N 1
ATOM 3175 C CA . VAL B 1 143 ? 5.387 -6.352 0.221 1 95.62 143 VAL B CA 1
ATOM 3176 C C . VAL B 1 143 ? 6.816 -6.355 0.752 1 95.62 143 VAL B C 1
ATOM 3178 O O . VAL B 1 143 ? 7.75 -5.973 0.043 1 95.62 143 VAL B O 1
ATOM 3181 N N . LEU B 1 144 ? 6.961 -6.664 2.021 1 97.12 144 LEU B N 1
ATOM 3182 C CA . LEU B 1 144 ? 8.258 -6.844 2.666 1 97.12 144 LEU B CA 1
ATOM 3183 C C . LEU B 1 144 ? 9.109 -7.848 1.901 1 97.12 144 LEU B C 1
ATOM 3185 O O . LEU B 1 144 ? 8.633 -8.93 1.552 1 97.12 144 LEU B O 1
ATOM 3189 N N . ILE B 1 145 ? 10.352 -7.473 1.62 1 96.31 145 ILE B N 1
ATOM 3190 C CA . ILE B 1 145 ? 11.242 -8.359 0.875 1 96.31 145 ILE B CA 1
ATOM 3191 C C . ILE B 1 145 ? 12.172 -9.086 1.842 1 96.31 145 ILE B C 1
ATOM 3193 O O . ILE B 1 145 ? 12.805 -8.453 2.691 1 96.31 145 ILE B O 1
ATOM 3197 N N . LEU B 1 146 ? 12.219 -10.32 1.759 1 97.25 146 LEU B N 1
ATOM 3198 C CA . LEU B 1 146 ? 13.188 -11.141 2.486 1 97.25 146 LEU B CA 1
ATOM 3199 C C . LEU B 1 146 ? 14.289 -11.633 1.556 1 97.25 146 LEU B C 1
ATOM 3201 O O . LEU B 1 146 ? 14.008 -12.117 0.458 1 97.25 146 LEU B O 1
ATOM 3205 N N . HIS B 1 147 ? 15.492 -11.484 1.99 1 95.44 147 HIS B N 1
ATOM 3206 C CA . HIS B 1 147 ? 16.609 -12.016 1.213 1 95.44 147 HIS B CA 1
ATOM 3207 C C . HIS B 1 147 ? 17.75 -12.477 2.121 1 95.44 147 HIS B C 1
ATOM 3209 O O . HIS B 1 147 ? 17.719 -12.234 3.328 1 95.44 147 HIS B O 1
ATOM 3215 N N . GLY B 1 148 ? 18.734 -13.164 1.562 1 95.38 148 GLY B N 1
ATOM 3216 C CA . GLY B 1 148 ? 19.797 -13.812 2.311 1 95.38 148 GLY B CA 1
ATOM 3217 C C . GLY B 1 148 ? 19.719 -15.328 2.277 1 95.38 148 GLY B C 1
ATOM 3218 O O . GLY B 1 148 ? 18.656 -15.891 1.995 1 95.38 148 GLY B O 1
ATOM 3219 N N . ASN B 1 149 ? 20.75 -15.977 2.689 1 94.56 149 ASN B N 1
ATOM 3220 C CA . ASN B 1 149 ? 20.875 -17.422 2.555 1 94.56 149 ASN B CA 1
ATOM 3221 C C . ASN B 1 149 ? 19.781 -18.141 3.352 1 94.56 149 ASN B C 1
ATOM 3223 O O . ASN B 1 149 ? 19.172 -19.094 2.859 1 94.56 149 ASN B O 1
ATOM 3227 N N . TYR B 1 150 ? 19.562 -17.734 4.5 1 95 150 TYR B N 1
ATOM 3228 C CA . TYR B 1 150 ? 18.578 -18.406 5.348 1 95 150 TYR B CA 1
ATOM 3229 C C . TYR B 1 150 ? 17.172 -18.125 4.855 1 95 150 TYR B C 1
ATOM 3231 O O . TYR B 1 150 ? 16.312 -19.016 4.906 1 95 150 TYR B O 1
ATOM 3239 N N . ALA B 1 151 ? 16.906 -16.906 4.395 1 94.19 151 ALA B N 1
ATOM 3240 C CA . ALA B 1 151 ? 15.602 -16.547 3.863 1 94.19 151 ALA B CA 1
ATOM 3241 C C . ALA B 1 151 ? 15.242 -17.406 2.656 1 94.19 151 ALA B C 1
ATOM 3243 O O . ALA B 1 151 ? 14.102 -17.859 2.512 1 94.19 151 ALA B O 1
ATOM 3244 N N . GLU B 1 152 ? 16.203 -17.672 1.848 1 93.38 152 GLU B N 1
ATOM 3245 C CA . GLU B 1 152 ? 15.984 -18.453 0.636 1 93.38 152 GLU B CA 1
ATOM 3246 C C . GLU B 1 152 ? 15.539 -19.875 0.97 1 93.38 152 GLU B C 1
ATOM 3248 O O . GLU B 1 152 ? 14.758 -20.469 0.229 1 93.38 152 GLU B O 1
ATOM 3253 N N . LYS B 1 153 ? 15.977 -20.375 2.078 1 93 153 LYS B N 1
ATOM 3254 C CA . LYS B 1 153 ? 15.656 -21.734 2.496 1 93 153 LYS B CA 1
ATOM 3255 C C . LYS B 1 153 ? 14.195 -21.844 2.906 1 93 153 LYS B C 1
ATOM 3257 O O . LYS B 1 153 ? 13.641 -22.953 2.951 1 93 153 LYS B O 1
ATOM 3262 N N . LEU B 1 154 ? 13.609 -20.766 3.184 1 92.62 154 LEU B N 1
ATOM 3263 C CA . LEU B 1 154 ? 12.211 -20.766 3.602 1 92.62 154 LEU B CA 1
ATOM 3264 C C . LEU B 1 154 ? 11.312 -21.281 2.484 1 92.62 154 LEU B C 1
ATOM 3266 O O . LEU B 1 154 ? 10.25 -21.859 2.75 1 92.62 154 LEU B O 1
ATOM 3270 N N . LEU B 1 155 ? 11.68 -21.078 1.246 1 91.88 155 LEU B N 1
ATOM 3271 C CA . LEU B 1 155 ? 10.867 -21.453 0.091 1 91.88 155 LEU B CA 1
ATOM 3272 C C . LEU B 1 155 ? 10.719 -22.969 -0.009 1 91.88 155 LEU B C 1
ATOM 3274 O O . LEU B 1 155 ? 9.852 -23.469 -0.728 1 91.88 155 LEU B O 1
ATOM 3278 N N . GLU B 1 156 ? 11.633 -23.609 0.661 1 89.75 156 GLU B N 1
ATOM 3279 C CA . GLU B 1 156 ? 11.594 -25.062 0.63 1 89.75 156 GLU B CA 1
ATOM 3280 C C . GLU B 1 156 ? 10.547 -25.609 1.602 1 89.75 156 GLU B C 1
ATOM 3282 O O . GLU B 1 156 ? 10.266 -26.812 1.61 1 89.75 156 GLU B O 1
ATOM 3287 N N . MET B 1 157 ? 10.039 -24.672 2.305 1 89.44 157 MET B N 1
ATOM 3288 C CA . MET B 1 157 ? 9.039 -25.062 3.291 1 89.44 157 MET B CA 1
ATOM 3289 C C . MET B 1 157 ? 7.629 -24.891 2.738 1 89.44 157 MET B C 1
ATOM 3291 O O . MET B 1 157 ? 7.41 -24.109 1.817 1 89.44 157 MET B O 1
ATOM 3295 N N . ASP B 1 158 ? 6.738 -25.672 3.301 1 87 158 ASP B N 1
ATOM 3296 C CA . ASP B 1 158 ? 5.34 -25.5 2.918 1 87 158 ASP B CA 1
ATOM 3297 C C . ASP B 1 158 ? 4.691 -24.375 3.713 1 87 158 ASP B C 1
ATOM 3299 O O . ASP B 1 158 ? 3.918 -23.578 3.164 1 87 158 ASP B O 1
ATOM 3303 N N . ASN B 1 159 ? 5.062 -24.312 4.969 1 94.12 159 ASN B N 1
ATOM 3304 C CA . ASN B 1 159 ? 4.465 -23.344 5.875 1 94.12 159 ASN B CA 1
ATOM 3305 C C . ASN B 1 159 ? 5.492 -22.781 6.855 1 94.12 159 ASN B C 1
ATOM 3307 O O . ASN B 1 159 ? 5.965 -23.5 7.738 1 94.12 159 ASN B O 1
ATOM 3311 N N . VAL B 1 160 ? 5.715 -21.531 6.727 1 95 160 VAL B N 1
ATOM 3312 C CA . VAL B 1 160 ? 6.746 -20.859 7.512 1 95 160 VAL B CA 1
ATOM 3313 C C . VAL B 1 160 ? 6.305 -20.766 8.969 1 95 160 VAL B C 1
ATOM 3315 O O . VAL B 1 160 ? 7.125 -20.891 9.883 1 95 160 VAL B O 1
ATOM 3318 N N . GLU B 1 161 ? 5.004 -20.5 9.203 1 94.94 161 GLU B N 1
ATOM 3319 C CA . GLU B 1 161 ? 4.477 -20.391 10.562 1 94.94 161 GLU B CA 1
ATOM 3320 C C . GLU B 1 161 ? 4.73 -21.656 11.367 1 94.94 161 GLU B C 1
ATOM 3322 O O . GLU B 1 161 ? 5.059 -21.594 12.555 1 94.94 161 GLU B O 1
ATOM 3327 N N . ALA B 1 162 ? 4.648 -22.797 10.766 1 93.56 162 ALA B N 1
ATOM 3328 C CA . ALA B 1 162 ? 4.812 -24.078 11.438 1 93.56 162 ALA B CA 1
ATOM 3329 C C . ALA B 1 162 ? 6.262 -24.297 11.859 1 93.56 162 ALA B C 1
ATOM 3331 O O . ALA B 1 162 ? 6.523 -24.891 12.906 1 93.56 162 ALA B O 1
ATOM 3332 N N . VAL B 1 163 ? 7.188 -23.812 11.156 1 93.19 163 VAL B N 1
ATOM 3333 C CA . VAL B 1 163 ? 8.602 -24.109 11.375 1 93.19 163 VAL B CA 1
ATOM 3334 C C . VAL B 1 163 ? 9.273 -22.938 12.07 1 93.19 163 VAL B C 1
ATOM 3336 O O . VAL B 1 163 ? 10.133 -23.125 12.93 1 93.19 163 VAL B O 1
ATOM 3339 N N . HIS B 1 164 ? 8.883 -21.734 11.648 1 94.94 164 HIS B N 1
ATOM 3340 C CA . HIS B 1 164 ? 9.484 -20.516 12.172 1 94.94 164 HIS B CA 1
ATOM 3341 C C . HIS B 1 164 ? 8.414 -19.531 12.672 1 94.94 164 HIS B C 1
ATOM 3343 O O . HIS B 1 164 ? 8.289 -18.438 12.141 1 94.94 164 HIS B O 1
ATOM 3349 N N . PRO B 1 165 ? 7.758 -19.891 13.766 1 96.44 165 PRO B N 1
ATOM 3350 C CA . PRO B 1 165 ? 6.668 -19.031 14.25 1 96.44 165 PRO B CA 1
ATOM 3351 C C . PRO B 1 165 ? 7.145 -17.641 14.664 1 96.44 165 PRO B C 1
ATOM 3353 O O . PRO B 1 165 ? 6.414 -16.656 14.508 1 96.44 165 PRO B O 1
ATOM 3356 N N . GLU B 1 166 ? 8.344 -17.531 15.195 1 96.88 166 GLU B N 1
ATOM 3357 C CA . GLU B 1 166 ? 8.852 -16.25 15.641 1 96.88 166 GLU B CA 1
ATOM 3358 C C . GLU B 1 166 ? 9.086 -15.312 14.453 1 96.88 166 GLU B C 1
ATOM 3360 O O . GLU B 1 166 ? 8.828 -14.109 14.547 1 96.88 166 GLU B O 1
ATOM 3365 N N . LEU B 1 167 ? 9.602 -15.891 13.398 1 97.5 167 LEU B N 1
ATOM 3366 C CA . LEU B 1 167 ? 9.797 -15.094 12.195 1 97.5 167 LEU B CA 1
ATOM 3367 C C . LEU B 1 167 ? 8.469 -14.594 11.641 1 97.5 167 LEU B C 1
ATOM 3369 O O . LEU B 1 167 ? 8.352 -13.43 11.25 1 97.5 167 LEU B O 1
ATOM 3373 N N . MET B 1 168 ? 7.477 -15.461 11.648 1 97.81 168 MET B N 1
ATOM 3374 C CA . MET B 1 168 ? 6.152 -15.07 11.18 1 97.81 168 MET B CA 1
ATOM 3375 C C . MET B 1 168 ? 5.566 -13.969 12.062 1 97.81 168 MET B C 1
ATOM 3377 O O . MET B 1 168 ? 4.883 -13.07 11.57 1 97.81 168 MET B O 1
ATOM 3381 N N . GLU B 1 169 ? 5.82 -14.062 13.32 1 98.19 169 GLU B N 1
ATOM 3382 C CA . GLU B 1 169 ? 5.363 -13.023 14.234 1 98.19 169 GLU B CA 1
ATOM 3383 C C . GLU B 1 169 ? 5.977 -11.672 13.875 1 98.19 169 GLU B C 1
ATOM 3385 O O . GLU B 1 169 ? 5.293 -10.648 13.898 1 98.19 169 GLU B O 1
ATOM 3390 N N . LEU B 1 170 ? 7.234 -11.672 13.562 1 98.5 170 LEU B N 1
ATOM 3391 C CA . LEU B 1 170 ? 7.914 -10.445 13.164 1 98.5 170 LEU B CA 1
ATOM 3392 C C . LEU B 1 170 ? 7.309 -9.883 11.883 1 98.5 170 LEU B C 1
ATOM 3394 O O . LEU B 1 170 ? 7.004 -8.688 11.805 1 98.5 170 LEU B O 1
ATOM 3398 N N . ILE B 1 171 ? 7.102 -10.742 10.898 1 98.5 171 ILE B N 1
ATOM 3399 C CA . ILE B 1 171 ? 6.543 -10.336 9.609 1 98.5 171 ILE B CA 1
ATOM 3400 C C . ILE B 1 171 ? 5.152 -9.742 9.82 1 98.5 171 ILE B C 1
ATOM 3402 O O . ILE B 1 171 ? 4.84 -8.68 9.281 1 98.5 171 ILE B O 1
ATOM 3406 N N . ARG B 1 172 ? 4.379 -10.359 10.641 1 98.38 172 ARG B N 1
ATOM 3407 C CA . ARG B 1 172 ? 3.027 -9.883 10.922 1 98.38 172 ARG B CA 1
ATOM 3408 C C . ARG B 1 172 ? 3.061 -8.555 11.672 1 98.38 172 ARG B C 1
ATOM 3410 O O . ARG B 1 172 ? 2.246 -7.664 11.406 1 98.38 172 ARG B O 1
ATOM 3417 N N . TYR B 1 173 ? 3.959 -8.461 12.633 1 98.44 173 TYR B N 1
ATOM 3418 C CA . TYR B 1 173 ? 4.102 -7.227 13.406 1 98.44 173 TYR B CA 1
ATOM 3419 C C . TYR B 1 173 ? 4.371 -6.039 12.492 1 98.44 173 TYR B C 1
ATOM 3421 O O . TYR B 1 173 ? 3.754 -4.98 12.641 1 98.44 173 TYR B O 1
ATOM 3429 N N . ILE B 1 174 ? 5.23 -6.215 11.523 1 98 174 ILE B N 1
ATOM 3430 C CA . ILE B 1 174 ? 5.59 -5.164 10.57 1 98 174 ILE B CA 1
ATOM 3431 C C . ILE B 1 174 ? 4.391 -4.832 9.695 1 98 174 ILE B C 1
ATOM 3433 O O . ILE B 1 174 ? 4.066 -3.658 9.484 1 98 174 ILE B O 1
ATOM 3437 N N . TYR B 1 175 ? 3.697 -5.809 9.281 1 97.12 175 TYR B N 1
ATOM 3438 C CA . TYR B 1 175 ? 2.574 -5.656 8.359 1 97.12 175 TYR B CA 1
ATOM 3439 C C . TYR B 1 175 ? 1.426 -4.906 9.023 1 97.12 175 TYR B C 1
ATOM 3441 O O . TYR B 1 175 ? 0.759 -4.09 8.391 1 97.12 175 TYR B O 1
ATOM 3449 N N . GLU B 1 176 ? 1.216 -5.145 10.266 1 95.88 176 GLU B N 1
ATOM 3450 C CA . GLU B 1 176 ? 0.005 -4.699 10.945 1 95.88 176 GLU B CA 1
ATOM 3451 C C . GLU B 1 176 ? 0.065 -3.209 11.258 1 95.88 176 GLU B C 1
ATOM 3453 O O . GLU B 1 176 ? -0.972 -2.557 11.406 1 95.88 176 GLU B O 1
ATOM 3458 N N . ASP B 1 177 ? 1.221 -2.758 11.406 1 94.56 177 ASP B N 1
ATOM 3459 C CA . ASP B 1 177 ? 1.381 -1.333 11.68 1 94.56 177 ASP B CA 1
ATOM 3460 C C . ASP B 1 177 ? 1.665 -0.551 10.398 1 94.56 177 ASP B C 1
ATOM 3462 O O . ASP B 1 177 ? 2.678 -0.784 9.734 1 94.56 177 ASP B O 1
ATOM 3466 N N . PRO B 1 178 ? 0.771 0.443 10.125 1 91.75 178 PRO B N 1
ATOM 3467 C CA . PRO B 1 178 ? 0.936 1.169 8.859 1 91.75 178 PRO B CA 1
ATOM 3468 C C . PRO B 1 178 ? 2.305 1.834 8.742 1 91.75 178 PRO B C 1
ATOM 3470 O O . PRO B 1 178 ? 2.881 1.87 7.648 1 91.75 178 PRO B O 1
ATOM 3473 N N . PHE B 1 179 ? 2.807 2.393 9.805 1 92.25 179 PHE B N 1
ATOM 3474 C CA . PHE B 1 179 ? 4.109 3.047 9.758 1 92.25 179 PHE B CA 1
ATOM 3475 C C . PHE B 1 179 ? 5.215 2.035 9.484 1 92.25 179 PHE B C 1
ATOM 3477 O O . PHE B 1 179 ? 6.023 2.227 8.57 1 92.25 179 PHE B O 1
ATOM 3484 N N . TRP B 1 180 ? 5.238 0.955 10.234 1 95.94 180 TRP B N 1
ATOM 3485 C CA . TRP B 1 180 ? 6.305 -0.027 10.062 1 95.94 180 TRP B CA 1
ATOM 3486 C C . TRP B 1 180 ? 6.203 -0.71 8.703 1 95.94 180 TRP B C 1
ATOM 3488 O O . TRP B 1 180 ? 7.223 -0.998 8.07 1 95.94 180 TRP B O 1
ATOM 3498 N N . ARG B 1 181 ? 5.016 -0.969 8.258 1 95.69 181 ARG B N 1
ATOM 3499 C CA . ARG B 1 181 ? 4.785 -1.583 6.953 1 95.69 181 ARG B CA 1
ATOM 3500 C C . ARG B 1 181 ? 5.379 -0.732 5.836 1 95.69 181 ARG B C 1
ATOM 3502 O O . ARG B 1 181 ? 5.91 -1.265 4.859 1 95.69 181 ARG B O 1
ATOM 3509 N N . ALA B 1 182 ? 5.273 0.535 6.02 1 94.38 182 ALA B N 1
ATOM 3510 C CA . ALA B 1 182 ? 5.797 1.464 5.02 1 94.38 182 ALA B CA 1
ATOM 3511 C C . ALA B 1 182 ? 7.301 1.651 5.176 1 94.38 182 ALA B C 1
ATOM 3513 O O . ALA B 1 182 ? 8.031 1.748 4.184 1 94.38 182 ALA B O 1
ATOM 3514 N N . GLN B 1 183 ? 7.785 1.655 6.406 1 93.5 183 GLN B N 1
ATOM 3515 C CA . GLN B 1 183 ? 9.148 2.064 6.73 1 93.5 183 GLN B CA 1
ATOM 3516 C C . GLN B 1 183 ? 10.125 0.903 6.566 1 93.5 183 GLN B C 1
ATOM 3518 O O . GLN B 1 183 ? 11.258 1.095 6.113 1 93.5 183 GLN B O 1
ATOM 3523 N N . ILE B 1 184 ? 9.695 -0.236 6.98 1 96.56 184 ILE B N 1
ATOM 3524 C CA . ILE B 1 184 ? 10.562 -1.401 6.844 1 96.56 184 ILE B CA 1
ATOM 3525 C C . ILE B 1 184 ? 10.312 -2.074 5.496 1 96.56 184 ILE B C 1
ATOM 3527 O O . ILE B 1 184 ? 9.258 -2.67 5.277 1 96.56 184 ILE B O 1
ATOM 3531 N N . THR B 1 185 ? 11.336 -2.111 4.691 1 95.25 185 THR B N 1
ATOM 3532 C CA . THR B 1 185 ? 11.117 -2.566 3.326 1 95.25 185 THR B CA 1
ATOM 3533 C C . THR B 1 185 ? 11.727 -3.947 3.109 1 95.25 185 THR B C 1
ATOM 3535 O O . THR B 1 185 ? 11.281 -4.703 2.248 1 95.25 185 THR B O 1
ATOM 3538 N N . GLU B 1 186 ? 12.805 -4.266 3.902 1 96.69 186 GLU B N 1
ATOM 3539 C CA . GLU B 1 186 ? 13.508 -5.523 3.666 1 96.69 186 GLU B CA 1
ATOM 3540 C C . GLU B 1 186 ? 14.008 -6.133 4.973 1 96.69 186 GLU B C 1
ATOM 3542 O O . GLU B 1 186 ? 14.375 -5.406 5.902 1 96.69 186 GLU B O 1
ATOM 3547 N N . LEU B 1 187 ? 13.977 -7.406 4.969 1 98.19 187 LEU B N 1
ATOM 3548 C CA . LEU B 1 187 ? 14.703 -8.203 5.953 1 98.19 187 LEU B CA 1
ATOM 3549 C C . LEU B 1 187 ? 15.797 -9.023 5.285 1 98.19 187 LEU B C 1
ATOM 3551 O O . LEU B 1 187 ? 15.523 -9.797 4.359 1 98.19 187 LEU B O 1
ATOM 3555 N N . GLU B 1 188 ? 16.969 -8.82 5.711 1 97.94 188 GLU B N 1
ATOM 3556 C CA . GLU B 1 188 ? 18.062 -9.727 5.34 1 97.94 188 GLU B CA 1
ATOM 3557 C C . GLU B 1 188 ? 18.312 -10.766 6.43 1 97.94 188 GLU B C 1
ATOM 3559 O O . GLU B 1 188 ? 18.484 -10.422 7.598 1 97.94 188 GLU B O 1
ATOM 3564 N N . ILE B 1 189 ? 18.25 -12 5.984 1 97.69 189 ILE B N 1
ATOM 3565 C CA . ILE B 1 189 ? 18.484 -13.094 6.922 1 97.69 189 ILE B CA 1
ATOM 3566 C C . ILE B 1 189 ? 19.609 -13.992 6.395 1 97.69 189 ILE B C 1
ATOM 3568 O O . ILE B 1 189 ? 19.328 -15.055 5.816 1 97.69 189 ILE B O 1
ATOM 3572 N N . PRO B 1 190 ? 20.812 -13.602 6.75 1 96.31 190 PRO B N 1
ATOM 3573 C CA . PRO B 1 190 ? 21.922 -14.414 6.246 1 96.31 190 PRO B CA 1
ATOM 3574 C C . PRO B 1 190 ? 22.031 -15.766 6.949 1 96.31 190 PRO B C 1
ATOM 3576 O O . PRO B 1 190 ? 22.344 -16.766 6.309 1 96.31 190 PRO B O 1
ATOM 3579 N N . ARG B 1 191 ? 21.828 -15.742 8.227 1 95.5 191 ARG B N 1
ATOM 3580 C CA . ARG B 1 191 ? 21.859 -16.953 9.055 1 95.5 191 ARG B CA 1
ATOM 3581 C C . ARG B 1 191 ? 20.766 -16.906 10.117 1 95.5 191 ARG B C 1
ATOM 3583 O O . ARG B 1 191 ? 20.188 -15.844 10.383 1 95.5 191 ARG B O 1
ATOM 3590 N N . LYS B 1 192 ? 20.531 -18.031 10.664 1 92.06 192 LYS B N 1
ATOM 3591 C CA . LYS B 1 192 ? 19.516 -18.125 11.695 1 92.06 192 LYS B CA 1
ATOM 3592 C C . LYS B 1 192 ? 19.797 -17.156 12.844 1 92.06 192 LYS B C 1
ATOM 3594 O O . LYS B 1 192 ? 20.906 -17.109 13.359 1 92.06 192 LYS B O 1
ATOM 3599 N N . GLY B 1 193 ? 18.828 -16.391 13.156 1 92.88 193 GLY B N 1
ATOM 3600 C CA . GLY B 1 193 ? 18.953 -15.492 14.297 1 92.88 193 GLY B CA 1
ATOM 3601 C C . GLY B 1 193 ? 19.672 -14.203 13.969 1 92.88 193 GLY B C 1
ATOM 3602 O O . GLY B 1 193 ? 20 -13.414 14.867 1 92.88 193 GLY B O 1
ATOM 3603 N N . ASP B 1 194 ? 19.984 -14.016 12.758 1 96 194 ASP B N 1
ATOM 3604 C CA . ASP B 1 194 ? 20.672 -12.805 12.312 1 96 194 ASP B CA 1
ATOM 3605 C C . ASP B 1 194 ? 19.828 -12.016 11.328 1 96 194 ASP B C 1
ATOM 3607 O O . ASP B 1 194 ? 20.109 -11.984 10.125 1 96 194 ASP B O 1
ATOM 3611 N N . ILE B 1 195 ? 18.875 -11.297 11.844 1 98.12 195 ILE B N 1
ATOM 3612 C CA . ILE B 1 195 ? 17.969 -10.516 11.008 1 98.12 195 ILE B CA 1
ATOM 3613 C C . ILE B 1 195 ? 18.438 -9.07 10.953 1 98.12 195 ILE B C 1
ATOM 3615 O O . ILE B 1 195 ? 18.734 -8.461 11.984 1 98.12 195 ILE B O 1
ATOM 3619 N N . ARG B 1 196 ? 18.547 -8.555 9.812 1 98.44 196 ARG B N 1
ATOM 3620 C CA . ARG B 1 196 ? 18.844 -7.152 9.57 1 98.44 196 ARG B CA 1
ATOM 3621 C C . ARG B 1 196 ? 17.703 -6.465 8.836 1 98.44 196 ARG B C 1
ATOM 3623 O O . ARG B 1 196 ? 17.141 -7.023 7.883 1 98.44 196 ARG B O 1
ATOM 3630 N N . LEU B 1 197 ? 17.344 -5.285 9.289 1 98.19 197 LEU B N 1
ATOM 3631 C CA . LEU B 1 197 ? 16.234 -4.551 8.695 1 98.19 197 LEU B CA 1
ATOM 3632 C C . LEU B 1 197 ? 16.75 -3.41 7.82 1 98.19 197 LEU B C 1
ATOM 3634 O O . LEU B 1 197 ? 17.703 -2.723 8.188 1 98.19 197 LEU B O 1
ATOM 3638 N N . TYR B 1 198 ? 16.156 -3.266 6.711 1 95.69 198 TYR B N 1
ATOM 3639 C CA . TYR B 1 198 ? 16.359 -2.107 5.848 1 95.69 198 TYR B CA 1
ATOM 3640 C C . TYR B 1 198 ? 15.094 -1.254 5.773 1 95.69 198 TYR B C 1
ATOM 3642 O O . TYR B 1 198 ? 13.984 -1.768 5.902 1 95.69 198 TYR B O 1
ATOM 3650 N N . GLN B 1 199 ? 15.297 -0.004 5.605 1 92.12 199 GLN B N 1
ATOM 3651 C CA . GLN B 1 199 ? 14.188 0.935 5.719 1 92.12 199 GLN B CA 1
ATOM 3652 C C . GLN B 1 199 ? 14.039 1.767 4.445 1 92.12 199 GLN B C 1
ATOM 3654 O O . GLN B 1 199 ? 14.969 1.861 3.646 1 92.12 199 GLN B O 1
ATOM 3659 N N . GLN B 1 200 ? 12.844 2.314 4.25 1 87.56 200 GLN B N 1
ATOM 3660 C CA . GLN B 1 200 ? 12.578 3.188 3.109 1 87.56 200 GLN B CA 1
ATOM 3661 C C . GLN B 1 200 ? 13.305 4.52 3.26 1 87.56 200 GLN B C 1
ATOM 3663 O O . GLN B 1 200 ? 13.914 5.016 2.307 1 87.56 200 GLN B O 1
ATOM 3668 N N . VAL B 1 201 ? 13.117 5.004 4.473 1 81.25 201 VAL B N 1
ATOM 3669 C CA . VAL B 1 201 ? 13.742 6.281 4.781 1 81.25 201 VAL B CA 1
ATOM 3670 C C . VAL B 1 201 ? 14.914 6.062 5.738 1 81.25 201 VAL B C 1
ATOM 3672 O O . VAL B 1 201 ? 14.734 5.547 6.844 1 81.25 201 VAL B O 1
ATOM 3675 N N . GLY B 1 202 ? 16.062 6.445 5.312 1 81.75 202 GLY B N 1
ATOM 3676 C CA . GLY B 1 202 ? 17.281 6.207 6.074 1 81.75 202 GLY B CA 1
ATOM 3677 C C . GLY B 1 202 ? 18.156 5.141 5.465 1 81.75 202 GLY B C 1
ATOM 3678 O O . GLY B 1 202 ? 17.672 4.172 4.879 1 81.75 202 GLY B O 1
ATOM 3679 N N . LYS B 1 203 ? 19.422 5.219 5.594 1 82.69 203 LYS B N 1
ATOM 3680 C CA . LYS B 1 203 ? 20.359 4.301 4.965 1 82.69 203 LYS B CA 1
ATOM 3681 C C . LYS B 1 203 ? 20.969 3.35 5.992 1 82.69 203 LYS B C 1
ATOM 3683 O O . LYS B 1 203 ? 21.781 2.482 5.641 1 82.69 203 LYS B O 1
ATOM 3688 N N . GLN B 1 204 ? 20.594 3.555 7.164 1 89.69 204 GLN B N 1
ATOM 3689 C CA . GLN B 1 204 ? 21.172 2.715 8.211 1 89.69 204 GLN B CA 1
ATOM 3690 C C . GLN B 1 204 ? 20.656 1.284 8.117 1 89.69 204 GLN B C 1
ATOM 3692 O O . GLN B 1 204 ? 19.469 1.064 7.809 1 89.69 204 GLN B O 1
ATOM 3697 N N . VAL B 1 205 ? 21.531 0.417 8.422 1 95.31 205 VAL B N 1
ATOM 3698 C CA . VAL B 1 205 ? 21.141 -0.976 8.609 1 95.31 205 VAL B CA 1
ATOM 3699 C C . VAL B 1 205 ? 20.828 -1.23 10.078 1 95.31 205 VAL B C 1
ATOM 3701 O O . VAL B 1 205 ? 21.641 -0.919 10.953 1 95.31 205 VAL B O 1
ATOM 3704 N N . ILE B 1 206 ? 19.672 -1.761 10.344 1 96.62 206 ILE B N 1
ATOM 3705 C CA . ILE B 1 206 ? 19.281 -2.057 11.719 1 96.62 206 ILE B CA 1
ATOM 3706 C C . ILE B 1 206 ? 19.562 -3.525 12.031 1 96.62 206 ILE B C 1
ATOM 3708 O O . ILE B 1 206 ? 18.906 -4.418 11.484 1 96.62 206 ILE B O 1
ATOM 3712 N N . GLU B 1 207 ? 20.469 -3.717 12.898 1 97.38 207 GLU B N 1
ATOM 3713 C CA . GLU B 1 207 ? 20.781 -5.07 13.352 1 97.38 207 GLU B CA 1
ATOM 3714 C C . GLU B 1 207 ? 19.781 -5.543 14.398 1 97.38 207 GLU B C 1
ATOM 3716 O O . GLU B 1 207 ? 19.922 -5.254 15.586 1 97.38 207 GLU B O 1
ATOM 3721 N N . PHE B 1 208 ? 18.875 -6.316 13.969 1 97.5 208 PHE B N 1
ATOM 3722 C CA . PHE B 1 208 ? 17.734 -6.699 14.789 1 97.5 208 PHE B CA 1
ATOM 3723 C C . PHE B 1 208 ? 18.031 -7.969 15.578 1 97.5 208 PHE B C 1
ATOM 3725 O O . PHE B 1 208 ? 17.578 -8.117 16.719 1 97.5 208 PHE B O 1
ATOM 3732 N N . GLY B 1 209 ? 18.766 -8.93 14.992 1 95.94 209 GLY B N 1
ATOM 3733 C CA . GLY B 1 209 ? 19.062 -10.203 15.633 1 95.94 209 GLY B CA 1
ATOM 3734 C C . GLY B 1 209 ? 17.953 -11.219 15.492 1 95.94 209 GLY B C 1
ATOM 3735 O O . GLY B 1 209 ? 17.375 -11.367 14.414 1 95.94 209 GLY B O 1
ATOM 3736 N N . ASP B 1 210 ? 17.641 -11.93 16.531 1 95.12 210 ASP B N 1
ATOM 3737 C CA . ASP B 1 210 ? 16.578 -12.945 16.469 1 95.12 210 ASP B CA 1
ATOM 3738 C C . ASP B 1 210 ? 15.195 -12.305 16.531 1 95.12 210 ASP B C 1
ATOM 3740 O O . ASP B 1 210 ? 15.07 -11.117 16.828 1 95.12 210 ASP B O 1
ATOM 3744 N N . ALA B 1 211 ? 14.195 -13.016 16.156 1 96.31 211 ALA B N 1
ATOM 3745 C CA . ALA B 1 211 ? 12.828 -12.516 16.094 1 96.31 211 ALA B CA 1
ATOM 3746 C C . ALA B 1 211 ? 12.117 -12.688 17.438 1 96.31 211 ALA B C 1
ATOM 3748 O O . ALA B 1 211 ? 10.984 -13.18 17.484 1 96.31 211 ALA B O 1
ATOM 3749 N N . VAL B 1 212 ? 12.812 -12.375 18.484 1 94.75 212 VAL B N 1
ATOM 3750 C CA . VAL B 1 212 ? 12.211 -12.383 19.812 1 94.75 212 VAL B CA 1
ATOM 3751 C C . VAL B 1 212 ? 12.164 -10.961 20.359 1 94.75 212 VAL B C 1
ATOM 3753 O O . VAL B 1 212 ? 12.812 -10.055 19.828 1 94.75 212 VAL B O 1
ATOM 3756 N N . ASP B 1 213 ? 11.312 -10.758 21.375 1 95.44 213 ASP B N 1
ATOM 3757 C CA . ASP B 1 213 ? 11.172 -9.461 22.031 1 95.44 213 ASP B CA 1
ATOM 3758 C C . ASP B 1 213 ? 10.891 -8.359 21.016 1 95.44 213 ASP B C 1
ATOM 3760 O O . ASP B 1 213 ? 11.516 -7.297 21.047 1 95.44 213 ASP B O 1
ATOM 3764 N N . ILE B 1 214 ? 10.008 -8.664 20.109 1 97.56 214 ILE B N 1
ATOM 3765 C CA . ILE B 1 214 ? 9.75 -7.836 18.938 1 97.56 214 ILE B CA 1
ATOM 3766 C C . ILE B 1 214 ? 9.305 -6.441 19.375 1 97.56 214 ILE B C 1
ATOM 3768 O O . ILE B 1 214 ? 9.867 -5.438 18.938 1 97.56 214 ILE B O 1
ATOM 3772 N N . GLU B 1 215 ? 8.344 -6.406 20.234 1 96.69 215 GLU B N 1
ATOM 3773 C CA . GLU B 1 215 ? 7.789 -5.129 20.672 1 96.69 215 GLU B CA 1
ATOM 3774 C C . GLU B 1 215 ? 8.867 -4.25 21.297 1 96.69 215 GLU B C 1
ATOM 3776 O O . GLU B 1 215 ? 8.961 -3.059 21 1 96.69 215 GLU B O 1
ATOM 3781 N N . GLU B 1 216 ? 9.602 -4.805 22.141 1 95.94 216 GLU B N 1
ATOM 3782 C CA . GLU B 1 216 ? 10.672 -4.07 22.812 1 95.94 216 GLU B CA 1
ATOM 3783 C C . GLU B 1 216 ? 11.703 -3.549 21.828 1 95.94 216 GLU B C 1
ATOM 3785 O O . GLU B 1 216 ? 12.156 -2.408 21.938 1 95.94 216 GLU B O 1
ATOM 3790 N N . LYS B 1 217 ? 12.141 -4.352 20.938 1 96.81 217 LYS B N 1
ATOM 3791 C CA . LYS B 1 217 ? 13.141 -3.963 19.953 1 96.81 217 LYS B CA 1
ATOM 3792 C C . LYS B 1 217 ? 12.625 -2.844 19.047 1 96.81 217 LYS B C 1
ATOM 3794 O O . LYS B 1 217 ? 13.359 -1.912 18.719 1 96.81 217 LYS B O 1
ATOM 3799 N N . PHE B 1 218 ? 11.312 -2.932 18.656 1 96.75 218 PHE B N 1
ATOM 3800 C CA . PHE B 1 218 ? 10.75 -1.868 17.828 1 96.75 218 PHE B CA 1
ATOM 3801 C C . PHE B 1 218 ? 10.617 -0.577 18.625 1 96.75 218 PHE B C 1
ATOM 3803 O O . PHE B 1 218 ? 10.711 0.518 18.062 1 96.75 218 PHE B O 1
ATOM 3810 N N . LYS B 1 219 ? 10.406 -0.664 19.906 1 95.06 219 LYS B N 1
ATOM 3811 C CA . LYS B 1 219 ? 10.43 0.523 20.766 1 95.06 219 LYS B CA 1
ATOM 3812 C C . LYS B 1 219 ? 11.805 1.19 20.734 1 95.06 219 LYS B C 1
ATOM 3814 O O . LYS B 1 219 ? 11.898 2.418 20.734 1 95.06 219 LYS B O 1
ATOM 3819 N N . LYS B 1 220 ? 12.844 0.403 20.719 1 94.75 220 LYS B N 1
ATOM 3820 C CA . LYS B 1 220 ? 14.195 0.939 20.625 1 94.75 220 LYS B CA 1
ATOM 3821 C C . LYS B 1 220 ? 14.414 1.65 19.281 1 94.75 220 LYS B C 1
ATOM 3823 O O . LYS B 1 220 ? 15.07 2.693 19.234 1 94.75 220 LYS B O 1
ATOM 3828 N N . ILE B 1 221 ? 13.914 1.069 18.234 1 93.44 221 ILE B N 1
ATOM 3829 C CA . ILE B 1 221 ? 14.023 1.719 16.938 1 93.44 221 ILE B CA 1
ATOM 3830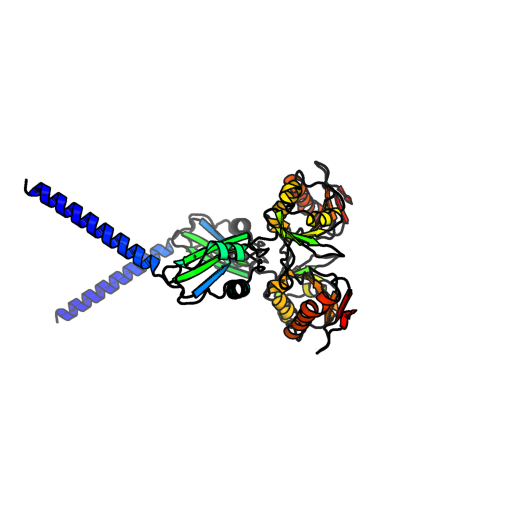 C C . ILE B 1 221 ? 13.32 3.072 16.969 1 93.44 221 ILE B C 1
ATOM 3832 O O . ILE B 1 221 ? 13.852 4.07 16.484 1 93.44 221 ILE B O 1
ATOM 3836 N N . ASN B 1 222 ? 12.172 3.07 17.562 1 92.5 222 ASN B N 1
ATOM 3837 C CA . ASN B 1 222 ? 11.438 4.324 17.719 1 92.5 222 ASN B CA 1
ATOM 3838 C C . ASN B 1 222 ? 12.242 5.359 18.5 1 92.5 222 ASN B C 1
ATOM 3840 O O . ASN B 1 222 ? 12.25 6.539 18.141 1 92.5 222 ASN B O 1
ATOM 3844 N N . LEU B 1 223 ? 12.836 4.922 19.516 1 90.31 223 LEU B N 1
ATOM 3845 C CA . LEU B 1 223 ? 13.68 5.809 20.312 1 90.31 223 LEU B CA 1
ATOM 3846 C C . LEU B 1 223 ? 14.828 6.363 19.469 1 90.31 223 LEU B C 1
ATOM 3848 O O . LEU B 1 223 ? 15.164 7.543 19.578 1 90.31 223 LEU B O 1
ATOM 3852 N N . PHE B 1 224 ? 15.438 5.547 18.703 1 90.19 224 PHE B N 1
ATOM 3853 C CA . PHE B 1 224 ? 16.5 5.965 17.797 1 90.19 224 PHE B CA 1
ATOM 3854 C C . PHE B 1 224 ? 16 7.074 16.875 1 90.19 224 PHE B C 1
ATOM 3856 O O . PHE B 1 224 ? 16.672 8.102 16.703 1 90.19 224 PHE B O 1
ATOM 3863 N N . TYR B 1 225 ? 14.805 6.906 16.328 1 87.5 225 TYR B N 1
ATOM 3864 C CA . TYR B 1 225 ? 14.219 7.871 15.398 1 87.5 225 TYR B CA 1
ATOM 3865 C C . TYR B 1 225 ? 13.914 9.188 16.109 1 87.5 225 TYR B C 1
ATOM 3867 O O . TYR B 1 225 ? 14.133 10.266 15.547 1 87.5 225 TYR B O 1
ATOM 3875 N N . ASP B 1 226 ? 13.438 9.102 17.312 1 87.19 226 ASP B N 1
ATOM 3876 C CA . ASP B 1 226 ? 12.898 10.266 18.016 1 87.19 226 ASP B CA 1
ATOM 3877 C C . ASP B 1 226 ? 14.008 11.047 18.719 1 87.19 226 ASP B C 1
ATOM 3879 O O . ASP B 1 226 ? 13.938 12.273 18.812 1 87.19 226 ASP B O 1
ATOM 3883 N N . GLU B 1 227 ? 15.008 10.367 19.156 1 86.38 227 GLU B N 1
ATOM 3884 C CA . GLU B 1 227 ? 15.945 11.016 20.062 1 86.38 227 GLU B CA 1
ATOM 3885 C C . GLU B 1 227 ? 17.328 11.133 19.438 1 86.38 227 GLU B C 1
ATOM 3887 O O . GLU B 1 227 ? 18.047 12.117 19.656 1 86.38 227 GLU B O 1
ATOM 3892 N N . ILE B 1 228 ? 17.688 10.25 18.703 1 83.94 228 ILE B N 1
ATOM 3893 C CA . ILE B 1 228 ? 19.094 10.188 18.297 1 83.94 228 ILE B CA 1
ATOM 3894 C C . ILE B 1 228 ? 19.25 10.836 16.922 1 83.94 228 ILE B C 1
ATOM 3896 O O . ILE B 1 228 ? 20.094 11.711 16.75 1 83.94 228 ILE B O 1
ATOM 3900 N N . LEU B 1 229 ? 18.438 10.492 16.016 1 81 229 LEU B N 1
ATOM 3901 C CA . LEU B 1 229 ? 18.609 10.93 14.625 1 81 229 LEU B CA 1
ATOM 3902 C C . LEU B 1 229 ? 18.406 12.438 14.5 1 81 229 LEU B C 1
ATOM 3904 O O . LEU B 1 229 ? 19.172 13.109 13.82 1 81 229 LEU B O 1
ATOM 3908 N N . PRO B 1 230 ? 17.359 12.945 15.195 1 76.62 230 PRO B N 1
ATOM 3909 C CA . PRO B 1 230 ? 17.172 14.398 15.086 1 76.62 230 PRO B CA 1
ATOM 3910 C C . PRO B 1 230 ? 18.359 15.188 15.617 1 76.62 230 PRO B C 1
ATOM 3912 O O . PRO B 1 230 ? 18.656 16.281 15.141 1 76.62 230 PRO B O 1
ATOM 3915 N N . LYS B 1 231 ? 19.094 14.633 16.469 1 78.75 231 LYS B N 1
ATOM 3916 C CA . LYS B 1 231 ? 20.219 15.32 17.109 1 78.75 231 LYS B CA 1
ATOM 3917 C C . LYS B 1 231 ? 21.5 15.141 16.297 1 78.75 231 LYS B C 1
ATOM 3919 O O . LYS B 1 231 ? 22.312 16.062 16.188 1 78.75 231 LYS B O 1
ATOM 3924 N N . LYS B 1 232 ? 21.672 14.047 15.617 1 78.38 232 LYS B N 1
ATOM 3925 C CA . LYS B 1 232 ? 22.953 13.703 15.016 1 78.38 232 LYS B CA 1
ATOM 3926 C C . LYS B 1 232 ? 22.859 13.711 13.492 1 78.38 232 LYS B C 1
ATOM 3928 O O . LYS B 1 232 ? 23.891 13.773 12.805 1 78.38 232 LYS B O 1
ATOM 3933 N N . GLY B 1 233 ? 21.656 13.609 12.969 1 73.31 233 GLY B N 1
ATOM 3934 C CA . GLY B 1 233 ? 21.469 13.602 11.523 1 73.31 233 GLY B CA 1
ATOM 3935 C C . GLY B 1 233 ? 21.219 12.211 10.969 1 73.31 233 GLY B C 1
ATOM 3936 O O . GLY B 1 233 ? 21.719 11.219 11.5 1 73.31 233 GLY B O 1
ATOM 3937 N N . TRP B 1 234 ? 20.531 12.023 9.883 1 69.06 234 TRP B N 1
ATOM 3938 C CA . TRP B 1 234 ? 20.062 10.781 9.297 1 69.06 234 TRP B CA 1
ATOM 3939 C C . TRP B 1 234 ? 21.188 10.047 8.586 1 69.06 234 TRP B C 1
ATOM 3941 O O . TRP B 1 234 ? 21.094 8.852 8.312 1 69.06 234 TRP B O 1
ATOM 3951 N N . ASN B 1 235 ? 22.234 10.672 8.344 1 73.88 235 ASN B N 1
ATOM 3952 C CA . ASN B 1 235 ? 23.344 10.039 7.633 1 73.88 235 ASN B CA 1
ATOM 3953 C C . ASN B 1 235 ? 24.531 9.805 8.547 1 73.88 235 ASN B C 1
ATOM 3955 O O . ASN B 1 235 ? 25.625 9.445 8.078 1 73.88 235 ASN B O 1
ATOM 3959 N N . THR B 1 236 ? 24.281 10 9.773 1 79.5 236 THR B N 1
ATOM 3960 C CA . THR B 1 236 ? 25.391 9.938 10.727 1 79.5 236 THR B CA 1
ATOM 3961 C C . THR B 1 236 ? 25.797 8.492 10.969 1 79.5 236 THR B C 1
ATOM 3963 O O . THR B 1 236 ? 27 8.188 11.078 1 79.5 236 THR B O 1
ATOM 3966 N N . TYR B 1 237 ? 24.859 7.617 11.008 1 86.56 237 TYR B N 1
ATOM 3967 C CA . TYR B 1 237 ? 25.141 6.223 11.344 1 86.56 237 TYR B CA 1
ATOM 3968 C C . TYR B 1 237 ? 24.812 5.305 10.172 1 86.56 237 TYR B C 1
ATOM 3970 O O . TYR B 1 237 ? 23.828 5.512 9.461 1 86.56 237 TYR B O 1
ATOM 3978 N N . SER B 1 238 ? 25.656 4.363 10.07 1 89.75 238 SER B N 1
ATOM 3979 C CA . SER B 1 238 ? 25.438 3.375 9.023 1 89.75 238 SER B CA 1
ATOM 3980 C C . SER B 1 238 ? 24.766 2.119 9.578 1 89.75 238 SER B C 1
ATOM 3982 O O . SER B 1 238 ? 24.141 1.363 8.844 1 89.75 238 SER B O 1
ATOM 3984 N N . ARG B 1 239 ? 25.016 2.068 10.875 1 93.62 239 ARG B N 1
ATOM 3985 C CA . ARG B 1 239 ? 24.484 0.857 11.5 1 93.62 239 ARG B CA 1
ATOM 3986 C C . ARG B 1 239 ? 23.938 1.151 12.891 1 93.62 239 ARG B C 1
ATOM 3988 O O . ARG B 1 239 ? 24.516 1.938 13.641 1 93.62 239 ARG B O 1
ATOM 3995 N N . VAL B 1 240 ? 22.828 0.523 13.203 1 93.31 240 VAL B N 1
ATOM 3996 C CA . VAL B 1 240 ? 22.219 0.624 14.523 1 93.31 240 VAL B CA 1
ATOM 3997 C C . VAL B 1 240 ? 21.938 -0.773 15.062 1 93.31 240 VAL B C 1
ATOM 3999 O O . VAL B 1 240 ? 21.172 -1.537 14.453 1 93.31 240 VAL B O 1
ATOM 4002 N N . ASN B 1 241 ? 22.547 -1.086 16.188 1 94.25 241 ASN B N 1
ATOM 4003 C CA . ASN B 1 241 ? 22.391 -2.402 16.797 1 94.25 241 ASN B CA 1
ATOM 4004 C C . ASN B 1 241 ? 21.391 -2.369 17.953 1 94.25 241 ASN B C 1
ATOM 4006 O O . ASN B 1 241 ? 21.609 -1.668 18.938 1 94.25 241 ASN B O 1
ATOM 4010 N N . ILE B 1 242 ? 20.312 -3.186 17.812 1 93.69 242 ILE B N 1
ATOM 4011 C CA . ILE B 1 242 ? 19.281 -3.168 18.844 1 93.69 242 ILE B CA 1
ATOM 4012 C C . ILE B 1 242 ? 19.109 -4.574 19.422 1 93.69 242 ILE B C 1
ATOM 4014 O O . ILE B 1 242 ? 18.062 -4.891 20 1 93.69 242 ILE B O 1
ATOM 4018 N N . LYS B 1 243 ? 20.094 -5.453 19.328 1 91.25 243 LYS B N 1
ATOM 4019 C CA . LYS B 1 243 ? 20.031 -6.855 19.734 1 91.25 243 LYS B CA 1
ATOM 4020 C C . LYS B 1 243 ? 20 -6.984 21.25 1 91.25 243 LYS B C 1
ATOM 4022 O O . LYS B 1 243 ? 19.344 -7.883 21.797 1 91.25 243 LYS B O 1
ATOM 4027 N N . TYR B 1 244 ? 20.625 -6.043 21.812 1 86 244 TYR B N 1
ATOM 4028 C CA . TYR B 1 244 ? 20.875 -6.207 23.25 1 86 244 TYR B CA 1
ATOM 4029 C C . TYR B 1 244 ? 19.859 -5.438 24.078 1 86 244 TYR B C 1
ATOM 4031 O O . TYR B 1 244 ? 19.422 -4.348 23.688 1 86 244 TYR B O 1
ATOM 4039 N N . LYS B 1 245 ? 19.547 -6.059 25.156 1 84 245 LYS B N 1
ATOM 4040 C CA . LYS B 1 245 ? 18.547 -5.449 26.031 1 84 245 LYS B CA 1
ATOM 4041 C C . LYS B 1 245 ? 19.078 -4.152 26.641 1 84 245 LYS B C 1
ATOM 4043 O O . LYS B 1 245 ? 20.219 -4.102 27.109 1 84 245 LYS B O 1
ATOM 4048 N N . GLY B 1 246 ? 18.297 -3.125 26.578 1 81.69 246 GLY B N 1
ATOM 4049 C CA . GLY B 1 246 ? 18.531 -1.876 27.281 1 81.69 246 GLY B CA 1
ATOM 4050 C C . GLY B 1 246 ? 19.562 -0.988 26.625 1 81.69 246 GLY B C 1
ATOM 4051 O O . GLY B 1 246 ? 20.078 -0.058 27.25 1 81.69 246 GLY B O 1
ATOM 4052 N N . GLN B 1 247 ? 19.984 -1.453 25.391 1 84.06 247 GLN B N 1
ATOM 4053 C CA . GLN B 1 247 ? 21.016 -0.606 24.797 1 84.06 247 GLN B CA 1
ATOM 4054 C C . GLN B 1 247 ? 20.828 -0.488 23.281 1 84.06 247 GLN B C 1
ATOM 4056 O O . GLN B 1 247 ? 20.281 -1.399 22.656 1 84.06 247 GLN B O 1
ATOM 4061 N N . ILE B 1 248 ? 21.109 0.72 22.781 1 89.06 248 ILE B N 1
ATOM 4062 C CA . ILE B 1 248 ? 21.203 1.008 21.359 1 89.06 248 ILE B CA 1
ATOM 4063 C C . ILE B 1 248 ? 22.641 1.373 20.984 1 89.06 248 ILE B C 1
ATOM 4065 O O . ILE B 1 248 ? 23.234 2.273 21.594 1 89.06 248 ILE B O 1
ATOM 4069 N N . VAL B 1 249 ? 23.219 0.618 20.156 1 88.81 249 VAL B N 1
ATOM 4070 C CA . VAL B 1 249 ? 24.578 0.905 19.719 1 88.81 249 VAL B CA 1
ATOM 4071 C C . VAL B 1 249 ? 24.562 1.448 18.281 1 88.81 249 VAL B C 1
ATOM 4073 O O . VAL B 1 249 ? 23.984 0.828 17.391 1 88.81 249 VAL B O 1
ATOM 4076 N N . CYS B 1 250 ? 25.078 2.588 18.141 1 89.19 250 CYS B N 1
ATOM 4077 C CA . CYS B 1 250 ? 25.125 3.23 16.844 1 89.19 250 CYS B CA 1
ATOM 4078 C C . CYS B 1 250 ? 26.562 3.332 16.328 1 89.19 250 CYS B C 1
ATOM 4080 O O . CYS B 1 250 ? 27.469 3.684 17.078 1 89.19 250 CYS B O 1
ATOM 4082 N N . GLU B 1 251 ? 26.719 3.018 15.102 1 87.81 251 GLU B N 1
ATOM 4083 C CA . GLU B 1 251 ? 28.047 3.051 14.492 1 87.81 251 GLU B CA 1
ATOM 4084 C C . GLU B 1 251 ? 28 3.699 13.117 1 87.81 251 GLU B C 1
ATOM 4086 O O . GLU B 1 251 ? 27.016 3.568 12.391 1 87.81 251 GLU B O 1
#

Solvent-accessible surface area (backbone atoms only — not comparable to full-atom values): 26871 Å² total; per-residue (Å²): 122,69,67,59,51,48,51,50,49,51,51,50,49,50,50,48,50,49,50,51,49,50,49,50,50,46,50,55,61,67,61,36,34,30,62,44,78,44,64,43,70,60,86,50,90,82,61,73,84,76,49,54,68,58,52,52,52,50,47,46,67,75,36,70,76,74,43,69,67,38,46,52,88,75,52,64,52,67,60,52,28,52,56,57,41,64,39,84,51,34,67,40,54,48,59,49,72,47,96,82,21,30,37,37,36,40,35,38,63,57,50,69,52,30,31,37,51,46,91,88,51,83,47,32,26,30,27,78,83,19,36,60,33,76,72,57,97,84,40,52,67,70,49,33,34,31,26,43,63,44,40,54,56,51,71,78,39,67,41,44,36,81,76,38,47,45,54,45,49,48,54,49,55,34,60,71,34,65,44,45,42,27,32,42,42,35,39,37,21,58,43,90,56,41,32,32,39,34,39,68,75,56,77,35,37,34,36,47,30,47,60,59,65,56,69,61,42,53,50,50,51,50,45,42,59,69,59,46,30,76,74,64,40,68,73,63,37,56,32,38,37,44,63,50,87,95,49,77,48,74,74,119,70,68,59,50,50,50,50,48,50,51,49,49,50,51,48,51,48,50,50,49,51,49,50,50,47,50,55,60,66,61,34,34,29,62,45,78,45,66,43,68,61,87,49,91,82,61,74,85,76,50,53,68,59,52,51,51,51,48,45,67,75,37,70,75,75,41,65,67,37,48,52,86,75,52,63,53,67,59,54,27,51,57,56,40,64,40,84,53,36,66,41,53,48,58,48,73,47,96,81,21,32,37,37,35,41,34,38,61,57,50,69,52,29,31,37,52,45,91,88,51,82,48,33,26,31,27,77,82,21,35,59,33,75,72,57,94,83,41,52,66,71,50,33,33,31,25,43,64,43,39,52,55,52,73,79,38,68,40,44,37,81,77,38,47,44,54,45,50,48,54,47,56,33,60,70,35,66,41,44,42,27,32,43,41,34,38,38,20,59,43,88,56,41,31,31,40,34,39,69,75,56,77,35,38,34,37,47,29,45,61,59,66,56,69,62,42,54,50,50,51,49,45,42,60,69,59,45,30,75,75,65,41,68,73,63,38,54,32,38,37,42,62,49,85,94,48,77,47,74,74

Radius of gyration: 31.8 Å; Cα contacts (8 Å, |Δi|>4): 845; chains: 2; bounding box: 97×74×59 Å

Secondary structure (DSSP, 8-state):
-HHHHHHHHHHHHHHHHHHHHHHHHHHHHHT-B--EEEEEEPP-TT-----HHHHHHHHHHH-TT--TT-BGGG--HHHHHHHHHTSTTEEEEEEEE-TTSEEEEEEEE--EEEEE--SSS--EEEETTSBEE---SS-----EEEESHHHHHGGG-SBHHHH-HHHHHHHHHHHHSHHHHHHEEEEE-SSTT-EEEEESS---EEEEESS-SHHHHHHHHHHIIIIIHHHH-TTS-SEEE--STT--EE-/-HHHHHHHHHHHHHHHHHHHHHHHHHHHHHT-B--EEEEEEPP-TT-----HHHHHHHHHHH-TT--TT-BGGG--HHHHHHHHHTSTTEEEEEEEE-TTSEEEEEEEE--EEEEE--SSS--EEEETTSBEE---SS-----EEEESHHHHHGGG-SBHHHH-HHHHHHHHHHHHSHHHHHHEEEEE-SSTT-EEEEESS---EEEEESS-SHHHHHHHHHHIIIIIHHHH-TTS-SEEE--STT--EE-

Sequence (502 aa):
MKIRYKRGFIVGLLVLILLVFIGFIEKKSAERTLTGIEVYVKAVSDVYFVDEKDILAALKVEFPLLAPGVAFSEINLNNIEKKVESHPFVKNAEVYGDQKGNLKVEIEQHVPLARISRPRAADGYISKEGMILPTSNHYTSRVLILHGNYAEKLLEMDNVEAVHPELMELIRYIYEDPFWRAQITELEIPRKGDIRLYQQVGKQVIEFGDAVDIEEKFKKINLFYDEILPKKGWNTYSRVNIKYKGQIVCEMKIRYKRGFIVGLLVLILLVFIGFIEKKSAERTLTGIEVYVKAVSDVYFVDEKDILAALKVEFPLLAPGVAFSEINLNNIEKKVESHPFVKNAEVYGDQKGNLKVEIEQHVPLARISRPRAADGYISKEGMILPTSNHYTSRVLILHGNYAEKLLEMDNVEAVHPELMELIRYIYEDPFWRAQITELEIPRKGDIRLYQQVGKQVIEFGDAVDIEEKFKKINLFYDEILPKKGWNTYSRVNIKYKGQIVCE